Protein AF-A0A378ZXD6-F1 (afdb_monomer_lite)

Foldseek 3Di:
DDQFKEKEAEAEAQDDDPDQQQFKWKAKEFPDFAPWDQDDHQDTGTCVSRVNSMIITRWTHFIKIKIWGHDAHRVHDLLAQIFMAIKTWGDHHSPFFIKIFGACLFKAGFFKKKWWAFPQRHIFIWGWQAFLPPPLVCCCQPPWFDPVLNSQWHQHPSRDIMGGACLVPVVRGDWLVVVLVLQAVLQAKEWEWFDADVPGGIWIWIGTAHDADQPAGFRTWIATPVGKIKTDHNVCPTSNCLSNVADAWIQINNDTAGAQDDCVRCVPDDRRSSRRRNRRSLLVSLCAQQVQGDSHDNHHSLCSLQAHGCPVVSHNSQQVSDLVTILHGSGPSPCLHSLRMGRHDSNMYMYMYRHHSRDRDRDDPCRHNDWSADQDAQAKEKEAAQQCLLPWKGWRSTTWGWADCDDPGNIRMTMDHDGQFQFWTWTGRVSQDPQRTWTDHVLDTGFDVQKPFAWDADPSSRYTYHYHNIDGDPPDGYDDGDPD

pLDDT: mean 92.55, std 7.66, range [46.09, 98.69]

Secondary structure (DSSP, 8-state):
-PPPPEEEEEEE-S-S-SSTTS-EEEEEE-SEEES-BSS-TT-EEEGGGSGGGEEEESEEEEEEEEEEES---SSPPTTSS--EEEEEEEE-STTS-EEEEEB-SSEE-S-EEEEEEBTTS-EEEE-BSS-IIIIIHHHIIIIIS-SGGGGGEEE-TTS-EEEE-TTT-GGGS--SHHHHHHHHHHT-EEEEEPP--TTS---EEEEEE----TTT-EEEEEEETTS-EEEEEGGGS-HHHHHHT-SSEEEETTEEEESS--TTT-TTS-HHHHHHHHHHHHHHHHHHHTT---SS---BGGGGGGSPTTTTS-S-HHHHHHHHHBSSBSSTTGGGTS--EEEE-TTSPEEEEE--TT---B--SS--S-----SS-S-EEEE-TT-GGG-SEEETTEEEPPPPPBTTB----EEEEPP--SS-EEEEEGGG-TT-EEEEETTEEE-TTSBSS--EE-TTSSEEEE-TT--BPTTPPPPPPP--

InterPro domains:
  IPR032477 Glycoside hydrolase 64 [PF16483] (73-337)
  IPR032477 Glycoside hydrolase 64 [PS52006] (3-354)
  IPR037176 Osmotin/thaumatin-like superfamily [G3DSA:2.60.110.10] (2-192)

Structure (mmCIF, N/CA/C/O backbone):
data_AF-A0A378ZXD6-F1
#
_entry.id   AF-A0A378ZXD6-F1
#
loop_
_atom_site.group_PDB
_atom_site.id
_atom_site.type_symbol
_atom_site.label_atom_id
_atom_site.label_alt_id
_atom_site.label_comp_id
_atom_sit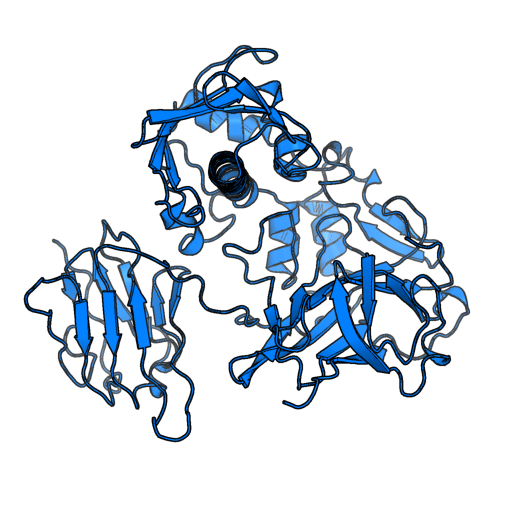e.label_asym_id
_atom_site.label_entity_id
_atom_site.label_seq_id
_atom_site.pdbx_PDB_ins_code
_atom_site.Cartn_x
_atom_site.Cartn_y
_atom_site.Cartn_z
_atom_site.occupancy
_atom_site.B_iso_or_equiv
_atom_site.auth_seq_id
_atom_site.auth_comp_id
_atom_site.auth_asym_id
_atom_site.auth_atom_id
_atom_site.pdbx_PDB_model_num
ATOM 1 N N . MET A 1 1 ? 11.506 -33.186 -3.394 1.00 46.09 1 MET A N 1
ATOM 2 C CA . MET A 1 1 ? 10.759 -31.942 -3.664 1.00 46.09 1 MET A CA 1
ATOM 3 C C . MET A 1 1 ? 11.565 -31.160 -4.685 1.00 46.09 1 MET A C 1
ATOM 5 O O . MET A 1 1 ? 12.763 -31.014 -4.476 1.00 46.09 1 MET A O 1
ATOM 9 N N . SER A 1 2 ? 10.974 -30.812 -5.830 1.00 48.19 2 SER A N 1
ATOM 10 C CA . SER A 1 2 ? 11.657 -30.023 -6.865 1.00 48.19 2 SER A CA 1
ATOM 11 C C . SER A 1 2 ? 11.854 -28.606 -6.328 1.00 48.19 2 SER A C 1
ATOM 13 O O . SER A 1 2 ? 10.941 -28.038 -5.744 1.00 48.19 2 SER A O 1
ATOM 15 N N . THR A 1 3 ? 13.065 -28.070 -6.456 1.00 57.38 3 THR A N 1
ATOM 16 C CA . THR A 1 3 ? 13.348 -26.661 -6.172 1.00 57.38 3 THR A CA 1
ATOM 17 C C . THR A 1 3 ? 12.676 -25.817 -7.249 1.00 57.38 3 THR A C 1
ATOM 19 O O . THR A 1 3 ? 13.029 -25.949 -8.424 1.00 57.38 3 THR A O 1
ATOM 22 N N . SER A 1 4 ? 11.712 -24.987 -6.864 1.00 73.19 4 SER A N 1
ATOM 23 C CA . SER A 1 4 ? 11.030 -24.048 -7.757 1.00 73.19 4 SER A CA 1
ATOM 24 C C . SER A 1 4 ? 12.020 -22.958 -8.179 1.00 73.19 4 SER A C 1
ATOM 26 O O . SER A 1 4 ? 12.639 -22.319 -7.329 1.00 73.19 4 SER A O 1
ATOM 28 N N . SER A 1 5 ? 12.217 -22.766 -9.482 1.00 89.81 5 SER A N 1
ATOM 29 C CA . SER A 1 5 ? 12.932 -21.605 -10.018 1.00 89.81 5 SER A CA 1
ATOM 30 C C . SER A 1 5 ? 11.890 -20.590 -10.456 1.00 89.81 5 SER A C 1
ATOM 32 O O . SER A 1 5 ? 11.105 -20.878 -11.354 1.00 89.81 5 SER A O 1
ATOM 34 N N . ILE A 1 6 ? 11.910 -19.412 -9.847 1.00 96.12 6 ILE A N 1
ATOM 35 C CA . ILE A 1 6 ? 11.043 -18.293 -10.204 1.00 96.12 6 ILE A CA 1
ATOM 36 C C . ILE A 1 6 ? 11.597 -17.654 -11.473 1.00 96.12 6 ILE A C 1
ATOM 38 O O . ILE A 1 6 ? 12.800 -17.401 -11.558 1.00 96.12 6 ILE A O 1
ATOM 42 N N . THR A 1 7 ? 10.727 -17.350 -12.435 1.00 97.50 7 THR A N 1
ATOM 43 C CA . THR A 1 7 ? 11.093 -16.664 -13.681 1.00 97.50 7 THR A CA 1
ATOM 44 C C . THR A 1 7 ? 10.312 -15.363 -13.833 1.00 97.50 7 THR A C 1
ATOM 46 O O . THR A 1 7 ? 9.087 -15.345 -13.740 1.00 97.50 7 THR A O 1
ATOM 49 N N . MET A 1 8 ? 11.031 -14.275 -14.110 1.00 98.19 8 MET A N 1
ATOM 50 C CA . MET A 1 8 ? 10.487 -12.973 -14.485 1.00 98.19 8 MET A CA 1
ATOM 51 C C . MET A 1 8 ? 10.772 -12.697 -15.959 1.00 98.19 8 MET A C 1
ATOM 53 O O . MET A 1 8 ? 11.928 -12.528 -16.349 1.00 98.19 8 MET A O 1
ATOM 57 N N . ASN A 1 9 ? 9.717 -12.621 -16.764 1.00 98.50 9 ASN A N 1
ATOM 58 C CA . ASN A 1 9 ? 9.782 -12.230 -18.168 1.00 98.50 9 ASN A CA 1
ATOM 59 C C . ASN A 1 9 ? 9.650 -10.712 -18.284 1.00 98.50 9 ASN A C 1
ATOM 61 O O . ASN A 1 9 ? 8.708 -10.129 -17.752 1.00 98.50 9 ASN A O 1
ATOM 65 N N . LEU A 1 10 ? 10.569 -10.077 -18.998 1.00 98.44 10 LEU A N 1
ATOM 66 C CA . LEU A 1 10 ? 10.613 -8.637 -19.214 1.00 98.44 10 LEU A CA 1
ATOM 67 C C . LEU A 1 10 ? 10.053 -8.317 -20.598 1.00 98.44 10 LEU A C 1
ATOM 69 O O . LEU A 1 10 ? 10.539 -8.818 -21.611 1.00 98.44 10 LEU A O 1
ATOM 73 N N . VAL A 1 11 ? 9.043 -7.455 -20.655 1.00 97.31 11 VAL A N 1
ATOM 74 C CA . VAL A 1 11 ? 8.380 -7.081 -21.908 1.00 97.31 11 VAL A CA 1
ATOM 75 C C . VAL A 1 11 ? 8.491 -5.579 -22.117 1.00 97.31 11 VAL A C 1
ATOM 77 O O . VAL A 1 11 ? 7.979 -4.791 -21.327 1.00 97.31 11 VAL A O 1
ATOM 80 N N . ASN A 1 12 ? 9.141 -5.164 -23.202 1.00 95.94 12 ASN A N 1
ATOM 81 C CA . ASN A 1 12 ? 9.163 -3.762 -23.603 1.00 95.94 12 ASN A CA 1
ATOM 82 C C . ASN A 1 12 ? 7.897 -3.424 -24.409 1.00 95.94 12 ASN A C 1
ATOM 84 O O . ASN A 1 12 ? 7.782 -3.809 -25.572 1.00 95.94 12 ASN A O 1
ATOM 88 N N . LEU A 1 13 ? 6.978 -2.666 -23.806 1.00 95.81 13 LEU A N 1
ATOM 89 C CA . LEU A 1 13 ? 5.781 -2.125 -24.460 1.00 95.81 13 LEU A CA 1
ATOM 90 C C . LEU A 1 13 ? 5.924 -0.637 -24.835 1.00 95.81 13 LEU A C 1
ATOM 92 O O . LEU A 1 13 ? 4.958 -0.025 -25.287 1.00 95.81 13 LEU A O 1
ATOM 96 N N . ARG A 1 14 ? 7.118 -0.044 -24.682 1.00 91.50 14 ARG A N 1
ATOM 97 C CA . ARG A 1 14 ? 7.425 1.331 -25.127 1.00 91.50 14 ARG A CA 1
ATOM 98 C C . ARG A 1 14 ? 7.696 1.437 -26.625 1.00 91.50 14 ARG A C 1
ATOM 100 O O . ARG A 1 14 ? 7.611 2.528 -27.178 1.00 91.50 14 ARG A O 1
ATOM 107 N N . GLY A 1 15 ? 8.004 0.315 -27.272 1.00 82.44 15 GLY A N 1
ATOM 108 C CA . GLY A 1 15 ? 8.502 0.276 -28.644 1.00 82.44 15 GLY A CA 1
ATOM 109 C C . GLY A 1 15 ? 10.030 0.282 -28.707 1.00 82.44 15 GLY A C 1
ATOM 110 O O . GLY A 1 15 ? 10.714 0.271 -27.681 1.00 82.44 15 GLY A O 1
ATOM 111 N N . ALA A 1 16 ? 10.569 0.228 -29.925 1.00 79.81 16 ALA A N 1
ATOM 112 C CA . ALA A 1 16 ? 12.012 0.253 -30.135 1.00 79.81 16 ALA A CA 1
ATOM 113 C C . ALA A 1 16 ? 12.570 1.655 -29.816 1.00 79.81 16 ALA A C 1
ATOM 115 O O . ALA A 1 16 ? 11.990 2.635 -30.289 1.00 79.81 16 ALA A O 1
ATOM 116 N N . PRO A 1 17 ? 13.670 1.759 -29.049 1.00 78.81 17 PRO A N 1
ATOM 117 C CA . PRO A 1 17 ? 14.313 3.040 -28.779 1.00 78.81 17 PRO A CA 1
ATOM 118 C C . PRO A 1 17 ? 14.820 3.664 -30.083 1.00 78.81 17 PRO A C 1
ATOM 120 O O . PRO A 1 17 ? 15.341 2.970 -30.960 1.00 78.81 17 PRO A O 1
ATOM 123 N N . THR A 1 18 ? 14.648 4.977 -30.219 1.00 78.06 18 THR A N 1
ATOM 124 C CA . THR A 1 18 ? 15.111 5.760 -31.375 1.00 78.06 18 THR A CA 1
ATOM 125 C C . THR A 1 18 ? 16.361 6.587 -31.067 1.00 78.06 18 THR A C 1
ATOM 127 O O . THR A 1 18 ? 17.030 7.048 -31.994 1.00 78.06 18 THR A O 1
ATOM 130 N N . ALA A 1 19 ? 16.723 6.708 -29.785 1.00 75.69 19 ALA A N 1
ATOM 131 C CA . ALA A 1 19 ? 17.947 7.328 -29.288 1.00 75.69 19 ALA A CA 1
ATOM 132 C C . ALA A 1 19 ? 18.512 6.576 -28.061 1.00 75.69 19 ALA A C 1
ATOM 134 O O . ALA A 1 19 ? 17.809 5.806 -27.410 1.00 75.69 19 ALA A O 1
ATOM 135 N N . ALA A 1 20 ? 19.797 6.781 -27.745 1.00 72.56 20 ALA A N 1
ATOM 136 C CA . ALA A 1 20 ? 20.498 6.043 -26.681 1.00 72.56 20 ALA A CA 1
ATOM 137 C C . ALA A 1 20 ? 19.980 6.354 -25.261 1.00 72.56 20 ALA A C 1
ATOM 139 O O . ALA A 1 20 ? 20.107 5.541 -24.349 1.00 72.56 20 ALA A O 1
ATOM 140 N N . ASP A 1 21 ? 19.395 7.531 -25.062 1.00 76.69 21 ASP A N 1
ATOM 141 C CA . ASP A 1 21 ? 18.705 7.941 -23.837 1.00 76.69 21 ASP A CA 1
ATOM 142 C C . ASP A 1 21 ? 17.279 7.370 -23.727 1.00 76.69 21 ASP A C 1
ATOM 144 O O . ASP A 1 21 ? 16.635 7.544 -22.696 1.00 76.69 21 ASP A O 1
ATOM 148 N N . GLU A 1 22 ? 16.810 6.636 -24.741 1.00 83.00 22 GLU A N 1
ATOM 149 C CA . GLU A 1 22 ? 15.558 5.868 -24.727 1.00 83.00 22 GLU A CA 1
ATOM 150 C C . GLU A 1 22 ? 15.787 4.360 -24.520 1.00 83.00 22 GLU A C 1
ATOM 152 O O . GLU A 1 22 ? 14.824 3.616 -24.307 1.00 83.00 22 GLU A O 1
ATOM 157 N N . ASP A 1 23 ? 17.042 3.893 -24.566 1.00 92.00 23 ASP A N 1
ATOM 158 C CA . ASP A 1 23 ? 17.389 2.496 -24.299 1.00 92.00 23 ASP A CA 1
ATOM 159 C C . ASP A 1 23 ? 16.972 2.103 -22.876 1.00 92.00 23 ASP A C 1
ATOM 161 O O . ASP A 1 23 ? 17.241 2.818 -21.909 1.00 92.00 23 ASP A O 1
ATOM 165 N N . ILE A 1 24 ? 16.345 0.934 -22.731 1.00 96.06 24 ILE A N 1
ATOM 166 C CA . ILE A 1 24 ? 15.911 0.432 -21.424 1.00 96.06 24 ILE A CA 1
ATOM 167 C C . ILE A 1 24 ? 17.068 -0.302 -20.753 1.00 96.06 24 ILE A C 1
ATOM 169 O O . ILE A 1 24 ? 17.579 -1.295 -21.278 1.00 96.06 24 ILE A O 1
ATOM 173 N N . TYR A 1 25 ? 17.420 0.142 -19.552 1.00 97.69 25 TYR A N 1
ATOM 174 C CA . TYR A 1 25 ? 18.365 -0.524 -18.666 1.00 97.69 25 TYR A CA 1
ATOM 175 C C . TYR A 1 25 ? 17.635 -1.137 -17.476 1.00 97.69 25 TYR A C 1
ATOM 177 O O . TYR A 1 25 ? 16.681 -0.567 -16.946 1.00 97.69 25 TYR A O 1
ATOM 185 N N . ILE A 1 26 ? 18.108 -2.304 -17.054 1.00 98.50 26 ILE A N 1
ATOM 186 C CA . ILE A 1 26 ? 17.548 -3.106 -15.973 1.00 98.50 26 ILE A CA 1
ATOM 187 C C . ILE A 1 26 ? 18.587 -3.240 -14.864 1.00 98.50 26 ILE A C 1
ATOM 189 O O . ILE A 1 26 ? 19.768 -3.458 -15.129 1.00 98.50 26 ILE A O 1
ATOM 193 N N . LEU A 1 27 ? 18.146 -3.136 -13.615 1.00 98.56 27 LEU A N 1
ATOM 194 C CA . LEU A 1 27 ? 18.970 -3.384 -12.436 1.00 98.56 27 LEU A CA 1
ATOM 195 C C . LEU A 1 27 ? 18.193 -4.267 -11.468 1.00 98.56 27 LEU A C 1
ATOM 197 O O . LEU A 1 27 ? 17.111 -3.894 -11.024 1.00 98.56 27 LEU A O 1
ATOM 201 N N . LEU A 1 28 ? 18.774 -5.405 -11.098 1.00 98.56 28 LEU A N 1
ATOM 202 C CA . LEU A 1 28 ? 18.286 -6.219 -9.990 1.00 98.56 28 LEU A CA 1
ATOM 203 C C . LEU A 1 28 ? 19.137 -5.947 -8.747 1.00 98.56 28 LEU A C 1
ATOM 205 O O . LEU A 1 28 ? 20.350 -6.159 -8.770 1.00 98.56 28 LEU A O 1
ATOM 209 N N . THR A 1 29 ? 18.509 -5.528 -7.652 1.00 98.31 29 THR A N 1
ATOM 210 C CA . THR A 1 29 ? 19.133 -5.464 -6.322 1.00 98.31 29 THR A CA 1
ATOM 211 C C . THR A 1 29 ? 18.457 -6.442 -5.373 1.00 98.31 29 THR A C 1
ATOM 213 O O . THR A 1 29 ? 17.285 -6.755 -5.548 1.00 98.31 29 THR A O 1
ATOM 216 N N . GLY A 1 30 ? 19.171 -6.881 -4.344 1.00 96.81 30 GLY A N 1
ATOM 217 C CA . GLY A 1 30 ? 18.658 -7.744 -3.284 1.00 96.81 30 GLY A CA 1
ATOM 218 C C . GLY A 1 30 ? 19.721 -7.919 -2.207 1.00 96.81 30 GLY A C 1
ATOM 219 O O . GLY A 1 30 ? 20.904 -7.706 -2.478 1.00 96.81 30 GLY A O 1
ATOM 220 N N . LYS A 1 31 ? 19.309 -8.275 -0.990 1.00 95.06 31 LYS A N 1
ATOM 221 C CA . LYS A 1 31 ? 20.241 -8.541 0.114 1.00 95.06 31 LYS A CA 1
ATOM 222 C C . LYS A 1 31 ? 20.985 -9.858 -0.103 1.00 95.06 31 LYS A C 1
ATOM 224 O O . LYS A 1 31 ? 22.205 -9.885 -0.025 1.00 95.06 31 LYS A O 1
ATOM 229 N N . ASP A 1 32 ? 20.233 -10.911 -0.418 1.00 93.00 32 ASP A N 1
ATOM 230 C CA . ASP A 1 32 ? 20.722 -12.267 -0.669 1.00 93.00 32 ASP A CA 1
ATOM 231 C C . ASP A 1 32 ? 19.925 -12.864 -1.839 1.00 93.00 32 ASP A C 1
ATOM 233 O O . ASP A 1 32 ? 18.711 -12.657 -1.914 1.00 93.00 32 ASP A O 1
ATOM 237 N N . VAL A 1 33 ? 20.584 -13.591 -2.748 1.00 96.81 33 VAL A N 1
ATOM 238 C CA . VAL A 1 33 ? 19.943 -14.252 -3.900 1.00 96.81 33 VAL A CA 1
ATOM 239 C C . VAL A 1 33 ? 20.590 -15.608 -4.176 1.00 96.81 33 VAL A C 1
ATOM 241 O O . VAL A 1 33 ? 21.810 -15.752 -4.087 1.00 96.81 33 VAL A O 1
ATOM 244 N N . THR A 1 34 ? 19.786 -16.605 -4.541 1.00 96.94 34 THR A N 1
ATOM 245 C CA . THR A 1 34 ? 20.271 -17.926 -4.973 1.00 96.94 34 THR A CA 1
ATOM 246 C C . THR A 1 34 ? 19.679 -18.310 -6.325 1.00 96.94 34 THR A C 1
ATOM 248 O O . THR A 1 34 ? 18.608 -17.837 -6.697 1.00 96.94 34 THR A O 1
ATOM 251 N N . GLY A 1 35 ? 20.387 -19.145 -7.092 1.00 96.06 35 GLY A N 1
ATOM 252 C CA . GLY A 1 35 ? 19.917 -19.614 -8.403 1.00 96.06 35 GLY A CA 1
ATOM 253 C C . GLY A 1 35 ? 19.778 -18.518 -9.468 1.00 96.06 35 GLY A C 1
ATOM 254 O O . GLY A 1 35 ? 19.081 -18.732 -10.455 1.00 96.06 35 GLY A O 1
ATOM 255 N N . LEU A 1 36 ? 20.399 -17.346 -9.266 1.00 97.62 36 LEU A N 1
ATOM 256 C CA . LEU A 1 36 ? 20.257 -16.206 -10.170 1.00 97.62 36 LEU A CA 1
ATOM 257 C C . LEU A 1 36 ? 20.817 -16.519 -11.566 1.00 97.62 36 LEU A C 1
ATOM 259 O O . LEU A 1 36 ? 21.948 -16.984 -11.707 1.00 97.62 36 LEU A O 1
ATOM 263 N N . SER A 1 37 ? 20.037 -16.202 -12.596 1.00 97.06 37 SER A N 1
ATOM 264 C CA . SER A 1 37 ? 20.412 -16.303 -14.004 1.00 97.06 37 SER A CA 1
ATOM 265 C C . SER A 1 37 ? 19.762 -15.186 -14.832 1.00 97.06 37 SER A C 1
ATOM 267 O O . SER A 1 37 ? 18.784 -14.568 -14.405 1.00 97.06 37 SER A O 1
ATOM 269 N N . GLY A 1 38 ? 20.329 -14.895 -16.008 1.00 95.94 38 GLY A N 1
ATOM 270 C CA . GLY A 1 38 ? 19.850 -13.855 -16.933 1.00 95.94 38 GLY A CA 1
ATOM 271 C C . GLY A 1 38 ? 20.381 -12.439 -16.665 1.00 95.94 38 GLY A C 1
ATOM 272 O O . GLY A 1 38 ? 20.505 -11.657 -17.602 1.00 95.94 38 GLY A O 1
ATOM 273 N N . ILE A 1 39 ? 20.767 -12.120 -15.424 1.00 97.38 39 ILE A N 1
ATOM 274 C CA . ILE A 1 39 ? 21.362 -10.828 -15.037 1.00 97.38 39 ILE A CA 1
ATOM 275 C C . ILE A 1 39 ? 22.374 -11.004 -13.893 1.00 97.38 39 ILE A C 1
ATOM 277 O O . ILE A 1 39 ? 22.294 -11.965 -13.127 1.00 97.38 39 ILE A O 1
ATOM 281 N N . THR A 1 40 ? 23.303 -10.058 -13.746 1.00 97.12 40 THR A N 1
ATOM 282 C CA . THR A 1 40 ? 24.210 -9.972 -12.589 1.00 97.12 40 THR A CA 1
ATOM 283 C C . THR A 1 40 ? 23.619 -9.052 -11.521 1.00 97.12 40 THR A C 1
ATOM 285 O O . THR A 1 40 ? 23.287 -7.900 -11.806 1.00 97.12 40 THR A O 1
ATOM 288 N N . LEU A 1 41 ? 23.523 -9.531 -10.276 1.00 97.25 41 LEU A N 1
ATOM 289 C CA . LEU A 1 41 ? 23.032 -8.730 -9.150 1.00 97.25 41 LEU A CA 1
ATOM 290 C C . LEU A 1 41 ? 23.847 -7.435 -8.993 1.00 97.25 41 LEU A C 1
ATOM 292 O O . LEU A 1 41 ? 25.076 -7.447 -9.052 1.00 97.25 41 LEU A O 1
ATOM 296 N N . GLY A 1 42 ? 23.164 -6.311 -8.785 1.00 97.56 42 GLY A N 1
ATOM 297 C CA . GLY A 1 42 ? 23.788 -5.008 -8.557 1.00 97.56 42 GLY A CA 1
ATOM 298 C C . GLY A 1 42 ? 24.452 -4.385 -9.790 1.00 97.56 42 GLY A C 1
ATOM 299 O O . GLY A 1 42 ? 25.139 -3.371 -9.662 1.00 97.56 42 GLY A O 1
ATOM 300 N N . THR A 1 43 ? 24.258 -4.963 -10.976 1.00 97.69 43 THR A N 1
ATOM 301 C CA . THR A 1 43 ? 24.773 -4.427 -12.239 1.00 97.69 43 THR A CA 1
ATOM 302 C C . THR A 1 43 ? 23.627 -3.878 -13.079 1.00 97.69 43 THR A C 1
ATOM 304 O O . THR A 1 43 ? 22.577 -4.504 -13.195 1.00 97.69 43 THR A O 1
ATOM 307 N N . VAL A 1 44 ? 23.836 -2.697 -13.659 1.00 98.00 44 VAL A N 1
ATOM 308 C CA . VAL A 1 44 ? 22.893 -2.060 -14.583 1.00 98.00 44 VAL A CA 1
ATOM 309 C C . VAL A 1 44 ? 23.173 -2.605 -15.983 1.00 98.00 44 VAL A C 1
ATOM 311 O O . VAL A 1 44 ? 24.260 -2.399 -16.522 1.00 98.00 44 VAL A O 1
ATOM 314 N N . THR A 1 45 ? 22.218 -3.334 -16.552 1.00 97.56 45 THR A N 1
ATOM 315 C CA . THR A 1 45 ? 22.374 -4.099 -17.797 1.00 97.56 45 THR A CA 1
ATOM 316 C C . THR A 1 45 ? 21.342 -3.637 -18.830 1.00 97.56 45 THR A C 1
ATOM 318 O O . THR A 1 45 ? 20.159 -3.569 -18.494 1.00 97.56 45 THR A O 1
ATOM 321 N N . PRO A 1 46 ? 21.732 -3.329 -20.081 1.00 96.31 46 PRO A N 1
ATOM 322 C CA . PRO A 1 46 ? 20.766 -3.053 -21.143 1.00 96.31 46 PRO A CA 1
ATOM 323 C C . PRO A 1 46 ? 19.802 -4.229 -21.324 1.00 96.31 46 PRO A C 1
ATOM 325 O O . PRO A 1 46 ? 20.240 -5.379 -21.382 1.00 96.31 46 PRO A O 1
ATOM 328 N N . LEU A 1 47 ? 18.503 -3.963 -21.486 1.00 96.56 47 LEU A N 1
ATOM 329 C CA . LEU A 1 47 ? 17.489 -5.005 -21.695 1.00 96.56 47 LEU A CA 1
ATOM 330 C C . LEU A 1 47 ? 17.824 -5.901 -22.900 1.00 96.56 47 LEU A C 1
ATOM 332 O O . LEU A 1 47 ? 17.604 -7.106 -22.854 1.00 96.56 47 LEU A O 1
ATOM 336 N N . SER A 1 48 ? 18.420 -5.329 -23.950 1.00 94.06 48 SER A N 1
ATOM 337 C CA . SER A 1 48 ? 18.867 -6.047 -25.152 1.00 94.06 48 SER A CA 1
ATOM 338 C C . SER A 1 48 ? 19.978 -7.074 -24.901 1.00 94.06 48 SER A C 1
ATOM 340 O O . SER A 1 48 ? 20.187 -7.953 -25.735 1.00 94.06 48 SER A O 1
ATOM 342 N N . GLN A 1 49 ? 20.687 -6.982 -23.772 1.00 95.75 49 GLN A N 1
ATOM 343 C CA . GLN A 1 49 ? 21.733 -7.927 -23.371 1.00 95.75 49 GLN A CA 1
ATOM 344 C C . GLN A 1 49 ? 21.221 -9.024 -22.426 1.00 95.75 49 GLN A C 1
ATOM 346 O O . GLN A 1 49 ? 21.962 -9.958 -22.124 1.00 95.75 49 GLN A O 1
ATOM 351 N N . ILE A 1 50 ? 19.969 -8.941 -21.968 1.00 96.62 50 ILE A N 1
ATOM 352 C CA . ILE A 1 50 ? 19.347 -9.977 -21.139 1.00 96.62 50 ILE A CA 1
ATOM 353 C C . ILE A 1 50 ? 18.790 -11.058 -22.064 1.00 96.62 50 ILE A C 1
ATOM 355 O O . ILE A 1 50 ? 17.821 -10.841 -22.795 1.00 96.62 50 ILE A O 1
ATOM 359 N N . THR A 1 51 ? 19.401 -12.242 -22.035 1.00 93.12 51 THR A N 1
ATOM 360 C CA . THR A 1 51 ? 19.001 -13.384 -22.867 1.00 93.12 51 THR A CA 1
ATOM 361 C C . THR A 1 51 ? 17.520 -13.713 -22.680 1.00 93.12 51 THR A C 1
ATOM 363 O O . THR A 1 51 ? 17.051 -13.878 -21.555 1.00 93.12 51 THR A O 1
ATOM 366 N N . ASN A 1 52 ? 16.785 -13.818 -23.792 1.00 93.56 52 ASN A N 1
ATOM 367 C CA . ASN A 1 52 ? 15.333 -14.051 -23.830 1.00 93.56 52 ASN A CA 1
ATOM 368 C C . ASN A 1 52 ? 14.498 -13.026 -23.041 1.00 93.56 52 ASN A C 1
ATOM 370 O O . ASN A 1 52 ? 13.330 -13.292 -22.770 1.00 93.56 52 ASN A O 1
ATOM 374 N N . ALA A 1 53 ? 15.089 -11.886 -22.660 1.00 96.50 53 ALA A N 1
ATOM 375 C CA . ALA A 1 53 ? 14.489 -10.917 -21.754 1.00 96.50 53 ALA A CA 1
ATOM 376 C C . ALA A 1 53 ? 13.935 -11.574 -20.471 1.00 96.50 53 ALA A C 1
ATOM 378 O O . ALA A 1 53 ? 12.880 -11.189 -19.983 1.00 96.50 53 ALA A O 1
ATOM 379 N N . ALA A 1 54 ? 14.626 -12.585 -19.932 1.00 97.88 54 ALA A N 1
ATOM 380 C CA . ALA A 1 54 ? 14.175 -13.336 -18.764 1.00 97.88 54 ALA A CA 1
ATOM 381 C C . ALA A 1 54 ? 15.231 -13.342 -17.652 1.00 97.88 54 ALA A C 1
ATOM 383 O O . ALA A 1 54 ? 16.418 -13.562 -17.895 1.00 97.88 54 ALA A O 1
ATOM 384 N N . ILE A 1 55 ? 14.777 -13.135 -16.417 1.00 98.12 55 ILE A N 1
ATOM 385 C CA . ILE A 1 55 ? 15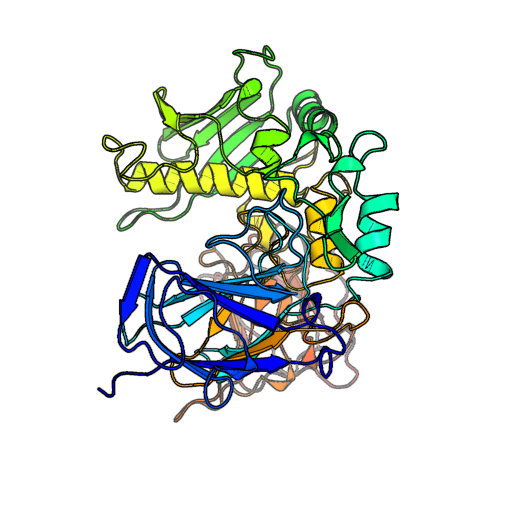.572 -13.265 -15.191 1.00 98.12 55 ILE A CA 1
ATOM 386 C C . ILE A 1 55 ? 15.006 -14.441 -14.402 1.00 98.12 55 ILE A C 1
ATOM 388 O O . ILE A 1 55 ? 13.791 -14.621 -14.354 1.00 98.12 55 ILE A O 1
ATOM 392 N N . SER A 1 56 ? 15.845 -15.270 -13.786 1.00 97.56 56 SER A N 1
ATOM 393 C CA . SER A 1 56 ? 15.357 -16.341 -12.906 1.00 97.56 56 SER A CA 1
ATOM 394 C C . SER A 1 56 ? 16.189 -16.475 -11.644 1.00 97.56 56 SER A C 1
ATOM 396 O O . SER A 1 56 ? 17.379 -16.182 -11.674 1.00 97.56 56 SER A O 1
ATOM 398 N N . PHE A 1 57 ? 15.566 -16.895 -10.545 1.00 97.44 57 PHE A N 1
ATOM 399 C CA . PHE A 1 57 ? 16.201 -17.114 -9.243 1.00 97.44 57 PHE A CA 1
ATOM 400 C C . PHE A 1 57 ? 15.412 -18.145 -8.422 1.00 97.44 57 PHE A C 1
ATOM 402 O O . PHE A 1 57 ? 14.233 -18.376 -8.667 1.00 97.44 57 PHE A O 1
ATOM 409 N N . THR A 1 58 ? 16.046 -18.764 -7.429 1.00 96.50 58 THR A N 1
ATOM 410 C CA . THR A 1 58 ? 15.381 -19.693 -6.497 1.00 96.50 58 THR A CA 1
ATOM 411 C C . THR A 1 58 ? 14.866 -18.965 -5.260 1.00 96.50 58 THR A C 1
ATOM 413 O O . THR A 1 58 ? 13.722 -19.150 -4.867 1.00 96.50 58 THR A O 1
ATOM 416 N N . THR A 1 59 ? 15.694 -18.112 -4.655 1.00 97.25 59 THR A N 1
ATOM 417 C CA . THR A 1 59 ? 15.306 -17.256 -3.525 1.00 97.25 59 THR A CA 1
ATOM 418 C C . THR A 1 59 ? 15.879 -15.863 -3.710 1.00 97.25 59 THR A C 1
ATOM 420 O O . THR A 1 59 ? 16.936 -15.696 -4.325 1.00 97.25 59 THR A O 1
ATOM 423 N N . ILE A 1 60 ? 15.192 -14.864 -3.163 1.00 97.69 60 ILE A N 1
ATOM 424 C CA . ILE A 1 60 ? 15.686 -13.494 -3.073 1.00 97.69 60 ILE A CA 1
ATOM 425 C C . ILE A 1 60 ? 15.094 -12.797 -1.850 1.00 97.69 60 ILE A C 1
ATOM 427 O O . ILE A 1 60 ? 13.885 -12.826 -1.620 1.00 97.69 60 ILE A O 1
ATOM 431 N N . ASN A 1 61 ? 15.949 -12.147 -1.069 1.00 96.94 61 ASN A N 1
ATOM 432 C CA . ASN A 1 61 ? 15.535 -11.324 0.059 1.00 96.94 61 ASN A CA 1
ATOM 433 C C . ASN A 1 61 ? 15.611 -9.841 -0.315 1.00 96.94 61 ASN A C 1
ATOM 435 O O . ASN A 1 61 ? 16.679 -9.361 -0.705 1.00 96.94 61 ASN A O 1
ATOM 439 N N . SER A 1 62 ? 14.504 -9.113 -0.137 1.00 95.50 62 SER A N 1
ATOM 440 C CA . SER A 1 62 ? 14.411 -7.667 -0.374 1.00 95.50 62 SER A CA 1
ATOM 441 C C . SER A 1 62 ? 14.808 -7.286 -1.808 1.00 95.50 62 SER A C 1
ATOM 443 O O . SER A 1 62 ? 15.622 -6.390 -2.035 1.00 95.50 62 SER A O 1
ATOM 445 N N . GLY A 1 63 ? 14.269 -8.029 -2.777 1.00 97.94 63 GLY A N 1
ATOM 446 C CA . GLY A 1 63 ? 14.493 -7.827 -4.199 1.00 97.94 63 GLY A CA 1
ATOM 447 C C . GLY A 1 63 ? 13.852 -6.537 -4.702 1.00 97.94 63 GLY A C 1
ATOM 448 O O . GLY A 1 63 ? 12.706 -6.235 -4.371 1.00 97.94 63 GLY A O 1
ATOM 449 N N . ARG A 1 64 ? 14.577 -5.797 -5.543 1.00 98.44 64 ARG A N 1
ATOM 450 C CA . ARG A 1 64 ? 14.017 -4.725 -6.373 1.00 98.44 64 ARG A CA 1
ATOM 451 C C . ARG A 1 64 ? 14.505 -4.874 -7.799 1.00 98.44 64 ARG A C 1
ATOM 453 O O . ARG A 1 64 ? 15.712 -4.977 -8.023 1.00 98.44 64 ARG A O 1
ATOM 460 N N . LEU A 1 65 ? 13.575 -4.858 -8.744 1.00 98.56 65 LEU A N 1
ATOM 461 C CA . LEU A 1 65 ? 13.882 -4.830 -10.169 1.00 98.56 65 LEU A CA 1
ATOM 462 C C . LEU A 1 65 ? 13.537 -3.446 -10.704 1.00 98.56 65 LEU A C 1
ATOM 464 O O . LEU A 1 65 ? 12.362 -3.101 -10.826 1.00 98.56 65 LEU A O 1
ATOM 468 N N . TYR A 1 66 ? 14.567 -2.665 -11.002 1.00 98.50 66 TYR A N 1
ATOM 469 C CA . TYR A 1 66 ? 14.441 -1.348 -11.606 1.00 98.50 66 TYR A CA 1
ATOM 470 C C . TYR A 1 66 ? 14.474 -1.467 -13.125 1.00 98.50 66 TYR A C 1
ATOM 472 O O . TYR A 1 66 ? 15.274 -2.229 -13.675 1.00 98.50 66 TYR A O 1
ATOM 480 N N . ALA A 1 67 ? 13.671 -0.643 -13.786 1.00 98.00 67 ALA A N 1
ATOM 481 C CA . ALA A 1 67 ? 13.827 -0.314 -15.193 1.00 98.00 67 ALA A CA 1
ATOM 482 C C . ALA A 1 67 ? 13.966 1.204 -15.329 1.00 98.00 67 ALA A C 1
ATOM 484 O O . ALA A 1 67 ? 13.267 1.955 -14.645 1.00 98.00 67 ALA A O 1
ATOM 485 N N . GLY A 1 68 ? 14.860 1.656 -16.203 1.00 96.69 68 GLY A N 1
ATOM 486 C CA . GLY A 1 68 ? 15.089 3.075 -16.462 1.00 96.69 68 GLY A CA 1
ATOM 487 C C . GLY A 1 68 ? 15.488 3.343 -17.906 1.00 96.69 68 GLY A C 1
ATOM 488 O O . GLY A 1 68 ? 15.944 2.433 -18.598 1.00 96.69 68 GLY A O 1
ATOM 489 N N . LEU A 1 69 ? 15.285 4.583 -18.350 1.00 94.75 69 LEU A N 1
ATOM 490 C CA . LEU A 1 69 ? 15.728 5.054 -19.661 1.00 94.75 69 LEU A CA 1
ATOM 491 C C . LEU A 1 69 ? 17.153 5.611 -19.563 1.00 94.75 69 LEU A C 1
ATOM 493 O O . LEU A 1 69 ? 17.435 6.470 -18.722 1.00 94.75 69 LEU A O 1
ATOM 497 N N . GLY A 1 70 ? 18.046 5.092 -20.403 1.00 91.88 70 GLY A N 1
ATOM 498 C CA . GLY A 1 70 ? 19.481 5.348 -20.335 1.00 91.88 70 GLY A CA 1
ATOM 499 C C . GLY A 1 70 ? 20.170 4.652 -19.153 1.00 91.88 70 GLY A C 1
ATOM 500 O O . GLY A 1 70 ? 19.542 4.055 -18.278 1.00 91.88 70 GLY A O 1
ATOM 501 N N . GLN A 1 71 ? 21.502 4.706 -19.126 1.00 92.00 71 GLN A N 1
ATOM 502 C CA . GLN A 1 71 ? 22.290 4.140 -18.031 1.00 92.00 71 GLN A CA 1
ATOM 503 C C . GLN A 1 71 ? 22.128 4.980 -16.749 1.00 92.00 71 GLN A C 1
ATOM 505 O O . GLN A 1 71 ? 22.137 6.210 -16.797 1.00 92.00 71 GLN A O 1
ATOM 510 N N . PHE A 1 72 ? 22.035 4.328 -15.586 1.00 94.75 72 PHE A N 1
ATOM 511 C CA . PHE A 1 72 ? 21.812 4.985 -14.291 1.00 94.75 72 PHE A CA 1
ATOM 512 C C . PHE A 1 72 ? 22.688 4.401 -13.166 1.00 94.75 72 PHE A C 1
ATOM 514 O O . PHE A 1 72 ? 23.247 3.318 -13.338 1.00 94.75 72 PHE A O 1
ATOM 521 N N . PRO A 1 73 ? 22.878 5.102 -12.027 1.00 94.56 73 PRO A N 1
ATOM 522 C CA . PRO A 1 73 ? 23.647 4.574 -10.895 1.00 94.56 73 PRO A CA 1
ATOM 523 C C . PRO A 1 73 ? 22.885 3.476 -10.134 1.00 94.56 73 PRO A C 1
ATOM 525 O O . PRO A 1 73 ? 21.660 3.441 -10.151 1.00 94.56 73 PRO A O 1
ATOM 528 N N . ASN A 1 74 ? 23.601 2.597 -9.424 1.00 94.81 74 ASN A N 1
ATOM 529 C CA . ASN A 1 74 ? 23.004 1.595 -8.535 1.00 94.81 74 ASN A CA 1
ATOM 530 C C . ASN A 1 74 ? 23.059 2.053 -7.056 1.00 94.81 74 ASN A C 1
ATOM 532 O O . ASN A 1 74 ? 24.165 2.120 -6.512 1.00 94.81 74 ASN A O 1
ATOM 536 N N . PRO A 1 75 ? 21.912 2.291 -6.384 1.00 92.75 75 PRO A N 1
ATOM 537 C CA . PRO A 1 75 ? 20.569 2.465 -6.951 1.00 92.75 75 PRO A CA 1
ATOM 538 C C . PRO A 1 75 ? 20.356 3.895 -7.499 1.00 92.75 75 PRO A C 1
ATOM 540 O O . PRO A 1 75 ? 21.076 4.819 -7.101 1.00 92.75 75 PRO A O 1
ATOM 543 N N . PRO A 1 76 ? 19.366 4.117 -8.387 1.00 92.88 76 PRO A N 1
ATOM 544 C CA . PRO A 1 76 ? 18.992 5.462 -8.813 1.00 92.88 76 PRO A CA 1
ATOM 545 C C . PRO A 1 76 ? 18.363 6.248 -7.651 1.00 92.88 76 PRO A C 1
ATOM 547 O O . PRO A 1 76 ? 17.714 5.673 -6.774 1.00 92.88 76 PRO A O 1
ATOM 550 N N . THR A 1 77 ? 18.555 7.571 -7.631 1.00 91.69 77 THR A N 1
ATOM 551 C CA . THR A 1 77 ? 18.010 8.444 -6.582 1.00 91.69 77 THR A CA 1
ATOM 552 C C . THR A 1 77 ? 16.697 9.101 -7.031 1.00 91.69 77 THR A C 1
ATOM 554 O O . THR A 1 77 ? 16.638 9.608 -8.153 1.00 91.69 77 THR A O 1
ATOM 557 N N . PRO A 1 78 ? 15.668 9.197 -6.162 1.00 88.06 78 PRO A N 1
ATOM 558 C CA . PRO A 1 78 ? 14.383 9.818 -6.522 1.00 88.06 78 PRO A CA 1
ATOM 559 C C . PRO A 1 78 ? 14.487 11.292 -6.935 1.00 88.06 78 PRO A C 1
ATOM 561 O O . PRO A 1 78 ? 13.657 11.791 -7.683 1.00 88.06 78 PRO A O 1
ATOM 564 N N . THR A 1 79 ? 15.512 11.996 -6.448 1.00 89.00 79 THR A N 1
ATOM 565 C CA . THR A 1 79 ? 15.802 13.402 -6.777 1.00 89.00 79 THR A CA 1
ATOM 566 C C . THR A 1 79 ? 16.756 13.566 -7.965 1.00 89.00 79 THR A C 1
ATOM 568 O O . THR A 1 79 ? 17.140 14.689 -8.293 1.00 89.00 79 THR A O 1
ATOM 571 N N . GLY A 1 80 ? 17.194 12.462 -8.577 1.00 88.31 80 GLY A N 1
ATOM 572 C CA . GLY A 1 80 ? 18.087 12.460 -9.731 1.00 88.31 80 GLY A CA 1
ATOM 573 C C . GLY A 1 80 ? 17.367 12.753 -11.051 1.00 88.31 80 GLY A C 1
ATOM 574 O O . GLY A 1 80 ? 16.144 12.800 -11.127 1.00 88.31 80 GLY A O 1
ATOM 575 N N . GLY A 1 81 ? 18.146 12.924 -12.122 1.00 90.88 81 GLY A N 1
ATOM 576 C CA . GLY A 1 81 ? 17.631 13.198 -13.470 1.00 90.88 81 GLY A CA 1
ATOM 577 C C . GLY A 1 81 ? 17.286 11.955 -14.298 1.00 90.88 81 GLY A C 1
ATOM 578 O O . GLY A 1 81 ? 17.159 12.074 -15.510 1.00 90.88 81 GLY A O 1
ATOM 579 N N . ILE A 1 82 ? 17.180 10.768 -13.698 1.00 94.19 82 ILE A N 1
ATOM 580 C CA . ILE A 1 82 ? 16.909 9.512 -14.417 1.00 94.19 82 ILE A CA 1
ATOM 581 C C . ILE A 1 82 ? 15.406 9.237 -14.426 1.00 94.19 82 ILE A C 1
ATOM 583 O O . ILE A 1 82 ? 14.761 9.349 -13.387 1.00 94.19 82 ILE A O 1
ATOM 587 N N . TYR A 1 83 ? 14.855 8.820 -15.568 1.00 96.25 83 TYR A N 1
ATOM 588 C CA . TYR A 1 83 ? 13.478 8.335 -15.643 1.00 96.25 83 TYR A CA 1
ATOM 589 C C . TYR A 1 83 ? 13.428 6.829 -15.385 1.00 96.25 83 TYR A C 1
ATOM 591 O O . TYR A 1 83 ? 13.875 6.041 -16.217 1.00 96.25 83 TYR A O 1
ATOM 599 N N . TYR A 1 84 ? 12.923 6.424 -14.219 1.00 97.44 84 TYR A N 1
ATOM 600 C CA . TYR A 1 84 ? 12.915 5.023 -13.792 1.00 97.44 84 TYR A CA 1
ATOM 601 C C . TYR A 1 84 ? 11.702 4.675 -12.925 1.00 97.44 84 TYR A C 1
ATOM 603 O O . TYR A 1 84 ? 10.975 5.551 -12.456 1.00 97.44 84 TYR A O 1
ATOM 611 N N . GLY A 1 85 ? 11.495 3.378 -12.727 1.00 97.56 85 GLY A N 1
ATOM 612 C CA . GLY A 1 85 ? 10.504 2.784 -11.834 1.00 97.56 85 GLY A CA 1
ATOM 613 C C . GLY A 1 85 ? 10.993 1.413 -11.372 1.00 97.56 85 GLY A C 1
ATOM 614 O O . GLY A 1 85 ? 11.974 0.892 -11.913 1.00 97.56 85 GLY A O 1
ATOM 615 N N . TRP A 1 86 ? 10.352 0.829 -10.362 1.00 98.12 86 TRP A N 1
ATOM 616 C CA . TRP A 1 86 ? 10.706 -0.511 -9.894 1.00 98.12 86 TRP A CA 1
ATOM 617 C C . TRP A 1 86 ? 9.507 -1.284 -9.359 1.00 98.12 86 TRP A C 1
ATOM 619 O O . TRP A 1 86 ? 8.461 -0.723 -9.033 1.00 98.12 86 TRP A O 1
ATOM 629 N N . ILE A 1 87 ? 9.704 -2.593 -9.262 1.00 98.25 87 ILE A N 1
ATOM 630 C CA . ILE A 1 87 ? 8.867 -3.506 -8.486 1.00 98.25 87 ILE A CA 1
ATOM 631 C C . ILE A 1 87 ? 9.677 -4.040 -7.307 1.00 98.25 87 ILE A C 1
ATOM 633 O O . ILE A 1 87 ? 10.909 -4.108 -7.379 1.00 98.25 87 ILE A O 1
ATOM 637 N N . GLU A 1 88 ? 8.995 -4.425 -6.237 1.00 98.25 88 GLU A N 1
ATOM 638 C CA . GLU A 1 88 ? 9.613 -5.018 -5.050 1.00 98.25 88 GLU A CA 1
ATOM 639 C C . GLU A 1 88 ? 9.107 -6.447 -4.880 1.00 98.25 88 GLU A C 1
ATOM 641 O O . GLU A 1 88 ? 7.971 -6.759 -5.240 1.00 98.25 88 GLU A O 1
ATOM 646 N N . PHE A 1 89 ? 9.977 -7.339 -4.409 1.00 97.88 89 PHE A N 1
ATOM 647 C CA . PHE A 1 89 ? 9.612 -8.736 -4.212 1.00 97.88 89 PHE A CA 1
ATOM 648 C C . PHE A 1 89 ? 10.529 -9.475 -3.246 1.00 97.88 89 PHE A C 1
ATOM 650 O O . PHE A 1 89 ? 11.670 -9.082 -2.999 1.00 97.88 89 PHE A O 1
ATOM 657 N N . SER A 1 90 ? 10.038 -10.575 -2.681 1.00 97.50 90 SER A N 1
ATOM 658 C CA . SER A 1 90 ? 10.824 -11.478 -1.840 1.00 97.50 90 SER A CA 1
ATOM 659 C C . SER A 1 90 ? 10.298 -12.910 -1.888 1.00 97.50 90 SER A C 1
ATOM 661 O O . SER A 1 90 ? 9.095 -13.149 -1.934 1.00 97.50 90 SER A O 1
ATOM 663 N N . CYS A 1 91 ? 11.227 -13.858 -1.836 1.00 96.00 91 CYS A N 1
ATOM 664 C CA . CYS A 1 91 ? 10.991 -15.285 -1.652 1.00 96.00 91 CYS A CA 1
ATOM 665 C C . CYS A 1 91 ? 12.147 -15.816 -0.793 1.00 96.00 91 CYS A C 1
ATOM 667 O O . CYS A 1 91 ? 13.292 -15.852 -1.254 1.00 96.00 91 CYS A O 1
ATOM 669 N N . LEU A 1 92 ? 11.882 -16.107 0.485 1.00 93.75 92 LEU A N 1
ATOM 670 C CA . LEU A 1 92 ? 12.935 -16.345 1.481 1.00 93.75 92 LEU A CA 1
ATOM 671 C C . LEU A 1 92 ? 13.419 -17.798 1.476 1.00 93.75 92 LEU A C 1
ATOM 673 O O . LEU A 1 92 ? 14.603 -18.051 1.710 1.00 93.75 92 LEU A O 1
ATOM 677 N N . THR A 1 93 ? 12.534 -18.742 1.162 1.00 91.31 93 THR A N 1
ATOM 678 C CA . THR A 1 93 ? 12.858 -20.159 0.986 1.00 91.31 93 THR A CA 1
ATOM 679 C C . THR A 1 93 ? 12.332 -20.688 -0.348 1.00 91.31 93 THR A C 1
ATOM 681 O O . THR A 1 93 ? 11.382 -20.156 -0.905 1.00 91.31 93 THR A O 1
ATOM 684 N N . ALA A 1 94 ? 12.918 -21.773 -0.866 1.00 87.06 94 ALA A N 1
ATOM 685 C CA . ALA A 1 94 ? 12.528 -22.353 -2.161 1.00 87.06 94 ALA A CA 1
ATOM 686 C C . ALA A 1 94 ? 11.097 -22.939 -2.200 1.00 87.06 94 ALA A C 1
ATOM 688 O O . ALA A 1 94 ? 10.642 -23.375 -3.258 1.00 87.06 94 ALA A O 1
ATOM 689 N N . VAL A 1 95 ? 10.427 -23.010 -1.046 1.00 83.62 95 VAL A N 1
ATOM 690 C CA . VAL A 1 95 ? 9.048 -23.493 -0.899 1.00 83.62 95 VAL A CA 1
ATOM 691 C C . VAL A 1 95 ? 8.067 -22.368 -0.555 1.00 83.62 95 VAL A C 1
ATOM 693 O O . VAL A 1 95 ? 6.876 -22.639 -0.433 1.00 83.62 95 VAL A O 1
ATOM 696 N N . ASP A 1 96 ? 8.546 -21.131 -0.394 1.00 88.69 96 ASP A N 1
ATOM 697 C CA . ASP A 1 96 ? 7.689 -19.980 -0.118 1.00 88.69 96 ASP A CA 1
ATOM 698 C C . ASP A 1 96 ? 7.051 -19.450 -1.407 1.00 88.69 96 ASP A C 1
ATOM 700 O O . ASP A 1 96 ? 7.614 -19.553 -2.500 1.00 88.69 96 ASP A O 1
ATOM 704 N N . ASN A 1 97 ? 5.903 -18.789 -1.256 1.00 91.81 97 ASN A N 1
ATOM 705 C CA . ASN A 1 97 ? 5.326 -17.972 -2.318 1.00 91.81 97 ASN A CA 1
ATOM 706 C C . ASN A 1 97 ? 6.209 -16.750 -2.605 1.00 91.81 97 ASN A C 1
ATOM 708 O O . ASN A 1 97 ? 6.868 -16.209 -1.710 1.00 91.81 97 ASN A O 1
ATOM 712 N N . LEU A 1 98 ? 6.167 -16.264 -3.847 1.00 94.88 98 LEU A N 1
ATOM 713 C CA . LEU A 1 98 ? 6.796 -14.998 -4.208 1.00 94.88 98 LEU A CA 1
ATOM 714 C C . LEU A 1 98 ? 5.882 -13.843 -3.791 1.00 94.88 98 LEU A C 1
ATOM 716 O O . LEU A 1 98 ? 4.839 -13.616 -4.401 1.00 94.88 98 LEU A O 1
ATOM 720 N N . TRP A 1 99 ? 6.298 -13.073 -2.794 1.00 95.50 99 TRP A N 1
ATOM 721 C CA . TRP A 1 99 ? 5.658 -11.800 -2.477 1.00 95.50 99 TRP A CA 1
ATOM 722 C C . TRP A 1 99 ? 6.118 -10.750 -3.477 1.00 95.50 99 TRP A C 1
ATOM 724 O O . TRP A 1 99 ? 7.324 -10.607 -3.669 1.00 95.50 99 TRP A O 1
ATOM 734 N N . ILE A 1 100 ? 5.194 -10.039 -4.121 1.00 96.62 100 ILE A N 1
ATOM 735 C CA . ILE A 1 100 ? 5.510 -9.060 -5.168 1.00 96.62 100 ILE A CA 1
ATOM 736 C C . ILE A 1 100 ? 4.514 -7.897 -5.187 1.00 96.62 100 ILE A C 1
ATOM 738 O O . ILE A 1 100 ? 3.309 -8.093 -5.018 1.00 96.62 100 ILE A O 1
ATOM 742 N N . ASN A 1 101 ? 5.012 -6.685 -5.423 1.00 96.25 101 ASN A N 1
ATOM 743 C CA . ASN A 1 101 ? 4.203 -5.474 -5.528 1.00 96.25 101 ASN A CA 1
ATOM 744 C C . ASN A 1 101 ? 4.776 -4.462 -6.528 1.00 96.25 101 ASN A C 1
ATOM 746 O O . ASN A 1 101 ? 5.970 -4.444 -6.844 1.00 96.25 101 ASN A O 1
ATOM 750 N N . MET A 1 102 ? 3.900 -3.563 -6.973 1.00 95.88 102 MET A N 1
ATOM 751 C CA . MET A 1 102 ? 4.293 -2.272 -7.532 1.00 95.88 102 MET A CA 1
ATOM 752 C C . MET A 1 102 ? 4.337 -1.226 -6.416 1.00 95.88 102 MET A C 1
ATOM 754 O O . MET A 1 102 ? 3.510 -1.251 -5.499 1.00 95.88 102 MET A O 1
ATOM 758 N N . SER A 1 103 ? 5.299 -0.306 -6.494 1.00 94.38 103 SER A N 1
ATOM 759 C CA . SER A 1 103 ? 5.452 0.753 -5.499 1.00 94.38 103 SER A CA 1
ATOM 760 C C . SER A 1 103 ? 5.649 2.114 -6.152 1.00 94.38 103 SER A C 1
ATOM 762 O O . SER A 1 103 ? 6.531 2.304 -6.986 1.00 94.38 103 SER A O 1
ATOM 764 N N . ASN A 1 104 ? 4.824 3.076 -5.745 1.00 96.81 104 ASN A N 1
ATOM 765 C CA . ASN A 1 104 ? 4.990 4.498 -6.024 1.00 96.81 104 ASN A CA 1
ATOM 766 C C . ASN A 1 104 ? 5.132 5.302 -4.727 1.00 96.81 104 ASN A C 1
ATOM 768 O O . ASN A 1 104 ? 4.874 6.501 -4.716 1.00 96.81 104 ASN A O 1
ATOM 772 N N . VAL A 1 105 ? 5.557 4.657 -3.638 1.00 97.00 105 VAL A N 1
ATOM 773 C CA . VAL A 1 105 ? 5.721 5.288 -2.323 1.00 97.00 105 VAL A CA 1
ATOM 774 C C . VAL A 1 105 ? 6.683 6.475 -2.394 1.00 97.00 105 VAL A C 1
ATOM 776 O O . VAL A 1 105 ? 6.334 7.579 -1.976 1.00 97.00 105 VAL A O 1
ATOM 779 N N . ASP A 1 106 ? 7.864 6.267 -2.985 1.00 97.25 106 ASP A N 1
ATOM 780 C CA . ASP A 1 106 ? 8.897 7.307 -3.073 1.00 97.25 106 ASP A CA 1
ATOM 781 C C . ASP A 1 106 ? 8.873 8.080 -4.395 1.00 97.25 106 ASP A C 1
ATOM 783 O O . ASP A 1 106 ? 9.391 9.197 -4.467 1.00 97.25 106 ASP A O 1
ATOM 787 N N . LEU A 1 107 ? 8.314 7.492 -5.457 1.00 96.62 107 LEU A N 1
ATOM 788 C CA . LEU A 1 107 ? 8.413 8.023 -6.814 1.00 96.62 107 LEU A CA 1
ATOM 789 C C . LEU A 1 107 ? 7.271 7.532 -7.712 1.00 96.62 107 LEU A C 1
ATOM 791 O O . LEU A 1 107 ? 7.049 6.330 -7.861 1.00 96.62 107 LEU A O 1
ATOM 795 N N . LEU A 1 108 ? 6.622 8.457 -8.413 1.00 97.56 108 LEU A N 1
ATOM 796 C CA . LEU A 1 108 ? 5.840 8.161 -9.610 1.00 97.56 108 LEU A CA 1
ATOM 797 C C . LEU A 1 108 ? 6.695 8.472 -10.847 1.00 97.56 108 LEU A C 1
ATOM 799 O O . LEU A 1 108 ? 6.857 9.632 -11.225 1.00 97.56 108 LEU A O 1
ATOM 803 N N . GLY A 1 109 ? 7.269 7.428 -11.444 1.00 95.94 109 GLY A N 1
ATOM 804 C CA . GLY A 1 109 ? 8.207 7.525 -12.565 1.00 95.94 109 GLY A CA 1
ATOM 805 C C . GLY A 1 109 ? 7.796 6.671 -13.763 1.00 95.94 109 GLY A C 1
ATOM 806 O O . GLY A 1 109 ? 6.641 6.715 -14.186 1.00 95.94 109 GLY A O 1
ATOM 807 N N . LEU A 1 110 ? 8.751 5.919 -14.315 1.00 97.19 110 LEU A N 1
ATOM 808 C CA . LEU A 1 110 ? 8.539 5.027 -15.459 1.00 97.19 110 LEU A CA 1
ATOM 809 C C . LEU A 1 110 ? 7.425 4.010 -15.136 1.00 97.19 110 LEU A C 1
ATOM 811 O O . LEU A 1 110 ? 7.580 3.247 -14.178 1.00 97.19 110 LEU A O 1
ATOM 815 N N . PRO A 1 111 ? 6.320 3.971 -15.904 1.00 97.62 111 PRO A N 1
ATOM 816 C CA . PRO A 1 111 ? 5.212 3.075 -15.609 1.00 97.62 111 PRO A CA 1
ATOM 817 C C . PRO A 1 111 ? 5.574 1.619 -15.916 1.00 97.62 111 PRO A C 1
ATOM 819 O O . PRO A 1 111 ? 6.028 1.284 -17.012 1.00 97.62 111 PRO A O 1
ATOM 822 N N . LEU A 1 112 ? 5.334 0.750 -14.936 1.00 98.19 112 LEU A N 1
ATOM 823 C CA . LEU A 1 112 ? 5.491 -0.701 -15.034 1.00 98.19 112 LEU A CA 1
ATOM 824 C C . LEU A 1 112 ? 4.137 -1.389 -14.827 1.00 98.19 112 LEU A C 1
ATOM 826 O O . LEU A 1 112 ? 3.237 -0.819 -14.218 1.00 98.19 112 LEU A O 1
ATOM 830 N N . SER A 1 113 ? 3.994 -2.626 -15.288 1.00 97.94 113 SER A N 1
ATOM 831 C CA . SER A 1 113 ? 2.916 -3.518 -14.845 1.00 97.94 113 SER A CA 1
ATOM 832 C C . SER A 1 113 ? 3.458 -4.907 -14.557 1.00 97.94 113 SER A C 1
ATOM 834 O O . SER A 1 113 ? 4.407 -5.344 -15.211 1.00 97.94 113 SER A O 1
ATOM 836 N N . ILE A 1 114 ? 2.822 -5.626 -13.637 1.00 97.88 114 ILE A N 1
ATOM 837 C CA . ILE A 1 114 ? 3.129 -7.029 -13.348 1.00 97.88 114 ILE A CA 1
ATOM 838 C C . ILE A 1 114 ? 1.891 -7.897 -13.515 1.00 97.88 114 ILE A C 1
ATOM 840 O O . ILE A 1 114 ? 0.789 -7.481 -13.182 1.00 97.88 114 ILE A O 1
ATOM 844 N N . SER A 1 115 ? 2.063 -9.110 -14.022 1.00 97.31 115 SER A N 1
ATOM 845 C CA . SER A 1 115 ? 0.983 -10.095 -14.128 1.00 97.31 115 SER A CA 1
ATOM 846 C C . SER A 1 115 ? 1.524 -11.510 -13.989 1.00 97.31 115 SER A C 1
ATOM 848 O O . SER A 1 115 ? 2.704 -11.757 -14.250 1.00 97.31 115 SER A O 1
ATOM 850 N N . GLY A 1 116 ? 0.671 -12.439 -13.574 1.00 95.62 116 GLY A N 1
ATOM 851 C CA . GLY A 1 116 ? 1.059 -13.829 -13.369 1.00 95.62 116 GLY A CA 1
ATOM 852 C C . GLY A 1 116 ? -0.058 -14.651 -12.742 1.00 95.62 116 GLY A C 1
ATOM 853 O O . GLY A 1 116 ? -1.238 -14.334 -12.894 1.00 95.62 116 GLY A O 1
ATOM 854 N N . THR A 1 117 ? 0.337 -15.704 -12.030 1.00 89.81 117 THR A N 1
ATOM 855 C CA . THR A 1 117 ? -0.572 -16.609 -11.315 1.00 89.81 117 THR A CA 1
ATOM 856 C C . THR A 1 117 ? -0.281 -16.541 -9.820 1.00 89.81 117 THR A C 1
ATOM 858 O O . THR A 1 117 ? 0.879 -16.536 -9.413 1.00 89.81 117 THR A O 1
ATOM 861 N N . GLU A 1 118 ? -1.318 -16.447 -8.999 1.00 88.25 118 GLU A N 1
ATOM 862 C CA . GLU A 1 118 ? -1.224 -16.522 -7.543 1.00 88.25 118 GLU A CA 1
ATOM 863 C C . GLU A 1 118 ? -0.978 -17.952 -7.078 1.00 88.25 118 GLU A C 1
ATOM 865 O O . GLU A 1 118 ? -1.340 -18.903 -7.765 1.00 88.25 118 GLU A O 1
ATOM 870 N N . ALA A 1 119 ? -0.477 -18.119 -5.855 1.00 79.38 119 ALA A N 1
ATOM 871 C CA . ALA A 1 119 ? -0.310 -19.439 -5.241 1.00 79.38 119 ALA A CA 1
ATOM 872 C C . ALA A 1 119 ? -1.618 -20.262 -5.156 1.00 79.38 119 ALA A C 1
ATOM 874 O O . ALA A 1 119 ? -1.578 -21.484 -5.051 1.00 79.38 119 ALA A O 1
ATOM 875 N N . GLY A 1 120 ? -2.784 -19.605 -5.223 1.00 72.12 120 GLY A N 1
ATOM 876 C CA . GLY A 1 120 ? -4.102 -20.248 -5.300 1.00 72.12 120 GLY A CA 1
ATOM 877 C C . GLY A 1 120 ? -4.553 -20.660 -6.711 1.00 72.12 120 GLY A C 1
ATOM 878 O O . GLY A 1 120 ? -5.660 -21.170 -6.858 1.00 72.12 120 GLY A O 1
ATOM 879 N N . GLY A 1 121 ? -3.739 -20.421 -7.745 1.00 75.38 121 GLY A N 1
ATOM 880 C CA . GLY A 1 121 ? -4.021 -20.760 -9.147 1.00 75.38 121 GLY A CA 1
ATOM 881 C C . GLY A 1 121 ? -4.789 -19.695 -9.942 1.00 75.38 121 GLY A C 1
ATOM 882 O O . GLY A 1 121 ? -4.930 -19.823 -11.158 1.00 75.38 121 GLY A O 1
ATOM 883 N N . SER A 1 122 ? -5.272 -18.634 -9.293 1.00 80.88 122 SER A N 1
ATOM 884 C CA . SER A 1 122 ? -5.937 -17.504 -9.956 1.00 80.88 122 SER A CA 1
ATOM 885 C C . SER A 1 122 ? -4.933 -16.598 -10.669 1.00 80.88 122 SER A C 1
ATOM 887 O O . SER A 1 122 ? -3.809 -16.425 -10.209 1.00 80.88 122 SER A O 1
ATOM 889 N N . SER A 1 123 ? -5.331 -15.962 -11.772 1.00 87.50 123 SER A N 1
ATOM 890 C CA . SER A 1 123 ? -4.509 -14.928 -12.412 1.00 87.50 123 SER A CA 1
ATOM 891 C C . SER A 1 123 ? -4.518 -13.627 -11.605 1.00 87.50 123 SER A C 1
ATOM 893 O O . SER A 1 123 ? -5.582 -13.217 -11.141 1.00 87.50 123 SER A O 1
ATOM 895 N N . PHE A 1 124 ? -3.386 -12.925 -11.550 1.00 92.06 124 PHE A N 1
ATOM 896 C CA . PHE A 1 124 ? -3.284 -11.570 -11.002 1.00 92.06 124 PHE A CA 1
ATOM 897 C C . PHE A 1 124 ? -2.724 -10.593 -12.040 1.00 92.06 124 PHE A C 1
ATOM 899 O O . PHE A 1 124 ? -1.993 -10.983 -12.958 1.00 92.06 124 PHE A O 1
ATOM 906 N N . SER A 1 125 ? -3.031 -9.307 -11.872 1.00 94.00 125 SER A N 1
ATOM 907 C CA . SER A 1 125 ? -2.417 -8.231 -12.651 1.00 94.00 125 SER A CA 1
ATOM 908 C C . SER A 1 125 ? -2.436 -6.922 -11.863 1.00 94.00 125 SER A C 1
ATOM 910 O O . SER A 1 125 ? -3.484 -6.514 -11.370 1.00 94.00 125 SER A O 1
ATOM 912 N N . LEU A 1 126 ? -1.284 -6.259 -11.758 1.00 95.81 126 LEU A N 1
ATOM 913 C CA . LEU A 1 126 ? -1.146 -4.902 -11.233 1.00 95.81 126 LEU A CA 1
ATOM 914 C C . LEU A 1 126 ? -0.645 -3.989 -12.351 1.00 95.81 126 LEU A C 1
ATOM 916 O O . LEU A 1 126 ? 0.313 -4.323 -13.053 1.00 95.81 126 LEU A O 1
ATOM 920 N N . GLY A 1 127 ? -1.248 -2.815 -12.500 1.00 95.75 127 GLY A N 1
ATOM 921 C CA . GLY A 1 127 ? -0.828 -1.868 -13.526 1.00 95.75 127 GLY A CA 1
ATOM 922 C C . GLY A 1 127 ? -1.522 -0.521 -13.423 1.00 95.75 127 GLY A C 1
ATOM 923 O O . GLY A 1 127 ? -1.901 -0.080 -12.338 1.00 95.75 127 GLY A O 1
ATOM 924 N N . TYR A 1 128 ? -1.678 0.135 -14.568 1.00 96.94 128 TYR A N 1
ATOM 925 C CA . TYR A 1 128 ? -2.164 1.504 -14.705 1.00 96.94 128 TYR A CA 1
ATOM 926 C C . TYR A 1 128 ? -3.554 1.528 -15.354 1.00 96.94 128 TYR A C 1
ATOM 928 O O . TYR A 1 128 ? -3.715 1.150 -16.513 1.00 96.94 128 TYR A O 1
ATOM 936 N N . LYS A 1 129 ? -4.562 2.004 -14.614 1.00 96.12 129 LYS A N 1
ATOM 937 C CA . LYS A 1 129 ? -5.910 2.327 -15.118 1.00 96.12 129 LYS A CA 1
ATOM 938 C C . LYS A 1 129 ? -5.886 3.576 -15.986 1.00 96.12 129 LYS A C 1
ATOM 940 O O . LYS A 1 129 ? -6.642 3.700 -16.943 1.00 96.12 129 LYS A O 1
ATOM 945 N N . SER A 1 130 ? -5.035 4.522 -15.600 1.00 95.25 130 SER A N 1
ATOM 946 C CA . SER A 1 130 ? -4.841 5.801 -16.271 1.00 95.25 130 SER A CA 1
ATOM 947 C C . SER A 1 130 ? -3.390 5.931 -16.715 1.00 95.25 130 SER A C 1
ATOM 949 O O . SER A 1 130 ? -2.502 5.536 -15.961 1.00 95.25 130 SER A O 1
ATOM 951 N N . PRO A 1 131 ? -3.121 6.507 -17.897 1.00 96.38 131 PRO A N 1
ATOM 952 C CA . PRO A 1 131 ? -1.755 6.674 -18.367 1.00 96.38 131 PRO A CA 1
ATOM 953 C C . PRO A 1 131 ? -0.971 7.636 -17.463 1.00 96.38 131 PRO A C 1
ATOM 955 O O . PRO A 1 131 ? -1.538 8.580 -16.896 1.00 96.38 131 PRO A O 1
ATOM 958 N N . MET A 1 132 ? 0.345 7.418 -17.365 1.00 96.06 132 MET A N 1
ATOM 959 C CA . MET A 1 132 ? 1.264 8.303 -16.640 1.00 96.06 132 MET A CA 1
ATOM 960 C C . MET A 1 132 ? 1.179 9.736 -17.188 1.00 96.06 132 MET A C 1
ATOM 962 O O . MET A 1 132 ? 0.952 10.689 -16.439 1.00 96.06 132 MET A O 1
ATOM 966 N N . THR A 1 133 ? 1.243 9.869 -18.515 1.00 94.44 133 THR A N 1
ATOM 967 C CA . THR A 1 133 ? 1.093 11.132 -19.241 1.00 94.44 133 THR A CA 1
ATOM 968 C C . THR A 1 133 ? -0.039 11.014 -20.267 1.00 94.44 133 THR A C 1
ATOM 970 O O . THR A 1 133 ? -0.088 10.044 -21.016 1.00 94.44 133 THR A O 1
ATOM 973 N N . PRO A 1 134 ? -0.941 12.004 -20.370 1.00 94.88 134 PRO A N 1
ATOM 974 C CA . PRO A 1 134 ? -0.971 13.243 -19.592 1.00 94.88 134 PRO A CA 1
ATOM 975 C C . PRO A 1 134 ? -1.689 13.111 -18.240 1.00 94.88 134 PRO A C 1
ATOM 977 O O . PRO A 1 134 ? -1.604 14.029 -17.431 1.00 94.88 134 PRO A O 1
ATOM 980 N N . THR A 1 135 ? -2.418 12.019 -17.994 1.00 97.44 135 THR A N 1
ATOM 981 C CA . THR A 1 135 ? -3.446 11.966 -16.945 1.00 97.44 135 THR A CA 1
ATOM 982 C C . THR A 1 135 ? -2.882 12.058 -15.531 1.00 97.44 135 THR A C 1
ATOM 984 O O . THR A 1 135 ? -3.151 13.045 -14.847 1.00 97.44 135 THR A O 1
ATOM 987 N N . LEU A 1 136 ? -2.100 11.071 -15.081 1.00 97.38 136 LEU A N 1
ATOM 988 C CA . LEU A 1 136 ? -1.605 11.055 -13.700 1.00 97.38 136 LEU A CA 1
ATOM 989 C C . LEU A 1 136 ? -0.699 12.251 -13.401 1.00 97.38 136 LEU A C 1
ATOM 991 O O . LEU A 1 136 ? -0.863 12.896 -12.368 1.00 97.38 136 LEU A O 1
ATOM 995 N N . LEU A 1 137 ? 0.193 12.606 -14.326 1.00 97.75 137 LEU A N 1
ATOM 996 C CA . LEU A 1 137 ? 1.070 13.765 -14.183 1.00 97.75 137 LEU A CA 1
ATOM 997 C C . LEU A 1 137 ? 0.286 15.081 -14.030 1.00 97.75 137 LEU A C 1
ATOM 999 O O . LEU A 1 137 ? 0.624 15.907 -13.180 1.00 97.75 137 LEU A O 1
ATOM 1003 N N . ASN A 1 138 ? -0.783 15.280 -14.808 1.00 97.94 138 ASN A N 1
ATOM 1004 C CA . ASN A 1 138 ? -1.634 16.463 -14.668 1.00 97.94 138 ASN A CA 1
ATOM 1005 C C . ASN A 1 138 ? -2.433 16.446 -13.363 1.00 97.94 138 ASN A C 1
ATOM 1007 O O . ASN A 1 138 ? -2.538 17.492 -12.724 1.00 97.94 138 ASN A O 1
ATOM 1011 N N . THR A 1 139 ? -2.953 15.290 -12.938 1.00 98.19 139 THR A N 1
ATOM 1012 C CA . THR A 1 139 ? -3.597 15.150 -11.622 1.00 98.19 139 THR A CA 1
ATOM 1013 C C . THR A 1 139 ? -2.626 15.540 -10.508 1.00 98.19 139 THR A C 1
ATOM 1015 O O . THR A 1 139 ? -2.979 16.344 -9.644 1.00 98.19 139 THR A O 1
ATOM 1018 N N . MET A 1 140 ? -1.376 15.067 -10.570 1.00 98.06 140 MET A N 1
ATOM 1019 C CA . MET A 1 140 ? -0.353 15.425 -9.587 1.00 98.06 140 MET A CA 1
ATOM 1020 C C . MET A 1 140 ? -0.101 16.935 -9.555 1.00 98.06 140 MET A C 1
ATOM 1022 O O . MET A 1 140 ? -0.195 17.556 -8.499 1.00 98.06 140 MET A O 1
ATOM 1026 N N . LYS A 1 141 ? 0.146 17.555 -10.713 1.00 97.94 141 LYS A N 1
ATOM 1027 C CA . LYS A 1 141 ? 0.460 18.991 -10.823 1.00 97.94 141 LYS A CA 1
ATOM 1028 C C . LYS A 1 141 ? -0.687 19.900 -10.394 1.00 97.94 141 LYS A C 1
ATOM 1030 O O . LYS A 1 141 ? -0.446 20.909 -9.733 1.00 97.94 141 LYS A O 1
ATOM 1035 N N . ASN A 1 142 ? -1.910 19.558 -10.791 1.00 96.75 142 ASN A N 1
ATOM 1036 C CA . ASN A 1 142 ? -3.055 20.461 -10.701 1.00 96.75 142 ASN A CA 1
ATOM 1037 C C . ASN A 1 142 ? -3.905 20.244 -9.445 1.00 96.75 142 ASN A C 1
ATOM 1039 O O . ASN A 1 142 ? -4.632 21.156 -9.054 1.00 96.75 142 ASN A O 1
ATOM 1043 N N . SER A 1 143 ? -3.861 19.050 -8.846 1.00 95.69 143 SER A N 1
ATOM 1044 C CA . SER A 1 143 ? -4.801 18.661 -7.786 1.00 95.69 143 SER A CA 1
ATOM 1045 C C . SER A 1 143 ? -4.145 18.061 -6.547 1.00 95.69 143 SER A C 1
ATOM 1047 O O . SER A 1 143 ? -4.753 18.114 -5.483 1.00 95.69 143 SER A O 1
ATOM 1049 N N . VAL A 1 144 ? -2.929 17.517 -6.652 1.00 97.69 144 VAL A N 1
ATOM 1050 C CA . VAL A 1 144 ? -2.238 16.908 -5.504 1.00 97.69 144 VAL A CA 1
ATOM 1051 C C . VAL A 1 144 ? -1.178 17.835 -4.922 1.00 97.69 144 VAL A C 1
ATOM 1053 O O . VAL A 1 144 ? -1.176 18.089 -3.721 1.00 97.69 144 VAL A O 1
ATOM 1056 N N . LEU A 1 145 ? -0.267 18.342 -5.752 1.00 98.38 145 LEU A N 1
ATOM 1057 C CA . LEU A 1 145 ? 0.840 19.174 -5.295 1.00 98.38 145 LEU A CA 1
ATOM 1058 C C . LEU A 1 145 ? 0.359 20.566 -4.886 1.00 98.38 145 LEU A C 1
ATOM 1060 O O . LEU A 1 145 ? -0.477 21.194 -5.539 1.00 98.38 145 LEU A O 1
ATOM 1064 N N . THR A 1 146 ? 0.962 21.101 -3.828 1.00 97.69 146 THR A N 1
ATOM 1065 C CA . THR A 1 146 ? 0.759 22.502 -3.454 1.00 97.69 146 THR A CA 1
ATOM 1066 C C . THR A 1 146 ? 1.396 23.433 -4.490 1.00 97.69 146 THR A C 1
ATOM 1068 O O . THR A 1 146 ? 2.271 23.043 -5.269 1.00 97.69 146 THR A O 1
ATOM 1071 N N . LYS A 1 147 ? 1.009 24.715 -4.484 1.00 95.12 147 LYS A N 1
ATOM 1072 C CA . LYS A 1 147 ? 1.613 25.720 -5.378 1.00 95.12 147 LYS A CA 1
ATOM 1073 C C . LYS A 1 147 ? 3.128 25.846 -5.178 1.00 95.12 147 LYS A C 1
ATOM 1075 O O . LYS A 1 147 ? 3.859 25.976 -6.151 1.00 95.12 147 LYS A O 1
ATOM 1080 N N . SER A 1 148 ? 3.598 25.789 -3.932 1.00 94.75 148 SER A N 1
ATOM 1081 C CA . SER A 1 148 ? 5.027 25.797 -3.588 1.00 94.75 148 SER A CA 1
ATOM 1082 C C . SER A 1 148 ? 5.710 24.442 -3.798 1.00 94.75 148 SER A C 1
ATOM 1084 O O . SER A 1 148 ? 6.932 24.385 -3.879 1.00 94.75 148 SER A O 1
ATOM 1086 N N . GLY A 1 149 ? 4.938 23.358 -3.896 1.00 96.06 149 GLY A N 1
ATOM 1087 C CA . GLY A 1 149 ? 5.417 21.983 -4.022 1.00 96.06 149 GLY A CA 1
ATOM 1088 C C . GLY A 1 149 ? 5.713 21.514 -5.443 1.00 96.06 149 GLY A C 1
ATOM 1089 O O . GLY A 1 149 ? 6.098 20.367 -5.634 1.00 96.06 149 GLY A O 1
ATOM 1090 N N . GLN A 1 150 ? 5.568 22.377 -6.451 1.00 96.75 150 GLN A N 1
ATOM 1091 C CA . GLN A 1 150 ? 5.760 21.996 -7.858 1.00 96.75 150 GLN A CA 1
ATOM 1092 C C . GLN A 1 150 ? 7.186 21.510 -8.174 1.00 96.75 150 GLN A C 1
ATOM 1094 O O . GLN A 1 150 ? 7.378 20.795 -9.152 1.00 96.75 150 GLN A O 1
ATOM 1099 N N . GLY A 1 151 ? 8.171 21.826 -7.323 1.00 95.00 151 GLY A N 1
ATOM 1100 C CA . GLY A 1 151 ? 9.532 21.287 -7.418 1.00 95.00 151 GLY A CA 1
ATOM 1101 C C . GLY A 1 151 ? 9.639 19.767 -7.219 1.00 95.00 151 GLY A C 1
ATOM 1102 O O . GLY A 1 151 ? 10.686 19.203 -7.513 1.00 95.00 151 GLY A O 1
ATOM 1103 N N . ALA A 1 152 ? 8.575 19.095 -6.763 1.00 97.50 152 ALA A N 1
ATOM 1104 C CA . ALA A 1 152 ? 8.505 17.635 -6.747 1.00 97.50 152 ALA A CA 1
ATOM 1105 C C . ALA A 1 152 ? 8.387 17.023 -8.155 1.00 97.50 152 ALA A C 1
ATOM 1107 O O . ALA A 1 152 ? 8.645 15.833 -8.315 1.00 97.50 152 ALA A O 1
ATOM 1108 N N . VAL A 1 153 ? 8.008 17.809 -9.172 1.00 97.69 153 VAL A N 1
ATOM 1109 C CA . VAL A 1 153 ? 8.001 17.368 -10.571 1.00 97.69 153 VAL A CA 1
ATOM 1110 C C . VAL A 1 153 ? 9.372 17.620 -11.183 1.00 97.69 153 VAL A C 1
ATOM 1112 O O . VAL A 1 153 ? 9.773 18.769 -11.371 1.00 97.69 153 VAL A O 1
ATOM 1115 N N . VAL A 1 154 ? 10.080 16.548 -11.528 1.00 96.25 154 VAL A N 1
ATOM 1116 C CA . VAL A 1 154 ? 11.428 16.624 -12.103 1.00 96.25 154 VAL A CA 1
ATOM 1117 C C . VAL A 1 154 ? 11.369 16.245 -13.573 1.00 96.25 154 VAL A C 1
ATOM 1119 O O . VAL A 1 154 ? 10.881 15.171 -13.923 1.00 96.25 154 VAL A O 1
ATOM 1122 N N . THR A 1 155 ? 11.885 17.118 -14.436 1.00 95.50 155 THR A N 1
ATOM 1123 C CA . THR A 1 155 ? 12.172 16.768 -15.831 1.00 95.50 155 THR A CA 1
ATOM 1124 C C . THR A 1 155 ? 13.520 16.057 -15.887 1.00 95.50 155 THR A C 1
ATOM 1126 O O . THR A 1 155 ? 14.535 16.591 -15.444 1.00 95.50 155 THR A O 1
ATOM 1129 N N . THR A 1 156 ? 13.506 14.840 -16.411 1.00 94.38 156 THR A N 1
ATOM 1130 C CA . THR A 1 156 ? 14.658 13.937 -16.504 1.00 94.38 156 THR A CA 1
ATOM 1131 C C . THR A 1 156 ? 15.540 14.264 -17.711 1.00 94.38 156 THR A C 1
ATOM 1133 O O . THR A 1 156 ? 15.153 15.047 -18.581 1.00 94.38 156 THR A O 1
ATOM 1136 N N . PHE A 1 157 ? 16.734 13.670 -17.783 1.00 90.94 157 PHE A N 1
ATOM 1137 C CA . PHE A 1 157 ? 17.671 13.870 -18.892 1.00 90.94 157 PHE A CA 1
ATOM 1138 C C . PHE A 1 157 ? 17.111 13.395 -20.238 1.00 90.94 157 PHE A C 1
ATOM 1140 O O . PHE A 1 157 ? 17.416 14.007 -21.254 1.00 90.94 157 PHE A O 1
ATOM 1147 N N . SER A 1 158 ? 16.248 12.377 -20.228 1.00 89.38 158 SER A N 1
ATOM 1148 C CA . SER A 1 158 ? 15.523 11.868 -21.400 1.00 89.38 158 SER A CA 1
ATOM 1149 C C . SER A 1 158 ? 14.257 12.686 -21.731 1.00 89.38 158 SER A C 1
ATOM 1151 O O . SER A 1 158 ? 13.499 12.354 -22.640 1.00 89.38 158 SER A O 1
ATOM 1153 N N . GLY A 1 159 ? 13.993 13.769 -20.988 1.00 91.38 159 GLY A N 1
ATOM 1154 C CA . GLY A 1 159 ? 12.900 14.715 -21.229 1.00 91.38 159 GLY A CA 1
ATOM 1155 C C . GLY A 1 159 ? 11.547 14.338 -20.614 1.00 91.38 159 GLY A C 1
ATOM 1156 O O . GLY A 1 159 ? 10.673 15.202 -20.515 1.00 91.38 159 GLY A O 1
ATOM 1157 N N . GLN A 1 160 ? 11.357 13.098 -20.147 1.00 94.44 160 GLN A N 1
ATOM 1158 C CA . GLN A 1 160 ? 10.141 12.701 -19.423 1.00 94.44 160 GLN A CA 1
ATOM 1159 C C . GLN A 1 160 ? 10.091 13.347 -18.034 1.00 94.44 160 GLN A C 1
ATOM 1161 O O . GLN A 1 160 ? 11.118 13.746 -17.477 1.00 94.44 160 GLN A O 1
ATOM 1166 N N . GLN A 1 161 ? 8.893 13.440 -17.456 1.00 96.06 161 GLN A N 1
ATOM 1167 C CA . GLN A 1 161 ? 8.703 13.957 -16.103 1.00 96.06 161 GLN A CA 1
ATOM 1168 C C . GLN A 1 161 ? 8.388 12.825 -15.123 1.00 96.06 161 GLN A C 1
ATOM 1170 O O . GLN A 1 161 ? 7.601 11.931 -15.429 1.00 96.06 161 GLN A O 1
ATOM 1175 N N . LEU A 1 162 ? 8.958 12.912 -13.925 1.00 96.50 162 LEU A N 1
ATOM 1176 C CA . LEU A 1 162 ? 8.604 12.088 -12.769 1.00 96.50 162 LEU A CA 1
ATOM 1177 C C . LEU A 1 162 ? 8.105 12.970 -11.620 1.00 96.50 162 LEU A C 1
ATOM 1179 O O . LEU A 1 162 ? 8.306 14.187 -11.635 1.00 96.50 162 LEU A O 1
ATOM 1183 N N . VAL A 1 163 ? 7.465 12.362 -10.623 1.00 98.19 163 VAL A N 1
ATOM 1184 C CA . VAL A 1 163 ? 6.983 13.047 -9.416 1.00 98.19 163 VAL A CA 1
ATOM 1185 C C . VAL A 1 163 ? 7.568 12.382 -8.174 1.00 98.19 163 VAL A C 1
ATOM 1187 O O . VAL A 1 163 ? 7.360 11.192 -7.946 1.00 98.19 163 VAL A O 1
ATOM 1190 N N . ILE A 1 164 ? 8.292 13.153 -7.364 1.00 98.25 164 ILE A N 1
ATOM 1191 C CA . ILE A 1 164 ? 8.863 12.713 -6.085 1.00 98.25 164 ILE A CA 1
ATOM 1192 C C . ILE A 1 164 ? 7.740 12.556 -5.058 1.00 98.25 164 ILE A C 1
ATOM 1194 O O . ILE A 1 164 ? 7.031 13.523 -4.781 1.00 98.25 164 ILE A O 1
ATOM 1198 N N . GLY A 1 165 ? 7.603 11.373 -4.463 1.00 97.88 165 GLY A N 1
ATOM 1199 C CA . GLY A 1 165 ? 6.567 11.046 -3.485 1.00 97.88 165 GLY A CA 1
ATOM 1200 C C . GLY A 1 165 ? 6.696 11.797 -2.147 1.00 97.88 165 GLY A C 1
ATOM 1201 O O . GLY A 1 165 ? 7.749 12.364 -1.818 1.00 97.88 165 GLY A O 1
ATOM 1202 N N . PRO A 1 166 ? 5.626 11.803 -1.333 1.00 97.94 166 PRO A N 1
ATOM 1203 C CA . PRO A 1 166 ? 5.570 12.542 -0.073 1.00 97.94 166 PRO A CA 1
ATOM 1204 C C . PRO A 1 166 ? 6.469 11.952 1.022 1.00 97.94 166 PRO A C 1
ATOM 1206 O O . PRO A 1 166 ? 6.797 12.649 1.981 1.00 97.94 166 PRO A O 1
ATOM 1209 N N . THR A 1 167 ? 6.928 10.705 0.886 1.00 97.12 167 THR A N 1
ATOM 1210 C CA . THR A 1 167 ? 7.930 10.125 1.794 1.00 97.12 167 THR A CA 1
ATOM 1211 C C . THR A 1 167 ? 9.263 10.872 1.703 1.00 97.12 167 THR A C 1
ATOM 1213 O O . THR A 1 167 ? 9.910 11.142 2.718 1.00 97.12 167 THR A O 1
ATOM 1216 N N . ILE A 1 168 ? 9.648 11.293 0.497 1.00 96.94 168 ILE A N 1
ATOM 1217 C CA . ILE A 1 168 ? 10.899 12.003 0.234 1.00 96.94 168 ILE A CA 1
ATOM 1218 C C . ILE A 1 168 ? 10.717 13.511 0.431 1.00 96.94 168 ILE A C 1
ATOM 1220 O O . ILE A 1 168 ? 11.501 14.134 1.152 1.00 96.94 168 ILE A O 1
ATOM 1224 N N . MET A 1 169 ? 9.665 14.094 -0.153 1.00 96.94 169 MET A N 1
ATOM 1225 C CA . MET A 1 169 ? 9.413 15.540 -0.134 1.00 96.94 169 MET A CA 1
ATOM 1226 C C . MET A 1 169 ? 8.023 15.877 0.440 1.00 96.94 169 MET A C 1
ATOM 1228 O O . MET A 1 169 ? 7.170 16.394 -0.280 1.00 96.94 169 MET A O 1
ATOM 1232 N N . PRO A 1 170 ? 7.770 15.640 1.742 1.00 96.81 170 PRO A N 1
ATOM 1233 C CA . PRO A 1 170 ? 6.442 15.828 2.339 1.00 96.81 170 PRO A CA 1
ATOM 1234 C C . PRO A 1 170 ? 5.923 17.268 2.222 1.00 96.81 170 PRO A C 1
ATOM 1236 O O . PRO A 1 170 ? 4.727 17.484 2.063 1.00 96.81 170 PRO A O 1
ATOM 1239 N N . SER A 1 171 ? 6.814 18.264 2.230 1.00 96.81 171 SER A N 1
ATOM 1240 C CA . SER A 1 171 ? 6.462 19.685 2.098 1.00 96.81 171 SER A CA 1
ATOM 1241 C C . SER A 1 171 ? 5.889 20.075 0.731 1.00 96.81 171 SER A C 1
ATOM 1243 O O . SER A 1 171 ? 5.362 21.179 0.589 1.00 96.81 171 SER A O 1
ATOM 1245 N N . ALA A 1 172 ? 5.993 19.209 -0.281 1.00 98.06 172 ALA A N 1
ATOM 1246 C CA . ALA A 1 172 ? 5.376 19.451 -1.580 1.00 98.06 172 ALA A CA 1
ATOM 1247 C C . ALA A 1 172 ? 3.856 19.199 -1.576 1.00 98.06 172 ALA A C 1
ATOM 1249 O O . ALA A 1 172 ? 3.139 19.711 -2.443 1.00 98.06 172 ALA A O 1
ATOM 1250 N N . TYR A 1 173 ? 3.364 18.465 -0.580 1.00 98.31 173 TYR A N 1
ATOM 1251 C CA . TYR A 1 173 ? 2.001 17.954 -0.484 1.00 98.31 173 TYR A CA 1
ATOM 1252 C C . TYR A 1 173 ? 1.178 18.724 0.560 1.00 98.31 173 TYR A C 1
ATOM 1254 O O . TYR A 1 173 ? 1.749 19.474 1.357 1.00 98.31 173 TYR A O 1
ATOM 1262 N N . PRO A 1 174 ? -0.164 18.599 0.551 1.00 97.19 174 PRO A N 1
ATOM 1263 C CA . PRO A 1 174 ? -1.019 19.281 1.512 1.00 97.19 174 PRO A CA 1
ATOM 1264 C C . PRO A 1 174 ? -0.636 18.954 2.954 1.00 97.19 174 PRO A C 1
ATOM 1266 O O . PRO A 1 174 ? -0.265 17.827 3.284 1.00 97.19 174 PRO A O 1
ATOM 1269 N N . ASP A 1 175 ? -0.736 19.953 3.822 1.00 96.25 175 ASP A N 1
ATOM 1270 C CA . ASP A 1 175 ? -0.482 19.773 5.243 1.00 96.25 175 ASP A CA 1
ATOM 1271 C C . ASP A 1 175 ? -1.610 18.944 5.882 1.00 96.25 175 ASP A C 1
ATOM 1273 O O . ASP A 1 175 ? -2.785 19.267 5.714 1.00 96.25 175 ASP A O 1
ATOM 1277 N N . MET A 1 176 ? -1.255 17.895 6.627 1.00 97.25 176 MET A N 1
ATOM 1278 C CA . MET A 1 176 ? -2.185 17.044 7.380 1.00 97.25 176 MET A CA 1
ATOM 1279 C C . MET A 1 176 ? -2.573 17.648 8.734 1.00 97.25 176 MET A C 1
ATOM 1281 O O . MET A 1 176 ? -3.506 17.171 9.381 1.00 97.25 176 MET A O 1
ATOM 1285 N N . THR A 1 177 ? -1.896 18.714 9.172 1.00 96.06 177 THR A N 1
ATOM 1286 C CA . THR A 1 177 ? -2.173 19.377 10.454 1.00 96.06 177 THR A CA 1
ATOM 1287 C C . THR A 1 177 ? -3.648 19.768 10.626 1.00 96.06 177 THR A C 1
ATOM 1289 O O . THR A 1 177 ? -4.195 19.478 11.690 1.00 96.06 177 THR A O 1
ATOM 1292 N N . PRO A 1 178 ? -4.354 20.357 9.636 1.00 96.62 178 PRO A N 1
ATOM 1293 C CA . PRO A 1 178 ? -5.778 20.671 9.780 1.00 96.62 178 PRO A CA 1
ATOM 1294 C C . PRO A 1 178 ? -6.643 19.441 10.078 1.00 96.62 178 PRO A C 1
ATOM 1296 O O . PRO A 1 178 ? -7.539 19.513 10.920 1.00 96.62 178 PRO A O 1
ATOM 1299 N N . TYR A 1 179 ? -6.345 18.304 9.444 1.00 97.44 179 TYR A N 1
ATOM 1300 C CA . TYR A 1 179 ? -7.056 17.053 9.685 1.00 97.44 179 TYR A CA 1
ATOM 1301 C C . TYR A 1 179 ? -6.803 16.541 11.107 1.00 97.44 179 TYR A C 1
ATOM 1303 O O . TYR A 1 179 ? -7.760 16.346 11.857 1.00 97.44 179 TYR A O 1
ATOM 1311 N N . VAL A 1 180 ? -5.539 16.442 11.534 1.00 97.50 180 VAL A N 1
ATOM 1312 C CA . VAL A 1 180 ? -5.175 16.053 12.911 1.00 97.50 180 VAL A CA 1
ATOM 1313 C C . VAL A 1 180 ? -5.842 16.974 13.939 1.00 97.50 180 VAL A C 1
ATOM 1315 O O . VAL A 1 180 ? -6.445 16.507 14.906 1.00 97.50 180 VAL A O 1
ATOM 1318 N N . MET A 1 181 ? -5.799 18.289 13.717 1.00 96.69 181 MET A N 1
ATOM 1319 C CA . MET A 1 181 ? -6.385 19.266 14.635 1.00 96.69 181 MET A CA 1
ATOM 1320 C C . MET A 1 181 ? -7.909 19.164 14.721 1.00 96.69 181 MET A C 1
ATOM 1322 O O . MET A 1 181 ? -8.458 19.397 15.797 1.00 96.69 181 MET A O 1
ATOM 1326 N N . SER A 1 182 ? -8.595 18.780 13.641 1.00 97.00 182 SER A N 1
ATOM 1327 C CA . SER A 1 182 ? -10.043 18.537 13.680 1.00 97.00 182 SER A CA 1
ATOM 1328 C C . SER A 1 182 ? -10.407 17.377 14.618 1.00 97.00 182 SER A C 1
ATOM 1330 O O . SER A 1 182 ? -11.355 17.483 15.397 1.00 97.00 182 SER A O 1
ATOM 1332 N N . LEU A 1 183 ? -9.600 16.310 14.625 1.00 97.94 183 LEU A N 1
ATOM 1333 C CA . LEU A 1 183 ? -9.778 15.159 15.515 1.00 97.94 183 LEU A CA 1
ATOM 1334 C C . LEU A 1 183 ? -9.499 15.540 16.973 1.00 97.94 183 LEU A C 1
ATOM 1336 O O . LEU A 1 183 ? -10.253 15.164 17.870 1.00 97.94 183 LEU A O 1
ATOM 1340 N N . VAL A 1 184 ? -8.456 16.343 17.208 1.00 97.62 184 VAL A N 1
ATOM 1341 C CA . VAL A 1 184 ? -8.108 16.877 18.535 1.00 97.62 184 VAL A CA 1
ATOM 1342 C C . VAL A 1 184 ? -9.214 17.762 19.101 1.00 97.62 184 VAL A C 1
ATOM 1344 O O . VAL A 1 184 ? -9.602 17.590 20.255 1.00 97.62 184 VAL A O 1
ATOM 1347 N N . GLN A 1 185 ? -9.748 18.690 18.303 1.00 96.88 185 GLN A N 1
ATOM 1348 C CA . GLN A 1 185 ? -10.830 19.585 18.728 1.00 96.88 185 GLN A CA 1
ATOM 1349 C C . GLN A 1 185 ? -12.093 18.810 19.112 1.00 96.88 185 GLN A C 1
ATOM 1351 O O . GLN A 1 185 ? -12.753 19.153 20.093 1.00 96.88 185 GLN A O 1
ATOM 1356 N N . ALA A 1 186 ? -12.396 17.745 18.370 1.00 97.06 186 ALA A N 1
ATOM 1357 C CA . ALA A 1 186 ? -13.522 16.864 18.646 1.00 97.06 186 ALA A CA 1
ATOM 1358 C C . ALA A 1 186 ? -13.275 15.887 19.806 1.00 97.06 186 ALA A C 1
ATOM 1360 O O . ALA A 1 186 ? -14.220 15.252 20.266 1.00 97.06 186 ALA A O 1
ATOM 1361 N N . LYS A 1 187 ? -12.027 15.760 20.281 1.00 97.25 187 LYS A N 1
ATOM 1362 C CA . LYS A 1 187 ? -11.586 14.677 21.174 1.00 97.25 187 LYS A CA 1
ATOM 1363 C C . LYS A 1 187 ? -11.986 13.306 20.629 1.00 97.25 187 LYS A C 1
ATOM 1365 O O . LYS A 1 187 ? -12.539 12.483 21.355 1.00 97.25 187 LYS A O 1
ATOM 1370 N N . ALA A 1 188 ? -11.765 13.105 19.332 1.00 97.88 188 ALA A N 1
ATOM 1371 C CA . ALA A 1 188 ? -12.287 11.950 18.621 1.00 97.88 188 ALA A CA 1
ATOM 1372 C C . ALA A 1 188 ? -11.828 10.636 19.290 1.00 97.88 188 ALA A C 1
ATOM 1374 O O . ALA A 1 188 ? -10.622 10.477 19.530 1.00 97.88 188 ALA A O 1
ATOM 1375 N N . PRO A 1 189 ? -12.754 9.703 19.586 1.00 97.69 189 PRO A N 1
ATOM 1376 C CA . PRO A 1 189 ? -12.402 8.410 20.154 1.00 97.69 189 PRO A CA 1
ATOM 1377 C C . PRO A 1 189 ? -11.704 7.528 19.122 1.00 97.69 189 PRO A C 1
ATOM 1379 O O . PRO A 1 189 ? -11.969 7.629 17.922 1.00 97.69 189 PRO A O 1
ATOM 1382 N N . VAL A 1 190 ? -10.796 6.679 19.600 1.00 98.00 190 VAL A N 1
ATOM 1383 C CA . VAL A 1 190 ? -9.955 5.793 18.792 1.00 98.00 190 VAL A CA 1
ATOM 1384 C C . VAL A 1 190 ? -9.933 4.399 19.407 1.00 98.00 190 VAL A C 1
ATOM 1386 O O . VAL A 1 190 ? -9.719 4.256 20.612 1.00 98.00 190 VAL A O 1
ATOM 1389 N N . THR A 1 191 ? -10.113 3.377 18.565 1.00 97.75 191 THR A N 1
ATOM 1390 C CA . THR A 1 191 ? -9.944 1.962 18.927 1.00 97.75 191 THR A CA 1
ATOM 1391 C C . THR A 1 191 ? -8.998 1.284 17.938 1.00 97.75 191 THR A C 1
ATOM 1393 O O . THR A 1 191 ? -9.322 1.148 16.759 1.00 97.75 191 THR A O 1
ATOM 1396 N N . ILE A 1 192 ? -7.823 0.853 18.394 1.00 97.50 192 ILE A N 1
ATOM 1397 C CA . ILE A 1 192 ? -6.829 0.169 17.560 1.00 97.50 192 ILE A CA 1
ATOM 1398 C C . ILE A 1 192 ? -6.623 -1.255 18.064 1.00 97.50 192 ILE A C 1
ATOM 1400 O O . ILE A 1 192 ? -6.321 -1.455 19.234 1.00 97.50 192 ILE A O 1
ATOM 1404 N N . VAL A 1 193 ? -6.755 -2.240 17.181 1.00 94.81 193 VAL A N 1
ATOM 1405 C CA . VAL A 1 193 ? -6.451 -3.643 17.479 1.00 94.81 193 VAL A CA 1
ATOM 1406 C C . VAL A 1 193 ? -5.047 -3.932 16.961 1.00 94.81 193 VAL A C 1
ATOM 1408 O O . VAL A 1 193 ? -4.736 -3.599 15.816 1.00 94.81 193 VAL A O 1
ATOM 1411 N N . SER A 1 194 ? -4.184 -4.487 17.807 1.00 95.44 194 SER A N 1
ATOM 1412 C CA . SER A 1 194 ? -2.826 -4.865 17.416 1.00 95.44 194 SER A CA 1
ATOM 1413 C C . SER A 1 194 ? -2.787 -6.196 16.659 1.00 95.44 194 SER A C 1
ATOM 1415 O O . SER A 1 194 ? -3.731 -6.989 16.684 1.00 95.44 194 SER A O 1
ATOM 1417 N N . ASP A 1 195 ? -1.667 -6.460 15.990 1.00 92.88 195 ASP A N 1
ATOM 1418 C CA . ASP A 1 195 ? -1.362 -7.791 15.468 1.00 92.88 195 ASP A CA 1
ATOM 1419 C C . ASP A 1 195 ? -1.154 -8.781 16.617 1.00 92.88 195 ASP A C 1
ATOM 1421 O O . ASP A 1 195 ? -0.716 -8.426 17.712 1.00 92.88 195 ASP A O 1
ATOM 1425 N N . THR A 1 196 ? -1.406 -10.059 16.341 1.00 91.38 196 THR A N 1
ATOM 1426 C CA . THR A 1 196 ? -1.177 -11.133 17.310 1.00 91.38 196 THR A CA 1
ATOM 1427 C C . THR A 1 196 ? 0.312 -11.494 17.364 1.00 91.38 196 THR A C 1
ATOM 1429 O O . THR A 1 196 ? 0.847 -11.993 16.369 1.00 91.38 196 THR A O 1
ATOM 1432 N N . PRO A 1 197 ? 1.012 -11.289 18.494 1.00 91.25 197 PRO A N 1
ATOM 1433 C CA . PRO A 1 197 ? 2.384 -11.759 18.631 1.00 91.25 197 PRO A CA 1
ATOM 1434 C C . PRO A 1 197 ? 2.431 -13.300 18.702 1.00 91.25 197 PRO A C 1
ATOM 1436 O O . PRO A 1 197 ? 1.480 -13.922 19.185 1.00 91.25 197 PRO A O 1
ATOM 1439 N N . PRO A 1 198 ? 3.536 -13.950 18.281 1.00 85.62 198 PRO A N 1
ATOM 1440 C CA . PRO A 1 198 ? 3.686 -15.400 18.386 1.00 85.62 198 PRO A CA 1
ATOM 1441 C C . PRO A 1 198 ? 3.433 -15.911 19.810 1.00 85.62 198 PRO A C 1
ATOM 1443 O O . PRO A 1 198 ? 4.092 -15.479 20.755 1.00 85.62 198 PRO A O 1
ATOM 1446 N N . GLY A 1 199 ? 2.484 -16.841 19.959 1.00 83.56 199 GLY A N 1
ATOM 1447 C CA . GLY A 1 199 ? 2.119 -17.431 21.252 1.00 83.56 199 GLY A CA 1
ATOM 1448 C C . GLY A 1 199 ? 1.326 -16.515 22.195 1.00 83.56 199 GLY A C 1
ATOM 1449 O O . GLY A 1 199 ? 1.142 -16.882 23.353 1.00 83.56 199 GLY A O 1
ATOM 1450 N N . GLY A 1 200 ? 0.872 -15.348 21.728 1.00 87.62 200 GLY A N 1
ATOM 1451 C CA . GLY A 1 200 ? 0.027 -14.425 22.487 1.00 87.62 200 GLY A CA 1
ATOM 1452 C C . GLY A 1 200 ? -1.322 -14.161 21.818 1.00 87.62 200 GLY A C 1
ATOM 1453 O O . GLY A 1 200 ? -1.736 -14.880 20.910 1.00 87.62 200 GLY A O 1
ATOM 1454 N N . SER A 1 201 ? -1.987 -13.103 22.278 1.00 87.69 201 SER A N 1
ATOM 1455 C CA . SER A 1 201 ? -3.265 -12.612 21.751 1.00 87.69 201 SER A CA 1
ATOM 1456 C C . SER A 1 201 ? -3.100 -11.174 21.258 1.00 87.69 201 SER A C 1
ATOM 1458 O O . SER A 1 201 ? -2.258 -10.455 21.804 1.00 87.69 201 SER A O 1
ATOM 1460 N N . PRO A 1 202 ? -3.889 -10.731 20.263 1.00 91.75 202 PRO A N 1
ATOM 1461 C CA . PRO A 1 202 ? -3.951 -9.314 19.931 1.00 91.75 202 PRO A CA 1
ATOM 1462 C C . PRO A 1 202 ? -4.500 -8.525 21.129 1.00 91.75 202 PRO A C 1
ATOM 1464 O O . PRO A 1 202 ? -5.205 -9.070 21.982 1.00 91.75 202 PRO A O 1
ATOM 1467 N N . GLU A 1 203 ? -4.174 -7.242 21.190 1.00 95.44 203 GLU A N 1
ATOM 1468 C CA . GLU A 1 203 ? -4.591 -6.328 22.252 1.00 95.44 203 GLU A CA 1
ATOM 1469 C C . GLU A 1 203 ? -5.428 -5.194 21.659 1.00 95.44 203 GLU A C 1
ATOM 1471 O O . GLU A 1 203 ? -5.112 -4.663 20.588 1.00 95.44 203 GLU A O 1
ATOM 1476 N N . THR A 1 204 ? -6.503 -4.822 22.355 1.00 96.75 204 THR A N 1
ATOM 1477 C CA . THR A 1 204 ? -7.384 -3.730 21.931 1.00 96.75 204 THR A CA 1
ATOM 1478 C C . THR A 1 204 ? -7.053 -2.464 22.703 1.00 96.75 204 THR A C 1
ATOM 1480 O O . THR A 1 204 ? -7.326 -2.351 23.896 1.00 96.75 204 THR A O 1
ATOM 1483 N N . PHE A 1 205 ? -6.505 -1.478 22.002 1.00 98.44 205 PHE A N 1
ATOM 1484 C CA . PHE A 1 205 ? -6.165 -0.162 22.525 1.00 98.44 205 PHE A CA 1
ATOM 1485 C C . PHE A 1 205 ? -7.322 0.812 22.336 1.00 98.44 205 PHE A C 1
ATOM 1487 O O . PHE A 1 205 ? -7.777 1.028 21.215 1.00 98.44 205 PHE A O 1
ATOM 1494 N N . THR A 1 206 ? -7.760 1.455 23.417 1.00 98.44 206 THR A N 1
ATOM 1495 C CA . THR A 1 206 ? -8.813 2.480 23.384 1.00 98.44 206 THR A CA 1
ATOM 1496 C C . THR A 1 206 ? -8.331 3.792 23.983 1.00 98.44 206 THR A C 1
ATOM 1498 O O . THR A 1 206 ? -7.546 3.817 24.932 1.00 98.44 206 THR A O 1
ATOM 1501 N N . GLY A 1 207 ? -8.792 4.904 23.422 1.00 98.00 207 GLY A N 1
ATOM 1502 C CA . GLY A 1 207 ? -8.438 6.234 23.896 1.00 98.00 207 GLY A CA 1
ATOM 1503 C C . GLY A 1 207 ? -9.016 7.323 23.009 1.00 98.00 207 GLY A C 1
ATOM 1504 O O . GLY A 1 207 ? -9.994 7.097 22.301 1.00 98.00 207 GLY A O 1
ATOM 1505 N N . ASN A 1 208 ? -8.443 8.523 23.074 1.00 97.88 208 ASN A N 1
ATOM 1506 C CA . ASN A 1 208 ? -8.950 9.680 22.337 1.00 97.88 208 ASN A CA 1
ATOM 1507 C C . ASN A 1 208 ? -7.804 10.603 21.920 1.00 97.88 208 ASN A C 1
ATOM 1509 O O . ASN A 1 208 ? -6.768 10.668 22.589 1.00 97.88 208 ASN A O 1
ATOM 1513 N N . PHE A 1 209 ? -8.030 11.377 20.861 1.00 97.94 209 PHE A N 1
ATOM 1514 C CA . PHE A 1 209 ? -7.220 12.565 20.603 1.00 97.94 209 PHE A CA 1
ATOM 1515 C C . PHE A 1 209 ? -7.461 13.627 21.683 1.00 97.94 209 PHE A C 1
ATOM 1517 O O . PHE A 1 209 ? -8.563 13.750 22.223 1.00 97.94 209 PHE A O 1
ATOM 1524 N N . GLN A 1 210 ? -6.438 14.419 21.992 1.00 97.50 210 GLN A N 1
ATOM 1525 C CA . GLN A 1 210 ? -6.518 15.449 23.023 1.00 97.50 210 GLN A CA 1
ATOM 1526 C C . GLN A 1 210 ? -5.633 16.656 22.712 1.00 97.50 210 GLN A C 1
ATOM 1528 O O . GLN A 1 210 ? -4.652 16.565 21.973 1.00 97.50 210 GLN A O 1
ATOM 1533 N N . THR A 1 211 ? -5.983 17.806 23.290 1.00 96.25 211 THR A N 1
ATOM 1534 C CA . THR A 1 211 ? -5.166 19.020 23.198 1.00 96.25 211 THR A CA 1
ATOM 1535 C C . THR A 1 211 ? -3.790 18.768 23.804 1.00 96.25 211 THR A C 1
ATOM 1537 O O . THR A 1 211 ? -3.684 18.265 24.921 1.00 96.25 211 THR A O 1
ATOM 1540 N N . ALA A 1 212 ? -2.744 19.175 23.092 1.00 95.69 212 ALA A N 1
ATOM 1541 C CA . ALA A 1 212 ? -1.361 18.950 23.478 1.00 95.69 212 ALA A CA 1
ATOM 1542 C C . ALA A 1 212 ? -0.506 20.193 23.220 1.00 95.69 212 ALA A C 1
ATOM 1544 O O . ALA A 1 212 ? -0.771 20.959 22.292 1.00 95.69 212 ALA A O 1
ATOM 1545 N N . ASP A 1 213 ? 0.553 20.365 24.016 1.00 94.12 213 ASP A N 1
ATOM 1546 C CA . ASP A 1 213 ? 1.654 21.243 23.625 1.00 94.12 213 ASP A CA 1
ATOM 1547 C C . ASP A 1 213 ? 2.268 20.733 22.301 1.00 94.12 213 ASP A C 1
ATOM 1549 O O . ASP A 1 213 ? 2.598 19.546 22.218 1.00 94.12 213 ASP A O 1
ATOM 1553 N N . PRO A 1 214 ? 2.460 21.588 21.277 1.00 89.62 214 PRO A N 1
ATOM 1554 C CA . PRO A 1 214 ? 2.932 21.152 19.961 1.00 89.62 214 PRO A CA 1
ATOM 1555 C C . PRO A 1 214 ? 4.319 20.494 19.941 1.00 89.62 214 PRO A C 1
ATOM 1557 O O . PRO A 1 214 ? 4.657 19.825 18.965 1.00 89.62 214 PRO A O 1
ATOM 1560 N N . LYS A 1 215 ? 5.150 20.699 20.971 1.00 86.56 215 LYS A N 1
ATOM 1561 C CA . LYS A 1 215 ? 6.526 20.188 21.021 1.00 86.56 215 LYS A CA 1
ATOM 1562 C C . LYS A 1 215 ? 6.657 18.957 21.905 1.00 86.56 215 LYS A C 1
ATOM 1564 O O . LYS A 1 215 ? 7.409 18.052 21.556 1.00 86.56 215 LYS A O 1
ATOM 1569 N N . THR A 1 216 ? 5.968 18.926 23.042 1.00 89.31 216 THR A N 1
ATOM 1570 C CA . THR A 1 216 ? 6.171 17.878 24.059 1.00 89.31 216 THR A CA 1
ATOM 1571 C C . THR A 1 216 ? 4.892 17.187 24.511 1.00 89.31 216 THR A C 1
ATOM 1573 O O . THR A 1 216 ? 4.970 16.128 25.129 1.00 89.31 216 THR A O 1
ATOM 1576 N N . GLY A 1 217 ? 3.720 17.747 24.214 1.00 96.06 217 GLY A N 1
ATOM 1577 C CA . GLY A 1 217 ? 2.453 17.231 24.716 1.00 96.06 217 GLY A CA 1
ATOM 1578 C C . GLY A 1 217 ? 2.017 15.947 24.017 1.00 96.06 217 GLY A C 1
ATOM 1579 O O . GLY A 1 217 ? 2.188 15.801 22.806 1.00 96.06 217 GLY A O 1
ATOM 1580 N N . VAL A 1 218 ? 1.407 15.039 24.782 1.00 98.19 218 VAL A N 1
ATOM 1581 C CA . VAL A 1 218 ? 0.763 13.818 24.276 1.00 98.19 218 VAL A CA 1
ATOM 1582 C C . VAL A 1 218 ? -0.544 14.191 23.577 1.00 98.19 218 VAL A C 1
ATOM 1584 O O . VAL A 1 218 ? -1.475 14.652 24.233 1.00 98.19 218 VAL A O 1
ATOM 1587 N N . ILE A 1 219 ? -0.607 14.000 22.259 1.00 98.44 219 ILE A N 1
ATOM 1588 C CA . ILE A 1 219 ? -1.768 14.323 21.410 1.00 98.44 219 ILE A CA 1
ATOM 1589 C C . ILE A 1 219 ? -2.745 13.147 21.280 1.00 98.44 219 ILE A C 1
ATOM 1591 O O . ILE A 1 219 ? -3.925 13.348 21.000 1.00 98.44 219 ILE A O 1
ATOM 1595 N N . LEU A 1 220 ? -2.259 11.927 21.514 1.00 98.38 220 LEU A N 1
ATOM 1596 C CA . LEU A 1 220 ? -3.036 10.693 21.527 1.00 98.38 220 LEU A CA 1
ATOM 1597 C C . LEU A 1 220 ? -2.512 9.804 22.654 1.00 98.38 220 LEU A C 1
ATOM 1599 O O . LEU A 1 220 ? -1.313 9.530 22.701 1.00 98.38 220 LEU A O 1
ATOM 1603 N N . SER A 1 221 ? -3.406 9.346 23.528 1.00 97.69 221 SER A N 1
ATOM 1604 C CA . SER A 1 221 ? -3.100 8.372 24.579 1.00 97.69 221 SER A CA 1
ATOM 1605 C C . SER A 1 221 ? -4.099 7.229 24.502 1.00 97.69 221 SER A C 1
ATOM 1607 O O . SER A 1 221 ? -5.311 7.460 24.493 1.00 97.69 221 SER A O 1
ATOM 1609 N N . LEU A 1 222 ? -3.581 6.009 24.389 1.00 98.62 222 LEU A N 1
ATOM 1610 C CA . LEU A 1 222 ? -4.344 4.778 24.274 1.00 98.62 222 LEU A CA 1
ATOM 1611 C C . LEU A 1 222 ? -3.955 3.811 25.393 1.00 98.62 222 LEU A C 1
ATOM 1613 O O . LEU A 1 222 ? -2.776 3.665 25.731 1.00 98.62 222 LEU A O 1
ATOM 1617 N N . LYS A 1 223 ? -4.951 3.100 25.915 1.00 98.50 223 LYS A N 1
ATOM 1618 C CA . LYS A 1 223 ? -4.785 2.031 26.894 1.00 98.50 223 LYS A CA 1
ATOM 1619 C C . LYS A 1 223 ? -5.299 0.718 26.318 1.00 98.50 223 LYS A C 1
ATOM 1621 O O . LYS A 1 223 ? -6.443 0.654 25.867 1.00 98.50 223 LYS A O 1
ATOM 1626 N N . GLY A 1 224 ? -4.447 -0.295 26.340 1.00 97.69 224 GLY A N 1
ATOM 1627 C CA . GLY A 1 224 ? -4.764 -1.655 25.948 1.00 97.69 224 GLY A CA 1
ATOM 1628 C C . GLY A 1 224 ? -5.561 -2.403 27.018 1.00 97.69 224 GLY A C 1
ATOM 1629 O O . GLY A 1 224 ? -5.482 -2.099 28.216 1.00 97.69 224 GLY A O 1
ATOM 1630 N N . ASP A 1 225 ? -6.360 -3.374 26.586 1.00 96.25 225 ASP A N 1
ATOM 1631 C CA . ASP A 1 225 ? -7.164 -4.237 27.457 1.00 96.25 225 ASP A CA 1
ATOM 1632 C C . ASP A 1 225 ? -6.324 -5.225 28.285 1.00 96.25 225 ASP A C 1
ATOM 1634 O O . ASP A 1 225 ? -6.809 -5.728 29.302 1.00 96.25 225 ASP A O 1
ATOM 1638 N N . GLN A 1 226 ? -5.049 -5.427 27.934 1.00 94.12 226 GLN A N 1
ATOM 1639 C CA . GLN A 1 226 ? -4.080 -6.211 28.710 1.00 94.12 226 GLN A CA 1
ATOM 1640 C C . GLN A 1 226 ? -3.176 -5.333 29.593 1.00 94.12 226 GLN A C 1
ATOM 1642 O O . GLN A 1 226 ? -2.373 -5.848 30.373 1.00 94.12 226 GLN A O 1
ATOM 1647 N N . GLY A 1 227 ? -3.369 -4.012 29.557 1.00 94.31 227 GLY A N 1
ATOM 1648 C CA . GLY A 1 227 ? -2.705 -3.047 30.429 1.00 94.31 227 GLY A CA 1
ATOM 1649 C C . GLY A 1 227 ? -1.545 -2.292 29.787 1.00 94.31 227 GLY A C 1
ATOM 1650 O O . GLY A 1 227 ? -1.028 -1.381 30.442 1.00 94.31 227 GLY A O 1
ATOM 1651 N N . ASP A 1 228 ? -1.174 -2.602 28.540 1.00 97.44 228 ASP A N 1
ATOM 1652 C CA . ASP A 1 228 ? -0.158 -1.831 27.830 1.00 97.44 228 ASP A CA 1
ATOM 1653 C C . ASP A 1 228 ? -0.670 -0.410 27.527 1.00 97.44 228 ASP A C 1
ATOM 1655 O O . ASP A 1 228 ? -1.870 -0.143 27.402 1.00 97.44 228 ASP A O 1
ATOM 1659 N N . THR A 1 229 ? 0.247 0.547 27.414 1.00 98.44 229 THR A N 1
ATOM 1660 C CA . THR A 1 229 ? -0.051 1.933 27.044 1.00 98.44 229 THR A CA 1
ATOM 1661 C C . THR A 1 229 ? 0.702 2.333 25.789 1.00 98.44 229 THR A C 1
ATOM 1663 O O . THR A 1 229 ? 1.872 1.992 25.604 1.00 98.44 229 THR A O 1
ATOM 1666 N N . PHE A 1 230 ? 0.028 3.093 24.931 1.00 98.69 230 PHE A N 1
ATOM 1667 C CA . PHE A 1 230 ? 0.594 3.641 23.706 1.00 98.69 230 PHE A CA 1
ATOM 1668 C C . PHE A 1 230 ? 0.253 5.124 23.607 1.00 98.69 230 PHE A C 1
ATOM 1670 O O . PHE A 1 230 ? -0.915 5.509 23.621 1.00 98.69 230 PHE A O 1
ATOM 1677 N N . GLU A 1 231 ? 1.270 5.964 23.464 1.00 98.62 231 GLU A N 1
ATOM 1678 C CA . GLU A 1 231 ? 1.107 7.410 23.375 1.00 98.62 231 GLU A CA 1
ATOM 1679 C C . GLU A 1 231 ? 1.939 8.002 22.233 1.00 98.62 231 GLU A C 1
ATOM 1681 O O . GLU A 1 231 ? 3.071 7.588 21.960 1.00 98.62 231 GLU A O 1
ATOM 1686 N N . LEU A 1 232 ? 1.377 9.026 21.591 1.00 98.12 232 LEU A N 1
ATOM 1687 C CA . LEU A 1 232 ? 2.057 9.867 20.609 1.00 98.12 232 LEU A CA 1
ATOM 1688 C C . LEU A 1 232 ? 2.078 11.308 21.099 1.00 98.12 232 LEU A C 1
ATOM 1690 O O . LEU A 1 232 ? 1.062 11.845 21.543 1.00 98.12 232 LEU A O 1
ATOM 1694 N N . THR A 1 233 ? 3.230 11.958 20.966 1.00 97.88 233 THR A N 1
ATOM 1695 C CA . THR A 1 233 ? 3.337 13.407 21.147 1.00 97.88 233 THR A CA 1
ATOM 1696 C C . THR A 1 233 ? 3.000 14.144 19.855 1.00 97.88 233 THR A C 1
ATOM 1698 O O . THR A 1 233 ? 3.114 13.581 18.767 1.00 97.88 233 THR A O 1
ATOM 1701 N N . ALA A 1 234 ? 2.614 15.418 19.955 1.00 96.62 234 ALA A N 1
ATOM 1702 C CA . ALA A 1 234 ? 2.245 16.232 18.795 1.00 96.62 234 ALA A CA 1
ATOM 1703 C C . ALA A 1 234 ? 3.352 16.287 17.721 1.00 96.62 234 ALA A C 1
ATOM 1705 O O . ALA A 1 234 ? 3.076 16.114 16.537 1.00 96.62 234 ALA A O 1
ATOM 1706 N N . ILE A 1 235 ? 4.621 16.432 18.124 1.00 96.00 235 ILE A N 1
ATOM 1707 C CA . ILE A 1 235 ? 5.759 16.440 17.188 1.00 96.00 235 ILE A CA 1
ATOM 1708 C C . ILE A 1 235 ? 5.966 15.088 16.480 1.00 96.00 235 ILE A C 1
ATOM 1710 O O . ILE A 1 235 ? 6.456 15.050 15.352 1.00 96.00 235 ILE A O 1
ATOM 1714 N N . ASN A 1 236 ? 5.547 13.989 17.118 1.00 97.19 236 ASN A N 1
ATOM 1715 C CA . ASN A 1 236 ? 5.627 12.629 16.588 1.00 97.19 236 ASN A CA 1
ATOM 1716 C C . ASN A 1 236 ? 4.397 12.220 15.756 1.00 97.19 236 ASN A C 1
ATOM 1718 O O . ASN A 1 236 ? 4.325 11.083 15.295 1.00 97.19 236 ASN A O 1
ATOM 1722 N N . LEU A 1 237 ? 3.461 13.147 15.525 1.00 96.94 237 LEU A N 1
ATOM 1723 C CA . LEU A 1 237 ? 2.323 13.001 14.617 1.00 96.94 237 LEU A CA 1
ATOM 1724 C C . LEU A 1 237 ? 2.254 14.199 13.653 1.00 96.94 237 LEU A C 1
ATOM 1726 O O . LEU A 1 237 ? 1.244 14.887 13.528 1.00 96.94 237 LEU A O 1
ATOM 1730 N N . SER A 1 238 ? 3.378 14.485 12.996 1.00 96.50 238 SER A N 1
ATOM 1731 C CA . SER A 1 238 ? 3.473 15.536 11.978 1.00 96.50 238 SER A CA 1
ATOM 1732 C C . SER A 1 238 ? 3.106 15.017 10.586 1.00 96.50 238 SER A C 1
ATOM 1734 O O . SER A 1 238 ? 3.174 13.816 10.326 1.00 96.50 238 SER A O 1
ATOM 1736 N N . SER A 1 239 ? 2.813 15.924 9.650 1.00 97.06 239 SER A N 1
ATOM 1737 C CA . SER A 1 239 ? 2.555 15.591 8.240 1.00 97.06 239 SER A CA 1
ATOM 1738 C C . SER A 1 239 ? 3.669 14.741 7.622 1.00 97.06 239 SER A C 1
ATOM 1740 O O . SER A 1 239 ? 3.387 13.761 6.941 1.00 97.06 239 SER A O 1
ATOM 1742 N N . SER A 1 240 ? 4.937 15.043 7.919 1.00 97.44 240 SER A N 1
ATOM 1743 C CA . SER A 1 240 ? 6.074 14.244 7.446 1.00 97.44 240 SER A CA 1
ATOM 1744 C C . SER A 1 240 ? 6.058 12.814 7.984 1.00 97.44 240 SER A C 1
ATOM 1746 O O . SER A 1 240 ? 6.358 11.896 7.228 1.00 97.44 240 SER A O 1
ATOM 1748 N N . ILE A 1 241 ? 5.709 12.620 9.260 1.00 98.06 241 ILE A N 1
ATOM 1749 C CA . ILE A 1 241 ? 5.616 11.284 9.866 1.00 98.06 241 ILE A CA 1
ATOM 1750 C C . ILE A 1 241 ? 4.427 10.523 9.290 1.00 98.06 241 ILE A C 1
ATOM 1752 O O . ILE A 1 241 ? 4.577 9.356 8.961 1.00 98.06 241 ILE A O 1
ATOM 1756 N N . ILE A 1 242 ? 3.280 11.181 9.099 1.00 98.50 242 ILE A N 1
ATOM 1757 C CA . ILE A 1 242 ? 2.102 10.564 8.476 1.00 98.50 242 ILE A CA 1
ATOM 1758 C C . ILE A 1 242 ? 2.437 10.091 7.058 1.00 98.50 242 ILE A C 1
ATOM 1760 O O . ILE A 1 242 ? 2.183 8.938 6.724 1.00 98.50 242 ILE A O 1
ATOM 1764 N N . TYR A 1 243 ? 3.062 10.939 6.238 1.00 98.25 243 TYR A N 1
ATOM 1765 C CA . TYR A 1 243 ? 3.432 10.573 4.872 1.00 98.25 243 TYR A CA 1
ATOM 1766 C C . TYR A 1 243 ? 4.490 9.468 4.810 1.00 98.25 243 TYR A C 1
ATOM 1768 O O . TYR A 1 243 ? 4.367 8.547 4.007 1.00 98.25 243 TYR A O 1
ATOM 1776 N N . ARG A 1 244 ? 5.527 9.542 5.653 1.00 97.31 244 ARG A N 1
ATOM 1777 C CA . ARG A 1 244 ? 6.604 8.537 5.712 1.00 97.31 244 ARG A CA 1
ATOM 1778 C C . ARG A 1 244 ? 6.204 7.258 6.428 1.00 97.31 244 ARG A C 1
ATOM 1780 O O . ARG A 1 244 ? 6.896 6.260 6.278 1.00 97.31 244 ARG A O 1
ATOM 1787 N N . CYS A 1 245 ? 5.145 7.314 7.228 1.00 97.69 245 CYS A N 1
ATOM 1788 C CA . CYS A 1 245 ? 4.795 6.298 8.212 1.00 97.69 245 CYS A CA 1
ATOM 1789 C C . CYS A 1 245 ? 5.987 5.907 9.107 1.00 97.69 245 CYS A C 1
ATOM 1791 O O . CYS A 1 245 ? 6.122 4.740 9.472 1.00 97.69 245 CYS A O 1
ATOM 1793 N N . ASP A 1 246 ? 6.883 6.857 9.402 1.00 96.19 246 ASP A N 1
ATOM 1794 C CA . ASP A 1 246 ? 8.136 6.638 10.134 1.00 96.19 246 ASP A CA 1
ATOM 1795 C C . ASP A 1 246 ? 8.820 7.969 10.521 1.00 96.19 246 ASP A C 1
ATOM 1797 O O . ASP A 1 246 ? 8.400 9.055 10.110 1.00 96.19 246 ASP A O 1
ATOM 1801 N N . GLY A 1 247 ? 9.941 7.878 11.243 1.00 93.50 247 GLY A N 1
ATOM 1802 C CA . GLY A 1 247 ? 10.887 8.974 11.467 1.00 93.50 247 GLY A CA 1
ATOM 1803 C C . GLY A 1 247 ? 10.746 9.676 12.816 1.00 93.50 247 GLY A C 1
ATOM 1804 O O . GLY A 1 247 ? 11.458 10.649 13.068 1.00 93.50 247 GLY A O 1
ATOM 1805 N N . GLY A 1 248 ? 9.851 9.192 13.678 1.00 95.81 248 GLY A N 1
ATOM 1806 C CA . GLY A 1 248 ? 9.659 9.674 15.042 1.00 95.81 248 GLY A CA 1
ATOM 1807 C C . GLY A 1 248 ? 9.782 8.579 16.100 1.00 95.81 248 GLY A C 1
ATOM 1808 O O . GLY A 1 248 ? 10.361 7.509 15.895 1.00 95.81 248 GLY A O 1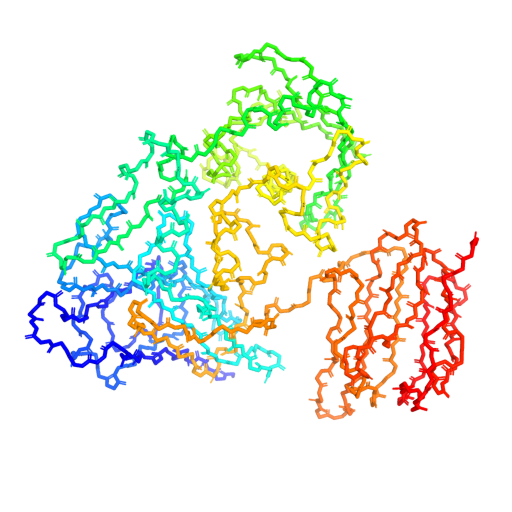
ATOM 1809 N N . THR A 1 249 ? 9.212 8.859 17.266 1.00 97.88 249 THR A N 1
ATOM 1810 C CA . THR A 1 249 ? 9.125 7.933 18.398 1.00 97.88 249 THR A CA 1
ATOM 1811 C C . THR A 1 249 ? 7.685 7.767 18.874 1.00 97.88 249 THR A C 1
ATOM 1813 O O . THR A 1 249 ? 6.809 8.582 18.580 1.00 97.88 249 THR A O 1
ATOM 1816 N N . VAL A 1 250 ? 7.438 6.696 19.621 1.00 98.06 250 VAL A N 1
ATOM 1817 C CA . VAL A 1 250 ? 6.217 6.482 20.408 1.00 98.06 250 VAL A CA 1
ATOM 1818 C C . VAL A 1 250 ? 6.609 6.330 21.874 1.00 98.06 250 VAL A C 1
ATOM 1820 O O . VAL A 1 250 ? 7.743 5.954 22.182 1.00 98.06 250 VAL A O 1
ATOM 1823 N N . ILE A 1 251 ? 5.688 6.608 22.790 1.00 98.25 251 ILE A N 1
ATOM 1824 C CA . ILE A 1 251 ? 5.843 6.235 24.196 1.00 98.25 251 ILE A CA 1
ATOM 1825 C C . ILE A 1 251 ? 5.025 4.959 24.399 1.00 98.25 251 ILE A C 1
ATOM 1827 O O . ILE A 1 251 ? 3.800 4.989 24.345 1.00 98.25 251 ILE A O 1
ATOM 1831 N N . PHE A 1 252 ? 5.705 3.831 24.597 1.00 98.06 252 PHE A N 1
ATOM 1832 C CA . PHE A 1 252 ? 5.078 2.532 24.828 1.00 98.06 252 PHE A CA 1
ATOM 1833 C C . PHE A 1 252 ? 5.421 2.039 26.233 1.00 98.06 252 PHE A C 1
ATOM 1835 O O . PHE A 1 252 ? 6.603 1.924 26.571 1.00 98.06 252 PHE A O 1
ATOM 1842 N N . ASN A 1 253 ? 4.413 1.793 27.073 1.00 97.19 253 ASN A N 1
ATOM 1843 C CA . ASN A 1 253 ? 4.585 1.443 28.491 1.00 97.19 253 ASN A CA 1
ATOM 1844 C C . ASN A 1 253 ? 5.509 2.419 29.244 1.00 97.19 253 ASN A C 1
ATOM 1846 O O . ASN A 1 253 ? 6.403 2.020 29.993 1.00 97.19 253 ASN A O 1
ATOM 1850 N N . GLY A 1 254 ? 5.338 3.720 28.985 1.00 96.25 254 GLY A N 1
ATOM 1851 C CA . GLY A 1 254 ? 6.139 4.794 29.583 1.00 96.25 254 GLY A CA 1
ATOM 1852 C C . GLY A 1 254 ? 7.574 4.918 29.050 1.00 96.25 254 GLY A C 1
ATOM 1853 O O . GLY A 1 254 ? 8.325 5.771 29.522 1.00 96.25 254 GLY A O 1
ATOM 1854 N N . ARG A 1 255 ? 7.979 4.104 28.065 1.00 96.44 255 ARG A N 1
ATOM 1855 C CA . ARG A 1 255 ? 9.303 4.175 27.428 1.00 96.44 255 ARG A CA 1
ATOM 1856 C C . ARG A 1 255 ? 9.211 4.827 26.057 1.00 96.44 255 ARG A C 1
ATOM 1858 O O . ARG A 1 255 ? 8.434 4.390 25.217 1.00 96.44 255 ARG A O 1
ATOM 1865 N N . VAL A 1 256 ? 10.071 5.811 25.802 1.00 97.19 256 VAL A N 1
ATOM 1866 C CA . VAL A 1 256 ? 10.263 6.359 24.453 1.00 97.19 256 VAL A CA 1
ATOM 1867 C C . VAL A 1 256 ? 11.010 5.326 23.611 1.00 97.19 256 VAL A C 1
ATOM 1869 O O . VAL A 1 256 ? 12.136 4.954 23.944 1.00 97.19 256 VAL A O 1
ATOM 1872 N N . VAL A 1 257 ? 10.389 4.865 22.531 1.00 97.50 257 VAL A N 1
ATOM 1873 C CA . VAL A 1 257 ? 10.953 3.889 21.590 1.00 97.50 257 VAL A CA 1
ATOM 1874 C C . VAL A 1 257 ? 10.782 4.386 20.151 1.00 97.50 257 VAL A C 1
ATOM 1876 O O . VAL A 1 257 ? 9.875 5.184 19.893 1.00 97.50 257 VAL A O 1
ATOM 1879 N N . PRO A 1 258 ? 11.639 3.966 19.204 1.00 97.44 258 PRO A N 1
ATOM 1880 C CA . PRO A 1 258 ? 11.468 4.318 17.798 1.00 97.44 258 PRO A CA 1
ATOM 1881 C C . PRO A 1 258 ? 10.100 3.883 17.268 1.00 97.44 258 PRO A C 1
ATOM 1883 O O . PRO A 1 258 ? 9.557 2.869 17.706 1.00 97.44 258 PRO A O 1
ATOM 1886 N N . GLN A 1 259 ? 9.561 4.621 16.303 1.00 96.38 259 GLN A N 1
ATOM 1887 C CA . GLN A 1 259 ? 8.550 4.069 15.402 1.00 96.38 259 GLN A CA 1
ATOM 1888 C C . GLN A 1 259 ? 9.175 2.913 14.598 1.00 96.38 259 GLN A C 1
ATOM 1890 O O . GLN A 1 259 ? 10.391 2.884 14.400 1.00 96.38 259 GLN A O 1
ATOM 1895 N N . ASN A 1 260 ? 8.364 1.934 14.183 1.00 95.31 260 ASN A N 1
ATOM 1896 C CA . ASN A 1 260 ? 8.809 0.779 13.386 1.00 95.31 260 ASN A CA 1
ATOM 1897 C C . ASN A 1 260 ? 10.009 0.043 14.011 1.00 95.31 260 ASN A C 1
ATOM 1899 O O . ASN A 1 260 ? 11.104 -0.070 13.452 1.00 95.31 260 ASN A O 1
ATOM 1903 N N . ARG A 1 261 ? 9.801 -0.436 15.236 1.00 95.19 261 ARG A N 1
ATOM 1904 C CA . ARG A 1 261 ? 10.801 -1.124 16.051 1.00 95.19 261 ARG A CA 1
ATOM 1905 C C . ARG A 1 261 ? 11.243 -2.416 15.380 1.00 95.19 261 ARG A C 1
ATOM 1907 O O . ARG A 1 261 ? 10.432 -3.225 14.942 1.00 95.19 261 ARG A O 1
ATOM 1914 N N . THR A 1 262 ? 12.541 -2.638 15.371 1.00 93.12 262 THR A N 1
ATOM 1915 C CA . THR A 1 262 ? 13.213 -3.845 14.907 1.00 93.12 262 THR A CA 1
ATOM 1916 C C . THR A 1 262 ? 14.240 -4.252 15.953 1.00 93.12 262 THR A C 1
ATOM 1918 O O . THR A 1 262 ? 14.642 -3.449 16.798 1.00 93.12 262 THR A O 1
ATOM 1921 N N . SER A 1 263 ? 14.760 -5.472 15.853 1.00 91.00 263 SER A N 1
ATOM 1922 C CA . SER A 1 263 ? 15.900 -5.899 16.670 1.00 91.00 263 SER A CA 1
ATOM 1923 C C . SER A 1 263 ? 17.149 -5.026 16.479 1.00 91.00 263 SER A C 1
ATOM 1925 O O . SER A 1 263 ? 18.047 -5.062 17.313 1.00 91.00 263 SER A O 1
ATOM 1927 N N . THR A 1 264 ? 17.233 -4.254 15.390 1.00 92.00 264 THR A N 1
ATOM 1928 C CA . THR A 1 264 ? 18.372 -3.374 15.103 1.00 92.00 264 THR A CA 1
ATOM 1929 C C . THR A 1 264 ? 18.235 -2.003 15.765 1.00 92.00 264 THR A C 1
ATOM 1931 O O . THR A 1 264 ? 19.214 -1.512 16.318 1.00 92.00 264 THR A O 1
ATOM 1934 N N . ASN A 1 265 ? 17.051 -1.379 15.728 1.00 93.50 265 ASN A N 1
ATOM 1935 C CA . ASN A 1 265 ? 16.840 -0.035 16.291 1.00 93.50 265 ASN A CA 1
ATOM 1936 C C . ASN A 1 265 ? 16.297 -0.044 17.737 1.00 93.50 265 ASN A C 1
ATOM 1938 O O . ASN A 1 265 ? 16.403 0.963 18.431 1.00 93.50 265 ASN A O 1
ATOM 1942 N N . ASP A 1 266 ? 15.778 -1.178 18.214 1.00 94.81 266 ASP A N 1
ATOM 1943 C CA . ASP A 1 266 ? 15.415 -1.421 19.609 1.00 94.81 266 ASP A CA 1
ATOM 1944 C C . ASP A 1 266 ? 15.849 -2.837 20.038 1.00 94.81 266 ASP A C 1
ATOM 1946 O O . ASP A 1 266 ? 15.018 -3.724 20.252 1.00 94.81 266 ASP A O 1
ATOM 1950 N N . PRO A 1 267 ? 17.164 -3.073 20.192 1.00 92.50 267 PRO A N 1
ATOM 1951 C CA . PRO A 1 267 ? 17.702 -4.390 20.546 1.00 92.50 267 PRO A CA 1
ATOM 1952 C C . PRO A 1 267 ? 17.283 -4.866 21.946 1.00 92.50 267 PRO A C 1
ATOM 1954 O O . PRO A 1 267 ? 17.423 -6.042 22.266 1.00 92.50 267 PRO A O 1
ATOM 1957 N N . SER A 1 268 ? 16.785 -3.957 22.792 1.00 90.81 268 SER A N 1
ATOM 1958 C CA . SER A 1 268 ? 16.299 -4.259 24.144 1.00 90.81 268 SER A CA 1
ATOM 1959 C C . SER A 1 268 ? 14.810 -4.617 24.198 1.00 90.81 268 SER A C 1
ATOM 1961 O O . SER A 1 268 ? 14.302 -4.995 25.258 1.00 90.81 268 SER A O 1
ATOM 1963 N N . GLY A 1 269 ? 14.091 -4.419 23.091 1.00 89.38 269 GLY A N 1
ATOM 1964 C CA . GLY A 1 269 ? 12.656 -4.627 23.003 1.00 89.38 269 GLY A CA 1
ATOM 1965 C C . GLY A 1 269 ? 12.298 -6.106 22.989 1.00 89.38 269 GLY A C 1
ATOM 1966 O O . GLY A 1 269 ? 12.921 -6.905 22.296 1.00 89.38 269 GLY A O 1
ATOM 1967 N N . GLN A 1 270 ? 11.253 -6.471 23.731 1.00 91.44 270 GLN A N 1
ATOM 1968 C CA . GLN A 1 270 ? 10.673 -7.805 23.614 1.00 91.44 270 GLN A CA 1
ATOM 1969 C C . GLN A 1 270 ? 9.962 -7.931 22.256 1.00 91.44 270 GLN A C 1
ATOM 1971 O O . GLN A 1 270 ? 9.200 -7.021 21.911 1.00 91.44 270 GLN A O 1
ATOM 1976 N N . PRO A 1 271 ? 10.143 -9.035 21.503 1.00 91.75 271 PRO A N 1
ATOM 1977 C CA . PRO A 1 271 ? 9.532 -9.204 20.182 1.00 91.75 271 PRO A CA 1
ATOM 1978 C C . PRO A 1 271 ? 8.012 -9.003 20.174 1.00 91.75 271 PRO A C 1
ATOM 1980 O O . PRO A 1 271 ? 7.483 -8.335 19.291 1.00 91.75 271 PRO A O 1
ATOM 1983 N N . ALA A 1 272 ? 7.309 -9.502 21.198 1.00 92.38 272 ALA A N 1
ATOM 1984 C CA . ALA A 1 272 ? 5.865 -9.313 21.328 1.00 92.38 272 ALA A CA 1
ATOM 1985 C C . ALA A 1 272 ? 5.483 -7.826 21.434 1.00 92.38 272 ALA A C 1
ATOM 1987 O O . ALA A 1 272 ? 4.627 -7.350 20.694 1.00 92.38 272 ALA A O 1
ATOM 1988 N N . SER A 1 273 ? 6.181 -7.060 22.279 1.00 93.56 273 SER A N 1
ATOM 1989 C CA . SER A 1 273 ? 5.955 -5.617 22.414 1.00 93.56 273 SER A CA 1
ATOM 1990 C C . SER A 1 273 ? 6.293 -4.844 21.137 1.00 93.56 273 SER A C 1
ATOM 1992 O O . SER A 1 273 ? 5.649 -3.838 20.845 1.00 93.56 273 SER A O 1
ATOM 1994 N N . GLN A 1 274 ? 7.299 -5.278 20.370 1.00 95.06 274 GLN A N 1
ATOM 1995 C CA . GLN A 1 274 ? 7.618 -4.682 19.068 1.00 95.06 274 GLN A CA 1
ATOM 1996 C C . GLN A 1 274 ? 6.469 -4.900 18.077 1.00 95.06 274 GLN A C 1
ATOM 1998 O O . GLN A 1 274 ? 6.026 -3.935 17.466 1.00 95.06 274 GLN A O 1
ATOM 2003 N N . ILE A 1 275 ? 5.929 -6.120 17.981 1.00 95.06 275 ILE A N 1
ATOM 2004 C CA . ILE A 1 275 ? 4.777 -6.439 17.119 1.00 95.06 275 ILE A CA 1
ATOM 2005 C C . ILE A 1 275 ? 3.552 -5.605 17.507 1.00 95.06 275 ILE A C 1
ATOM 2007 O O . ILE A 1 275 ? 2.950 -4.960 16.646 1.00 95.06 275 ILE A O 1
ATOM 2011 N N . ILE A 1 276 ? 3.218 -5.558 18.800 1.00 96.25 276 ILE A N 1
ATOM 2012 C CA . ILE A 1 276 ? 2.062 -4.804 19.297 1.00 96.25 276 ILE A CA 1
ATOM 2013 C C . ILE A 1 276 ? 2.217 -3.312 18.981 1.00 96.25 276 ILE A C 1
ATOM 2015 O O . ILE A 1 276 ? 1.387 -2.732 18.289 1.00 96.25 276 ILE A O 1
ATOM 2019 N N . SER A 1 277 ? 3.310 -2.683 19.418 1.00 97.19 277 SER A N 1
ATOM 2020 C CA . SER A 1 277 ? 3.499 -1.240 19.208 1.00 97.19 277 SER A CA 1
ATOM 2021 C C . SER A 1 277 ? 3.637 -0.851 17.729 1.00 97.19 277 SER A C 1
ATOM 2023 O O . SER A 1 277 ? 3.091 0.176 17.323 1.00 97.19 277 SER A O 1
ATOM 2025 N N . ASN A 1 278 ? 4.296 -1.673 16.903 1.00 97.38 278 ASN A N 1
ATOM 2026 C CA . ASN A 1 278 ? 4.399 -1.425 15.463 1.00 97.38 278 ASN A CA 1
ATOM 2027 C C . ASN A 1 278 ? 3.047 -1.529 14.765 1.00 97.38 278 ASN A C 1
ATOM 2029 O O . ASN A 1 278 ? 2.737 -0.679 13.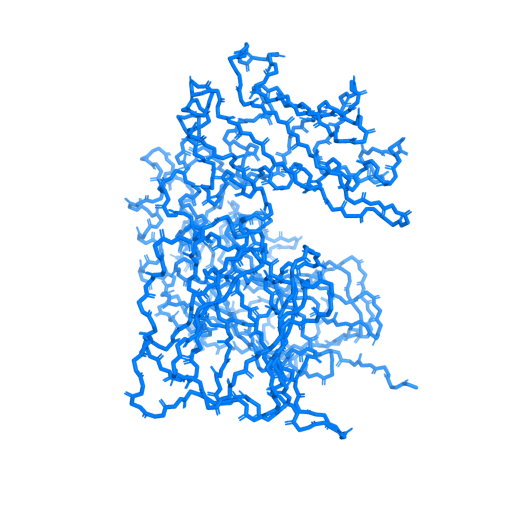940 1.00 97.38 278 ASN A O 1
ATOM 2033 N N . SER A 1 279 ? 2.242 -2.544 15.084 1.00 96.81 279 SER A N 1
ATOM 2034 C CA . SER A 1 279 ? 0.922 -2.718 14.467 1.00 96.81 279 SER A CA 1
ATOM 2035 C C . SER A 1 279 ? -0.062 -1.629 14.896 1.00 96.81 279 SER A C 1
ATOM 2037 O O . SER A 1 279 ? -0.798 -1.119 14.053 1.00 96.81 279 SER A O 1
ATOM 2039 N N . VAL A 1 280 ? -0.010 -1.178 16.157 1.00 98.00 280 VAL A N 1
ATOM 2040 C CA . VAL A 1 280 ? -0.785 -0.010 16.609 1.00 98.00 280 VAL A CA 1
ATOM 2041 C C . VAL A 1 280 ? -0.388 1.237 15.820 1.00 98.00 280 VAL A C 1
ATOM 2043 O O . VAL A 1 280 ? -1.252 1.920 15.269 1.00 98.00 280 VAL A O 1
ATOM 2046 N N . PHE A 1 281 ? 0.913 1.517 15.702 1.00 98.38 281 PHE A N 1
ATOM 2047 C CA . PHE A 1 281 ? 1.396 2.656 14.923 1.00 98.38 281 PHE A CA 1
ATOM 2048 C C . PHE A 1 281 ? 1.024 2.546 13.436 1.00 98.38 281 PHE A C 1
ATOM 2050 O O . PHE A 1 281 ? 0.513 3.505 12.862 1.00 98.38 281 PHE A O 1
ATOM 2057 N N . ARG A 1 282 ? 1.195 1.367 12.830 1.00 97.69 282 ARG A N 1
ATOM 2058 C CA . ARG A 1 282 ? 0.800 1.070 11.448 1.00 97.69 282 ARG A CA 1
ATOM 2059 C C . ARG A 1 282 ? -0.677 1.377 11.211 1.00 97.69 282 ARG A C 1
ATOM 2061 O O . ARG A 1 282 ? -1.002 2.106 10.279 1.00 97.69 282 ARG A O 1
ATOM 2068 N N . ASN A 1 283 ? -1.561 0.883 12.075 1.00 97.38 283 ASN A N 1
ATOM 2069 C CA . ASN A 1 283 ? -3.003 1.097 11.950 1.00 97.38 283 ASN A CA 1
ATOM 2070 C C . ASN A 1 283 ? -3.385 2.576 12.118 1.00 97.38 283 ASN A C 1
ATOM 2072 O O . ASN A 1 283 ? -4.269 3.060 11.413 1.00 97.38 283 ASN A O 1
ATOM 2076 N N . LEU A 1 284 ? -2.682 3.331 12.971 1.00 98.12 284 LEU A N 1
ATOM 2077 C CA . LEU A 1 284 ? -2.832 4.789 13.022 1.00 98.12 284 LEU A CA 1
ATOM 2078 C C . LEU A 1 284 ? -2.416 5.438 11.694 1.00 98.12 284 LEU A C 1
ATOM 2080 O O . LEU A 1 284 ? -3.152 6.263 11.160 1.00 98.12 284 LEU A O 1
ATOM 2084 N N . MET A 1 285 ? -1.267 5.061 11.128 1.00 98.25 285 MET A N 1
ATOM 2085 C CA . MET A 1 285 ? -0.797 5.630 9.859 1.00 98.25 285 MET A CA 1
ATOM 2086 C C . MET A 1 285 ? -1.725 5.298 8.684 1.00 98.25 285 MET A C 1
ATOM 2088 O O . MET A 1 285 ? -1.976 6.179 7.861 1.00 98.25 285 MET A O 1
ATOM 2092 N N . ILE A 1 286 ? -2.294 4.089 8.643 1.00 97.00 286 ILE A N 1
ATOM 2093 C CA . ILE A 1 286 ? -3.346 3.704 7.688 1.00 97.00 286 ILE A CA 1
ATOM 2094 C C . ILE A 1 286 ? -4.564 4.616 7.856 1.00 97.00 286 ILE A C 1
ATOM 2096 O O . ILE A 1 286 ? -5.002 5.236 6.892 1.00 97.00 286 ILE A O 1
ATOM 2100 N N . GLY A 1 287 ? -5.075 4.778 9.081 1.00 97.19 287 GLY A N 1
ATOM 2101 C CA . GLY A 1 287 ? -6.252 5.615 9.331 1.00 97.19 287 GLY A CA 1
ATOM 2102 C C . GLY A 1 287 ? -6.060 7.089 8.948 1.00 97.19 287 GLY A C 1
ATOM 2103 O O . GLY A 1 287 ? -7.007 7.738 8.498 1.00 97.19 287 GLY A O 1
ATOM 2104 N N . PHE A 1 288 ? -4.840 7.622 9.065 1.00 98.00 288 PHE A N 1
ATOM 2105 C CA . PHE A 1 288 ? -4.522 8.968 8.585 1.00 98.00 288 PHE A CA 1
ATOM 2106 C C . PHE A 1 288 ? -4.394 9.036 7.065 1.00 98.00 288 PHE A C 1
ATOM 2108 O O . PHE A 1 288 ? -5.041 9.878 6.444 1.00 98.00 288 PHE A O 1
ATOM 2115 N N . ASN A 1 289 ? -3.589 8.162 6.457 1.00 98.06 289 ASN A N 1
ATOM 2116 C CA . ASN A 1 289 ? -3.350 8.204 5.016 1.00 98.06 289 ASN A CA 1
ATOM 2117 C C . ASN A 1 289 ? -4.615 7.877 4.218 1.00 98.06 289 ASN A C 1
ATOM 2119 O O . ASN A 1 289 ? -4.895 8.557 3.238 1.00 98.06 289 ASN A O 1
ATOM 2123 N N . GLU A 1 290 ? -5.422 6.914 4.652 1.00 96.81 290 GLU A N 1
ATOM 2124 C CA . GLU A 1 290 ? -6.674 6.545 3.982 1.00 96.81 290 GLU A CA 1
ATOM 2125 C C . GLU A 1 290 ? -7.871 7.386 4.457 1.00 96.81 290 GLU A C 1
ATOM 2127 O O . GLU A 1 290 ? -8.946 7.320 3.867 1.00 96.81 290 GLU A O 1
ATOM 2132 N N . GLY A 1 291 ? -7.695 8.246 5.466 1.00 96.12 291 GLY A N 1
ATOM 2133 C CA . GLY A 1 291 ? -8.723 9.198 5.893 1.00 96.12 291 GLY A CA 1
ATOM 2134 C C . GLY A 1 291 ? -9.898 8.573 6.655 1.00 96.12 291 GLY A C 1
ATOM 2135 O O . GLY A 1 291 ? -11.018 9.065 6.537 1.00 96.12 291 GLY A O 1
ATOM 2136 N N . TYR A 1 292 ? -9.662 7.498 7.414 1.00 95.44 292 TYR A N 1
ATOM 2137 C CA . TYR A 1 292 ? -10.696 6.785 8.180 1.00 95.44 292 TYR A CA 1
ATOM 2138 C C . TYR A 1 292 ? -11.077 7.445 9.503 1.00 95.44 292 TYR A C 1
ATOM 2140 O O . TYR A 1 292 ? -12.154 7.176 10.036 1.00 95.44 292 TYR A O 1
ATOM 2148 N N . PHE A 1 293 ? -10.212 8.292 10.061 1.00 96.94 293 PHE A N 1
ATOM 2149 C CA . PHE A 1 293 ? -10.539 8.997 11.293 1.00 96.94 293 PHE A CA 1
ATOM 2150 C C . PHE A 1 293 ? -11.594 10.079 11.045 1.00 96.94 293 PHE A C 1
ATOM 2152 O O . PHE A 1 293 ? -11.471 10.947 10.184 1.00 96.94 293 PHE A O 1
ATOM 2159 N N . THR A 1 294 ? -12.636 10.070 11.864 1.00 95.75 294 THR A N 1
ATOM 2160 C CA . THR A 1 294 ? -13.675 11.095 11.886 1.00 95.75 294 THR A CA 1
ATOM 2161 C C . THR A 1 294 ? -13.765 11.715 13.273 1.00 95.75 294 THR A C 1
ATOM 2163 O O . THR A 1 294 ? -13.398 11.097 14.276 1.00 95.75 294 THR A O 1
ATOM 2166 N N . ALA A 1 295 ? -14.297 12.936 13.340 1.00 95.25 295 ALA A N 1
ATOM 2167 C CA . ALA A 1 295 ? -14.532 13.643 14.597 1.00 95.25 295 ALA A CA 1
ATOM 2168 C C . ALA A 1 295 ? -15.462 12.874 15.559 1.00 95.25 295 ALA A C 1
ATOM 2170 O O . ALA A 1 295 ? -15.308 12.981 16.772 1.00 95.25 295 ALA A O 1
ATOM 2171 N N . ALA A 1 296 ? -16.417 12.104 15.025 1.00 92.00 296 ALA A N 1
ATOM 2172 C CA . ALA A 1 296 ? -17.409 11.378 15.818 1.00 92.00 296 ALA A CA 1
ATOM 2173 C C . ALA A 1 296 ? -16.894 10.033 16.368 1.00 92.00 296 ALA A C 1
ATOM 2175 O O . ALA A 1 296 ? -17.346 9.592 17.423 1.00 92.00 296 ALA A O 1
ATOM 2176 N N . GLY A 1 297 ? -15.942 9.390 15.682 1.00 87.94 297 GLY A N 1
ATOM 2177 C CA . GLY A 1 297 ? -15.455 8.055 16.033 1.00 87.94 297 GLY A CA 1
ATOM 2178 C C . GLY A 1 297 ? -16.508 6.942 15.870 1.00 87.94 297 GLY A C 1
ATOM 2179 O O . GLY A 1 297 ? -17.500 7.149 15.172 1.00 87.94 297 GLY A O 1
ATOM 2180 N N . PRO A 1 298 ? -16.287 5.734 16.434 1.00 80.69 298 PRO A N 1
ATOM 2181 C CA . PRO A 1 298 ? -15.209 5.334 17.355 1.00 80.69 298 PRO A CA 1
ATOM 2182 C C . PRO A 1 298 ? -13.845 5.070 16.695 1.00 80.69 298 PRO A C 1
ATOM 2184 O O . PRO A 1 298 ? -12.910 4.668 17.384 1.00 80.69 298 PRO A O 1
ATOM 2187 N N . ASN A 1 299 ? -13.727 5.279 15.378 1.00 94.38 299 ASN A N 1
ATOM 2188 C CA . ASN A 1 299 ? -12.490 5.107 14.612 1.00 94.38 299 ASN A CA 1
ATOM 2189 C C . ASN A 1 299 ? -11.789 3.771 14.905 1.00 94.38 299 ASN A C 1
ATOM 2191 O O . ASN A 1 299 ? -10.660 3.728 15.402 1.00 94.38 299 ASN A O 1
ATOM 2195 N N . ASN A 1 300 ? -12.510 2.681 14.643 1.00 94.06 300 ASN A N 1
ATOM 2196 C CA . ASN A 1 300 ? -12.059 1.332 14.943 1.00 94.06 300 ASN A CA 1
ATOM 2197 C C . ASN A 1 300 ? -11.248 0.740 13.782 1.00 94.06 300 ASN A C 1
ATOM 2199 O O . ASN A 1 300 ? -11.792 0.516 12.701 1.00 94.06 300 ASN A O 1
ATOM 2203 N N . SER A 1 301 ? -9.971 0.436 14.021 1.00 93.31 301 SER A N 1
ATOM 2204 C CA . SER A 1 301 ? -9.083 -0.139 13.000 1.00 93.31 301 SER A CA 1
ATOM 2205 C C . SER A 1 301 ? -9.541 -1.491 12.445 1.00 93.31 301 SER A C 1
ATOM 2207 O O . SER A 1 301 ? -9.254 -1.784 11.288 1.00 93.31 301 SER A O 1
ATOM 2209 N N . SER A 1 302 ? -10.306 -2.292 13.202 1.00 88.06 302 SER A N 1
ATOM 2210 C CA . SER A 1 302 ? -10.834 -3.566 12.687 1.00 88.06 302 SER A CA 1
ATOM 2211 C C . SER A 1 302 ? -11.855 -3.372 11.561 1.00 88.06 302 SER A C 1
ATOM 2213 O O . SER A 1 302 ? -12.121 -4.295 10.795 1.00 88.06 302 SER A O 1
ATOM 2215 N N . GLN A 1 303 ? -12.401 -2.158 11.436 1.00 87.06 303 GLN A N 1
ATOM 2216 C CA . GLN A 1 303 ? -13.370 -1.784 10.413 1.00 87.06 303 GLN A CA 1
ATOM 2217 C C . GLN A 1 303 ? -12.710 -1.215 9.151 1.00 87.06 303 GLN A C 1
ATOM 2219 O O . GLN A 1 303 ? -13.364 -1.125 8.115 1.00 87.06 303 GLN A O 1
ATOM 2224 N N . PHE A 1 304 ? -11.433 -0.818 9.210 1.00 89.81 304 PHE A N 1
ATOM 2225 C CA . PHE A 1 304 ? -10.747 -0.160 8.091 1.00 89.81 304 PHE A CA 1
ATOM 2226 C C . PHE A 1 304 ? -10.758 -0.985 6.796 1.00 89.81 304 PHE A C 1
ATOM 2228 O O . PHE A 1 304 ? -11.094 -0.404 5.765 1.00 89.81 304 PHE A O 1
ATOM 2235 N N . PRO A 1 305 ? -10.520 -2.316 6.808 1.00 85.50 305 PRO A N 1
ATOM 2236 C CA . PRO A 1 305 ? -10.541 -3.107 5.575 1.00 85.50 305 PRO A CA 1
ATOM 2237 C C . PRO A 1 305 ? -11.896 -3.122 4.850 1.00 85.50 305 PRO A C 1
ATOM 2239 O O . PRO A 1 305 ? -11.959 -3.460 3.674 1.00 85.50 305 PRO A O 1
ATOM 2242 N N . GLY A 1 306 ? -12.994 -2.759 5.517 1.00 80.12 306 GLY A N 1
ATOM 2243 C CA . GLY A 1 306 ? -14.309 -2.662 4.884 1.00 80.12 306 GLY A CA 1
ATOM 2244 C C . GLY A 1 306 ? -14.761 -1.256 4.537 1.00 80.12 306 GLY A C 1
ATOM 2245 O O . GLY A 1 306 ? -15.766 -1.099 3.840 1.00 80.12 306 GLY A O 1
ATOM 2246 N N . GLN A 1 307 ? -14.037 -0.239 4.997 1.00 86.12 307 GLN A N 1
ATOM 2247 C CA . GLN A 1 307 ? -14.314 1.148 4.653 1.00 86.12 307 GLN A CA 1
ATOM 2248 C C . GLN A 1 307 ? -13.789 1.468 3.255 1.00 86.12 307 GLN A C 1
ATOM 2250 O O . GLN A 1 307 ? -12.899 0.801 2.735 1.00 86.12 307 GLN A O 1
ATOM 2255 N N . THR A 1 308 ? -14.359 2.496 2.626 1.00 87.69 308 THR A N 1
ATOM 2256 C CA . THR A 1 308 ? -13.849 3.025 1.357 1.00 87.69 308 THR A CA 1
ATOM 2257 C C . THR A 1 308 ? -12.706 4.004 1.634 1.00 87.69 308 THR A C 1
ATOM 2259 O O . THR A 1 308 ? -12.962 5.044 2.250 1.00 87.69 308 THR A O 1
ATOM 2262 N N . PRO A 1 309 ? -11.470 3.717 1.182 1.00 90.69 309 PRO A N 1
ATOM 2263 C CA . PRO A 1 309 ? -10.344 4.629 1.342 1.00 90.69 309 PRO A CA 1
ATOM 2264 C C . PRO A 1 309 ? -10.656 6.008 0.749 1.00 90.69 309 PRO A C 1
ATOM 2266 O O . PRO A 1 309 ? -11.282 6.126 -0.305 1.00 90.69 309 PRO A O 1
ATOM 2269 N N . PHE A 1 310 ? -10.194 7.062 1.417 1.00 93.12 310 PHE A N 1
ATOM 2270 C CA . PHE A 1 310 ? -10.273 8.467 0.998 1.00 93.12 310 PHE A CA 1
ATOM 2271 C C . PHE A 1 310 ? -11.690 9.060 0.887 1.00 93.12 310 PHE A C 1
ATOM 2273 O O . PHE A 1 310 ? -11.832 10.207 0.457 1.00 93.12 310 PHE A O 1
ATOM 2280 N N . ALA A 1 311 ? -12.738 8.338 1.301 1.00 90.06 311 ALA A N 1
ATOM 2281 C CA . ALA A 1 311 ? -14.131 8.767 1.135 1.00 90.06 311 ALA A CA 1
ATOM 2282 C C . ALA A 1 311 ? -14.454 10.109 1.822 1.00 90.06 311 ALA A C 1
ATOM 2284 O O . ALA A 1 311 ? -15.272 10.879 1.322 1.00 90.06 311 ALA A O 1
ATOM 2285 N N . GLY A 1 312 ? -13.795 10.411 2.946 1.00 82.69 312 GLY A N 1
ATOM 2286 C CA . GLY A 1 312 ? -13.993 11.652 3.702 1.00 82.69 312 GLY A CA 1
ATOM 2287 C C . GLY A 1 312 ? -13.209 12.867 3.189 1.00 82.69 312 GLY A C 1
ATOM 2288 O O . GLY A 1 312 ? -13.362 13.948 3.747 1.00 82.69 312 GLY A O 1
ATOM 2289 N N . GLY A 1 313 ? -12.343 12.709 2.179 1.00 86.75 313 GLY A N 1
ATOM 2290 C CA . GLY A 1 313 ? -11.538 13.801 1.608 1.00 86.75 313 GLY A CA 1
ATOM 2291 C C . GLY A 1 313 ? -10.390 14.329 2.484 1.00 86.75 313 GLY A C 1
ATOM 2292 O O . GLY A 1 313 ? -9.691 15.245 2.066 1.00 86.75 313 GLY A O 1
ATOM 2293 N N . ASN A 1 314 ? -10.168 13.754 3.672 1.00 82.81 314 ASN A N 1
ATOM 2294 C CA . ASN A 1 314 ? -9.159 14.209 4.642 1.00 82.81 314 ASN A CA 1
ATOM 2295 C C . ASN A 1 314 ? -7.825 13.430 4.588 1.00 82.81 314 ASN A C 1
ATOM 2297 O O . ASN A 1 314 ? -6.926 13.703 5.377 1.00 82.81 314 ASN A O 1
ATOM 2301 N N . GLY A 1 315 ? -7.707 12.438 3.699 1.00 93.69 315 GLY A N 1
ATOM 2302 C CA . GLY A 1 315 ? -6.544 11.552 3.598 1.00 93.69 315 GLY A CA 1
ATOM 2303 C C . GLY A 1 315 ? -5.420 12.064 2.691 1.00 93.69 315 GLY A C 1
ATOM 2304 O O . GLY A 1 315 ? -5.386 13.209 2.241 1.00 93.69 315 GLY A O 1
ATOM 2305 N N . ASN A 1 316 ? -4.478 11.174 2.397 1.00 97.56 316 ASN A N 1
ATOM 2306 C CA . ASN A 1 316 ? -3.312 11.431 1.566 1.00 97.56 316 ASN A CA 1
ATOM 2307 C C . ASN A 1 316 ? -3.719 11.532 0.090 1.00 97.56 316 ASN A C 1
ATOM 2309 O O . ASN A 1 316 ? -3.934 10.521 -0.578 1.00 97.56 316 ASN A O 1
ATOM 2313 N N . LEU A 1 317 ? -3.786 12.763 -0.429 1.00 97.19 317 LEU A N 1
ATOM 2314 C CA . LEU A 1 317 ? -4.174 13.023 -1.821 1.00 97.19 317 LEU A CA 1
ATOM 2315 C C . LEU A 1 317 ? -3.219 12.393 -2.844 1.00 97.19 317 LEU A C 1
ATOM 2317 O O . LEU A 1 317 ? -3.653 12.041 -3.940 1.00 97.19 317 LEU A O 1
ATOM 2321 N N . TYR A 1 318 ? -1.935 12.234 -2.505 1.00 98.19 318 TYR A N 1
ATOM 2322 C CA . TYR A 1 318 ? -0.989 11.538 -3.376 1.00 98.19 318 TYR A CA 1
ATOM 2323 C C . TYR A 1 318 ? -1.352 10.063 -3.482 1.00 98.19 318 TYR A C 1
ATOM 2325 O O . TYR A 1 318 ? -1.548 9.565 -4.588 1.00 98.19 318 TYR A O 1
ATOM 2333 N N . ALA A 1 319 ? -1.533 9.391 -2.342 1.00 97.31 319 ALA A N 1
ATOM 2334 C CA . ALA A 1 319 ? -1.968 8.003 -2.326 1.00 97.31 319 ALA A CA 1
ATOM 2335 C C . ALA A 1 319 ? -3.309 7.835 -3.052 1.00 97.31 319 ALA A C 1
ATOM 2337 O O . ALA A 1 319 ? -3.429 6.964 -3.908 1.00 97.31 319 ALA A O 1
ATOM 2338 N N . GLN A 1 320 ? -4.282 8.716 -2.804 1.00 96.44 320 GLN A N 1
ATOM 2339 C CA . GLN A 1 320 ? -5.566 8.701 -3.504 1.00 96.44 320 GLN A CA 1
ATOM 2340 C C . GLN A 1 320 ? -5.398 8.772 -5.030 1.00 96.44 320 GLN A C 1
ATOM 2342 O O . GLN A 1 320 ? -6.022 8.000 -5.757 1.00 96.44 320 GLN A O 1
ATOM 2347 N N . ALA A 1 321 ? -4.550 9.674 -5.533 1.00 97.00 321 ALA A N 1
ATOM 2348 C CA . ALA A 1 321 ? -4.291 9.795 -6.965 1.00 97.00 321 ALA A CA 1
ATOM 2349 C C . ALA A 1 321 ? -3.601 8.550 -7.544 1.00 97.00 321 ALA A C 1
ATOM 2351 O O . ALA A 1 321 ? -3.974 8.113 -8.635 1.00 97.00 321 ALA A O 1
ATOM 2352 N N . ILE A 1 322 ? -2.646 7.961 -6.813 1.00 96.88 322 ILE A N 1
ATOM 2353 C CA . ILE A 1 322 ? -2.011 6.692 -7.191 1.00 96.88 322 ILE A CA 1
ATOM 2354 C C . ILE A 1 322 ? -3.065 5.584 -7.270 1.00 96.88 322 ILE A C 1
ATOM 2356 O O . ILE A 1 322 ? -3.236 5.009 -8.336 1.00 96.88 322 ILE A O 1
ATOM 2360 N N . HIS A 1 323 ? -3.845 5.347 -6.215 1.00 92.94 323 HIS A N 1
ATOM 2361 C CA . HIS A 1 323 ? -4.820 4.250 -6.169 1.00 92.94 323 HIS A CA 1
ATOM 2362 C C . HIS A 1 323 ? -5.983 4.402 -7.157 1.00 92.94 323 HIS A C 1
ATOM 2364 O O . HIS A 1 323 ? -6.478 3.413 -7.694 1.00 92.94 323 HIS A O 1
ATOM 2370 N N . ASN A 1 324 ? -6.404 5.631 -7.459 1.00 92.69 324 ASN A N 1
ATOM 2371 C CA . ASN A 1 324 ? -7.413 5.865 -8.493 1.00 92.69 324 ASN A CA 1
ATOM 2372 C C . ASN A 1 324 ? -6.890 5.559 -9.905 1.00 92.69 324 ASN A C 1
ATOM 2374 O O . ASN A 1 324 ? -7.677 5.258 -10.807 1.00 92.69 324 ASN A O 1
ATOM 2378 N N . GLY A 1 325 ? -5.576 5.669 -10.120 1.00 94.25 325 GLY A N 1
ATOM 2379 C CA . GLY A 1 325 ? -4.952 5.470 -11.422 1.00 94.25 325 GLY A CA 1
ATOM 2380 C C . GLY A 1 325 ? -4.172 4.171 -11.583 1.00 94.25 325 GLY A C 1
ATOM 2381 O O . GLY A 1 325 ? -3.857 3.839 -12.725 1.00 94.25 325 GLY A O 1
ATOM 2382 N N . THR A 1 326 ? -3.851 3.446 -10.509 1.00 95.38 326 THR A N 1
ATOM 2383 C CA . THR A 1 326 ? -2.970 2.266 -10.521 1.00 95.38 326 THR A CA 1
ATOM 2384 C C . THR A 1 326 ? -3.316 1.253 -9.417 1.00 95.38 326 THR A C 1
ATOM 2386 O O . THR A 1 326 ? -4.010 1.574 -8.454 1.00 95.38 326 THR A O 1
ATOM 2389 N N . ASN A 1 327 ? -2.794 0.026 -9.529 1.00 93.31 327 ASN A N 1
ATOM 2390 C CA . ASN A 1 327 ? -2.744 -0.949 -8.428 1.00 93.31 327 ASN A CA 1
ATOM 2391 C C . ASN A 1 327 ? -1.347 -0.957 -7.768 1.00 93.31 327 ASN A C 1
ATOM 2393 O O . ASN A 1 327 ? -0.655 -1.972 -7.766 1.00 93.31 327 ASN A O 1
ATOM 2397 N N . SER A 1 328 ? -0.892 0.190 -7.263 1.00 94.50 328 SER A N 1
ATOM 2398 C CA . SER A 1 328 ? 0.450 0.359 -6.684 1.00 94.50 328 SER A CA 1
ATOM 2399 C C . SER A 1 328 ? 0.382 0.973 -5.291 1.00 94.50 328 SER A C 1
ATOM 2401 O O . SER A 1 328 ? -0.558 1.706 -4.985 1.00 94.50 328 SER A O 1
ATOM 2403 N N . TYR A 1 329 ? 1.382 0.712 -4.448 1.00 96.25 329 TYR A N 1
ATOM 2404 C CA . TYR A 1 329 ? 1.497 1.394 -3.159 1.00 96.25 329 TYR A CA 1
ATOM 2405 C C . TYR A 1 329 ? 1.677 2.908 -3.353 1.00 96.25 329 TYR A C 1
ATOM 2407 O O . TYR A 1 329 ? 2.681 3.346 -3.916 1.00 96.25 329 TYR A O 1
ATOM 2415 N N . GLY A 1 330 ? 0.739 3.712 -2.844 1.00 96.06 330 GLY A N 1
ATOM 2416 C CA . GLY A 1 330 ? 0.850 5.176 -2.811 1.00 96.06 330 GLY A CA 1
ATOM 2417 C C . GLY A 1 330 ? 1.478 5.743 -1.529 1.00 96.06 330 GLY A C 1
ATOM 2418 O O . GLY A 1 330 ? 1.847 6.912 -1.485 1.00 96.06 330 GLY A O 1
ATOM 2419 N N . PHE A 1 331 ? 1.591 4.933 -0.479 1.00 97.00 331 PHE A N 1
ATOM 2420 C CA . PHE A 1 331 ? 2.214 5.261 0.806 1.00 97.00 331 PHE A CA 1
ATOM 2421 C C . PHE A 1 331 ? 2.603 3.950 1.512 1.00 97.00 331 PHE A C 1
ATOM 2423 O O . PHE A 1 331 ? 2.065 2.906 1.139 1.00 97.00 331 PHE A O 1
ATOM 2430 N N . PRO A 1 332 ? 3.516 3.940 2.497 1.00 95.81 332 PRO A N 1
ATOM 2431 C CA . PRO A 1 332 ? 3.818 2.718 3.247 1.00 95.81 332 PRO A CA 1
ATOM 2432 C C . PRO A 1 332 ? 2.567 2.186 3.960 1.00 95.81 332 PRO A C 1
ATOM 2434 O O . PRO A 1 332 ? 1.786 2.978 4.462 1.00 95.81 332 PRO A O 1
ATOM 2437 N N . TYR A 1 333 ? 2.391 0.866 4.058 1.00 94.06 333 TYR A N 1
ATOM 2438 C CA . TYR A 1 333 ? 1.227 0.220 4.706 1.00 94.06 333 TYR A CA 1
ATOM 2439 C C . TYR A 1 333 ? -0.099 0.224 3.926 1.00 94.06 333 TYR A C 1
ATOM 2441 O O . TYR A 1 333 ? -1.131 -0.157 4.477 1.00 94.06 333 TYR A O 1
ATOM 2449 N N . ALA A 1 334 ? -0.086 0.583 2.639 1.00 91.19 334 ALA A N 1
ATOM 2450 C CA . ALA A 1 334 ? -1.275 0.539 1.779 1.00 91.19 334 ALA A CA 1
ATOM 2451 C C . ALA A 1 334 ? -1.827 -0.884 1.502 1.00 91.19 334 ALA A C 1
ATOM 2453 O O . ALA A 1 334 ? -2.881 -1.025 0.883 1.00 91.19 334 ALA A O 1
ATOM 2454 N N . ASP A 1 335 ? -1.157 -1.957 1.934 1.00 82.38 335 ASP A N 1
ATOM 2455 C CA . ASP A 1 335 ? -1.584 -3.349 1.720 1.00 82.38 335 ASP A CA 1
ATOM 2456 C C . ASP A 1 335 ? -2.893 -3.721 2.405 1.00 82.38 335 ASP A C 1
ATOM 2458 O O . ASP A 1 335 ? -3.550 -4.656 1.952 1.00 82.38 335 ASP A O 1
ATOM 2462 N N . SER A 1 336 ? -3.292 -3.014 3.465 1.00 73.06 336 SER A N 1
ATOM 2463 C CA . SER A 1 336 ? -4.429 -3.454 4.277 1.00 73.06 336 SER A CA 1
ATOM 2464 C C . SER A 1 336 ? -5.752 -3.465 3.504 1.00 73.06 336 SER A C 1
ATOM 2466 O O . SER A 1 336 ? -6.523 -4.412 3.655 1.00 73.06 336 SER A O 1
ATOM 2468 N N . ASN A 1 337 ? -6.019 -2.448 2.676 1.00 76.44 337 ASN A N 1
ATOM 2469 C CA . ASN A 1 337 ? -7.289 -2.333 1.949 1.00 76.44 337 ASN A CA 1
ATOM 2470 C C . ASN A 1 337 ? -7.132 -2.154 0.430 1.00 76.44 337 ASN A C 1
ATOM 2472 O O . ASN A 1 337 ? -8.052 -2.434 -0.335 1.00 76.44 337 ASN A O 1
ATOM 2476 N N . LEU A 1 338 ? -5.967 -1.709 -0.046 1.00 76.94 338 LEU A N 1
ATOM 2477 C CA . LEU A 1 338 ? -5.826 -1.247 -1.432 1.00 76.94 338 LEU A CA 1
ATOM 2478 C C . LEU A 1 338 ? -5.334 -2.341 -2.395 1.00 76.94 338 LEU A C 1
ATOM 2480 O O . LEU A 1 338 ? -5.170 -2.071 -3.584 1.00 76.94 338 LEU A O 1
ATOM 2484 N N . LYS A 1 339 ? -5.155 -3.574 -1.891 1.00 74.00 339 LYS A N 1
ATOM 2485 C CA . LYS A 1 339 ? -4.795 -4.789 -2.650 1.00 74.00 339 LYS A CA 1
ATOM 2486 C C . LYS A 1 339 ? -3.611 -4.580 -3.600 1.00 74.00 339 LYS A C 1
ATOM 2488 O O . LYS A 1 339 ? -3.702 -4.758 -4.812 1.00 74.00 339 LYS A O 1
ATOM 2493 N N . VAL A 1 340 ? -2.490 -4.167 -3.022 1.00 84.31 340 VAL A N 1
ATOM 2494 C CA . VAL A 1 340 ? -1.268 -3.773 -3.743 1.00 84.31 340 VAL A CA 1
ATOM 2495 C C . VAL A 1 340 ? -0.123 -4.784 -3.624 1.00 84.31 340 VAL A C 1
ATOM 2497 O O . VAL A 1 340 ? 0.917 -4.599 -4.250 1.00 84.31 340 VAL A O 1
ATOM 2500 N N . LEU A 1 341 ? -0.312 -5.849 -2.840 1.00 90.62 341 LEU A N 1
ATOM 2501 C CA . LEU A 1 341 ? 0.672 -6.895 -2.571 1.00 90.62 341 LEU A CA 1
ATOM 2502 C C . LEU A 1 341 ? 0.104 -8.263 -2.962 1.00 90.62 341 LEU A C 1
ATOM 2504 O O . LEU A 1 341 ? -0.999 -8.618 -2.553 1.00 90.62 341 LEU A O 1
ATOM 2508 N N . ILE A 1 342 ? 0.869 -9.028 -3.740 1.00 92.00 342 ILE A N 1
ATOM 2509 C CA . ILE A 1 342 ? 0.460 -10.321 -4.297 1.00 92.00 342 ILE A CA 1
ATOM 2510 C C . ILE A 1 342 ? 1.361 -11.438 -3.771 1.00 92.00 342 ILE A C 1
ATOM 2512 O O . ILE A 1 342 ? 2.572 -11.255 -3.645 1.00 92.00 342 ILE A O 1
ATOM 2516 N N . GLN A 1 343 ? 0.774 -12.612 -3.524 1.00 91.94 343 GLN A N 1
ATOM 2517 C CA . GLN A 1 343 ? 1.498 -13.873 -3.349 1.00 91.94 343 GLN A CA 1
ATOM 2518 C C . GLN A 1 343 ? 1.436 -14.692 -4.645 1.00 91.94 343 GLN A C 1
ATOM 2520 O O . GLN A 1 343 ? 0.482 -15.436 -4.884 1.00 91.94 343 GLN A O 1
ATOM 2525 N N . ALA A 1 344 ? 2.446 -14.543 -5.495 1.00 92.44 344 ALA A N 1
ATOM 2526 C CA . ALA A 1 344 ? 2.561 -15.266 -6.754 1.00 92.44 344 ALA A CA 1
ATOM 2527 C C . ALA A 1 344 ? 3.045 -16.712 -6.540 1.00 92.44 344 ALA A C 1
ATOM 2529 O O . ALA A 1 344 ? 3.861 -16.982 -5.652 1.00 92.44 344 ALA A O 1
ATOM 2530 N N . ASP A 1 345 ? 2.556 -17.630 -7.377 1.00 91.25 345 ASP A N 1
ATOM 2531 C CA . ASP A 1 345 ? 3.028 -19.014 -7.439 1.00 91.25 345 ASP A CA 1
ATOM 2532 C C . ASP A 1 345 ? 4.482 -19.030 -7.949 1.00 91.25 345 ASP A C 1
ATOM 2534 O O . ASP A 1 345 ? 4.732 -18.608 -9.084 1.00 91.25 345 ASP A O 1
ATOM 2538 N N . PRO A 1 346 ? 5.453 -19.520 -7.156 1.00 91.75 346 PRO A N 1
ATOM 2539 C CA . PRO A 1 346 ? 6.859 -19.525 -7.545 1.00 91.75 346 PRO A CA 1
ATOM 2540 C C . PRO A 1 346 ? 7.174 -20.485 -8.705 1.00 91.75 346 PRO A C 1
ATOM 2542 O O . PRO A 1 346 ? 8.268 -20.410 -9.264 1.00 91.75 346 PRO A O 1
ATOM 2545 N N . ALA A 1 347 ? 6.259 -21.393 -9.064 1.00 90.56 347 ALA A N 1
ATOM 2546 C CA . ALA A 1 347 ? 6.398 -22.300 -10.202 1.00 90.56 347 ALA A CA 1
ATOM 2547 C C . ALA A 1 347 ? 5.875 -21.710 -11.524 1.00 90.56 347 ALA A C 1
ATOM 2549 O O . ALA A 1 347 ? 6.142 -22.276 -12.587 1.00 90.56 347 ALA A O 1
ATOM 2550 N N . GLN A 1 348 ? 5.140 -20.594 -11.478 1.00 94.25 348 GLN A N 1
ATOM 2551 C CA . GLN A 1 348 ? 4.609 -19.921 -12.662 1.00 94.25 348 GLN A CA 1
ATOM 2552 C C . GLN A 1 348 ? 5.428 -18.665 -12.991 1.00 94.25 348 GLN A C 1
ATOM 2554 O O . GLN A 1 348 ? 5.894 -17.966 -12.089 1.00 94.25 348 GLN A O 1
ATOM 2559 N N . PRO A 1 349 ? 5.615 -18.337 -14.281 1.00 96.06 349 PRO A N 1
ATOM 2560 C CA . PRO A 1 349 ? 6.326 -17.127 -14.659 1.00 96.06 349 PRO A CA 1
ATOM 2561 C C . PRO A 1 349 ? 5.521 -15.871 -14.304 1.00 96.06 349 PRO A C 1
ATOM 2563 O O . PRO A 1 349 ? 4.306 -15.806 -14.503 1.00 96.06 349 PRO A O 1
ATOM 2566 N N . VAL A 1 350 ? 6.228 -14.831 -13.866 1.00 98.06 350 VAL A N 1
ATOM 2567 C CA . VAL A 1 350 ? 5.698 -13.470 -13.727 1.00 98.06 350 VAL A CA 1
ATOM 2568 C C . VAL A 1 350 ? 6.135 -12.650 -14.935 1.00 98.06 350 VAL A C 1
ATOM 2570 O O . VAL A 1 350 ? 7.293 -12.694 -15.341 1.00 98.06 350 VAL A O 1
ATOM 2573 N N . THR A 1 351 ? 5.226 -11.870 -15.510 1.00 98.62 351 THR A N 1
ATOM 2574 C CA . THR A 1 351 ? 5.538 -10.937 -16.597 1.00 98.62 351 THR A CA 1
ATOM 2575 C C . THR A 1 351 ? 5.614 -9.519 -16.053 1.00 98.62 351 THR A C 1
ATOM 2577 O O . THR A 1 351 ? 4.629 -9.016 -15.518 1.00 98.62 351 THR A O 1
ATOM 2580 N N . VAL A 1 352 ? 6.760 -8.864 -16.232 1.00 98.62 352 VAL A N 1
ATOM 2581 C CA . VAL A 1 352 ? 7.008 -7.453 -15.919 1.00 98.62 352 VAL A CA 1
ATOM 2582 C C . VAL A 1 352 ? 7.051 -6.676 -17.231 1.00 98.62 352 VAL A C 1
ATOM 2584 O O . VAL A 1 352 ? 7.936 -6.883 -18.059 1.00 98.62 352 VAL A O 1
ATOM 2587 N N . SER A 1 353 ? 6.090 -5.784 -17.444 1.00 98.50 353 SER A N 1
ATOM 2588 C CA . SER A 1 353 ? 6.027 -4.963 -18.657 1.00 98.50 353 SER A CA 1
ATOM 2589 C C . SER A 1 353 ? 6.497 -3.540 -18.374 1.00 98.50 353 SER A C 1
ATOM 2591 O O . SER A 1 353 ? 6.026 -2.913 -17.427 1.00 98.50 353 SER A O 1
ATOM 2593 N N . ILE A 1 354 ? 7.399 -3.023 -19.209 1.00 98.12 354 ILE A N 1
ATOM 2594 C CA . ILE A 1 354 ? 7.798 -1.615 -19.224 1.00 98.12 354 ILE A CA 1
ATOM 2595 C C . ILE A 1 354 ? 6.867 -0.871 -20.182 1.00 98.12 354 ILE A C 1
ATOM 2597 O O . ILE A 1 354 ? 6.891 -1.121 -21.388 1.00 98.12 354 ILE A O 1
ATOM 2601 N N . LEU A 1 355 ? 6.029 0.018 -19.650 1.00 97.44 355 LEU A N 1
ATOM 2602 C CA . LEU A 1 355 ? 4.939 0.654 -20.391 1.00 97.44 355 LEU A CA 1
ATOM 2603 C C . LEU A 1 355 ? 5.379 1.981 -21.008 1.00 97.44 355 LEU A C 1
ATOM 2605 O O . LEU A 1 355 ? 6.259 2.655 -20.472 1.00 97.44 355 LEU A O 1
ATOM 2609 N N . ALA A 1 356 ? 4.749 2.384 -22.115 1.00 95.25 356 ALA A N 1
ATOM 2610 C CA . ALA A 1 356 ? 4.824 3.762 -22.608 1.00 95.25 356 ALA A CA 1
ATOM 2611 C C . ALA A 1 356 ? 4.055 4.712 -21.674 1.00 95.25 356 ALA A C 1
ATOM 2613 O O . ALA A 1 356 ? 3.041 4.322 -21.100 1.00 95.25 356 ALA A O 1
ATOM 2614 N N . ASP A 1 357 ? 4.473 5.977 -21.567 1.00 95.62 357 ASP A N 1
ATOM 2615 C CA . ASP A 1 357 ? 3.840 6.945 -20.652 1.00 95.62 357 ASP A CA 1
ATOM 2616 C C . ASP A 1 357 ? 2.357 7.183 -20.975 1.00 95.62 357 ASP A C 1
ATOM 2618 O O . ASP A 1 357 ? 1.563 7.477 -20.084 1.00 95.62 357 ASP A O 1
ATOM 2622 N N . SER A 1 358 ? 1.985 7.048 -22.249 1.00 96.00 358 SER A N 1
ATOM 2623 C CA . SER A 1 358 ? 0.622 7.209 -22.761 1.00 96.00 358 SER A CA 1
ATOM 2624 C C . SER A 1 358 ? -0.262 5.974 -22.591 1.00 96.00 358 SER A C 1
ATOM 2626 O O . SER A 1 358 ? -1.434 6.006 -22.971 1.00 96.00 358 SER A O 1
ATOM 2628 N N . MET A 1 359 ? 0.270 4.881 -22.043 1.00 96.25 359 MET A N 1
ATOM 2629 C CA . MET A 1 359 ? -0.416 3.598 -21.984 1.00 96.25 359 MET A CA 1
ATOM 2630 C C . MET A 1 359 ? -1.105 3.390 -20.630 1.00 96.25 359 MET A C 1
ATOM 2632 O O . MET A 1 359 ? -0.476 3.470 -19.578 1.00 96.25 359 MET A O 1
ATOM 2636 N N . ALA A 1 360 ? -2.400 3.075 -20.668 1.00 95.75 360 ALA A N 1
ATOM 2637 C CA . ALA A 1 360 ? -3.116 2.452 -19.558 1.00 95.75 360 ALA A CA 1
ATOM 2638 C C . ALA A 1 360 ? -3.153 0.939 -19.810 1.00 95.75 360 ALA A C 1
ATOM 2640 O O . ALA A 1 360 ? -3.724 0.495 -20.807 1.00 95.75 360 ALA A O 1
ATOM 2641 N N . TYR A 1 361 ? -2.488 0.159 -18.961 1.00 96.06 361 TYR A N 1
ATOM 2642 C CA . TYR A 1 361 ? -2.307 -1.276 -19.162 1.00 96.06 361 TYR A CA 1
ATOM 2643 C C . TYR A 1 361 ? -2.095 -2.022 -17.843 1.00 96.06 361 TYR A C 1
ATOM 2645 O O . TYR A 1 361 ? -1.528 -1.481 -16.894 1.00 96.06 361 TYR A O 1
ATOM 2653 N N . GLY A 1 362 ? -2.532 -3.284 -17.798 1.00 91.94 362 GLY A N 1
ATOM 2654 C CA . GLY A 1 362 ? -2.291 -4.205 -16.682 1.00 91.94 362 GLY A CA 1
ATOM 2655 C C . GLY A 1 362 ? -3.137 -3.956 -15.429 1.00 91.94 362 GLY A C 1
ATOM 2656 O O . GLY A 1 362 ? -2.981 -4.678 -14.450 1.00 91.94 362 GLY A O 1
ATOM 2657 N N . TYR A 1 363 ? -4.025 -2.962 -15.430 1.00 92.69 363 TYR A N 1
ATOM 2658 C CA . TYR A 1 363 ? -4.926 -2.701 -14.308 1.00 92.69 363 TYR A CA 1
ATOM 2659 C C . TYR A 1 363 ? -6.148 -3.620 -14.317 1.00 92.69 363 TYR A C 1
ATOM 2661 O O . TYR A 1 363 ? -6.735 -3.885 -15.366 1.00 92.69 363 TYR A O 1
ATOM 2669 N N . THR A 1 364 ? -6.582 -4.019 -13.126 1.00 84.75 364 THR A N 1
ATOM 2670 C CA . THR A 1 364 ? -7.855 -4.710 -12.888 1.00 84.75 364 THR A CA 1
ATOM 2671 C C . THR A 1 364 ? -8.468 -4.207 -11.580 1.00 84.75 364 THR A C 1
ATOM 2673 O O . THR A 1 364 ? -7.763 -3.912 -10.613 1.00 84.75 364 THR A O 1
ATOM 2676 N N . ASP A 1 365 ? -9.800 -4.111 -11.542 1.00 76.50 365 ASP A N 1
ATOM 2677 C CA . ASP A 1 365 ? -10.541 -3.764 -10.321 1.00 76.50 365 ASP A CA 1
ATOM 2678 C C . ASP A 1 365 ? -10.527 -4.921 -9.289 1.00 76.50 365 ASP A C 1
ATOM 2680 O O . ASP A 1 365 ? -10.888 -4.726 -8.127 1.00 76.50 365 ASP A O 1
ATOM 2684 N N . ASN A 1 366 ? -10.091 -6.126 -9.690 1.00 73.94 366 ASN A N 1
ATOM 2685 C CA . ASN A 1 366 ? -9.738 -7.224 -8.786 1.00 73.94 366 ASN A CA 1
ATOM 2686 C C . ASN A 1 366 ? -8.300 -7.694 -9.081 1.00 73.94 366 ASN A C 1
ATOM 2688 O O . ASN A 1 366 ? -8.116 -8.637 -9.854 1.00 73.94 366 ASN A O 1
ATOM 2692 N N . PRO A 1 367 ? -7.281 -7.016 -8.526 1.00 68.75 367 PRO A N 1
ATOM 2693 C CA . PRO A 1 367 ? -5.871 -7.288 -8.816 1.00 68.75 367 PRO A CA 1
ATOM 2694 C C . PRO A 1 367 ? -5.348 -8.632 -8.332 1.00 68.75 367 PRO A C 1
ATOM 2696 O O . PRO A 1 367 ? -4.258 -9.010 -8.750 1.00 68.75 367 PRO A O 1
ATOM 2699 N N . GLY A 1 368 ? -6.107 -9.343 -7.497 1.00 67.38 368 GLY A N 1
ATOM 2700 C CA . GLY A 1 368 ? -5.585 -10.430 -6.681 1.00 67.38 368 GLY A CA 1
ATOM 2701 C C . GLY A 1 368 ? -5.211 -9.940 -5.276 1.00 67.38 368 GLY A C 1
ATOM 2702 O O . GLY A 1 368 ? -5.730 -8.920 -4.819 1.00 67.38 368 GLY A O 1
ATOM 2703 N N . GLY A 1 369 ? -4.323 -10.655 -4.587 1.00 61.72 369 GLY A N 1
ATOM 2704 C CA . GLY A 1 369 ? -3.767 -10.299 -3.276 1.00 61.72 369 GLY A CA 1
ATOM 2705 C C . GLY A 1 369 ? -4.504 -10.921 -2.096 1.00 61.72 369 GLY A C 1
ATOM 2706 O O . GLY A 1 369 ? -4.344 -10.485 -0.959 1.00 61.72 369 GLY A O 1
ATOM 2707 N N . GLY A 1 370 ? -5.317 -11.944 -2.362 1.00 62.47 370 GLY A N 1
ATOM 2708 C CA . GLY A 1 370 ? -6.167 -12.561 -1.360 1.00 62.47 370 GLY A CA 1
ATOM 2709 C C . GLY A 1 370 ? -7.340 -11.678 -0.929 1.00 62.47 370 GLY A C 1
ATOM 2710 O O . GLY A 1 370 ? -7.619 -10.589 -1.441 1.00 62.47 370 GLY A O 1
ATOM 2711 N N . SER A 1 371 ? -8.091 -12.215 0.016 1.00 60.91 371 SER A N 1
ATOM 2712 C CA . SER A 1 371 ? -9.253 -11.573 0.595 1.00 60.91 371 SER A CA 1
ATOM 2713 C C . SER A 1 371 ? -8.852 -10.662 1.754 1.00 60.91 371 SER A C 1
ATOM 2715 O O . SER A 1 371 ? -8.162 -11.115 2.664 1.00 60.91 371 SER A O 1
ATOM 2717 N N . ASN A 1 372 ? -9.351 -9.428 1.807 1.00 75.00 372 ASN A N 1
ATOM 2718 C CA . ASN A 1 372 ? -9.200 -8.526 2.960 1.00 75.00 372 ASN A CA 1
ATOM 2719 C C . ASN A 1 372 ? -10.132 -8.911 4.129 1.00 75.00 372 ASN A C 1
ATOM 2721 O O . ASN A 1 372 ? -10.682 -8.049 4.805 1.00 75.00 372 ASN A O 1
ATOM 2725 N N . GLN A 1 373 ? -10.348 -10.211 4.337 1.00 78.31 373 GLN A N 1
ATOM 2726 C CA . GLN A 1 373 ? -11.256 -10.757 5.341 1.00 78.31 373 GLN A CA 1
ATOM 2727 C C . GLN A 1 373 ? -10.732 -10.551 6.764 1.00 78.31 373 GLN A C 1
ATOM 2729 O O . GLN A 1 373 ? -9.521 -10.602 6.991 1.00 78.31 373 GLN A O 1
ATOM 2734 N N . PRO A 1 374 ? -11.633 -10.426 7.750 1.00 78.50 374 PRO A N 1
ATOM 2735 C CA . PRO A 1 374 ? -11.263 -10.583 9.147 1.00 78.50 374 PRO A CA 1
ATOM 2736 C C . PRO A 1 374 ? -10.664 -11.975 9.393 1.00 78.50 374 PRO A C 1
ATOM 2738 O O . PRO A 1 374 ? -11.225 -12.992 8.983 1.00 78.50 374 PRO A O 1
ATOM 2741 N N . SER A 1 375 ? -9.536 -12.028 10.099 1.00 72.69 375 SER A N 1
ATOM 2742 C CA . SER A 1 375 ? -8.910 -13.286 10.526 1.00 72.69 375 SER A CA 1
ATOM 2743 C C . SER A 1 375 ? -9.542 -13.867 11.795 1.00 72.69 375 SER A C 1
ATOM 2745 O O . SER A 1 375 ? -9.340 -15.040 12.103 1.00 72.69 375 SER A O 1
ATOM 2747 N N . THR A 1 376 ? -10.304 -13.055 12.531 1.00 76.75 376 THR A N 1
ATOM 2748 C CA . THR A 1 376 ? -11.033 -13.428 13.748 1.00 76.75 376 THR A CA 1
ATOM 2749 C C . THR A 1 376 ? -12.351 -12.653 13.832 1.00 76.75 376 THR A C 1
ATOM 2751 O O . THR A 1 376 ? -12.543 -11.656 13.135 1.00 76.75 376 THR A O 1
ATOM 2754 N N . GLY A 1 377 ? -13.270 -13.113 14.682 1.00 81.19 377 GLY A N 1
ATOM 2755 C CA . GLY A 1 377 ? -14.566 -12.476 14.906 1.00 81.19 377 GLY A CA 1
ATOM 2756 C C . GLY A 1 377 ? -15.521 -13.370 15.698 1.00 81.19 377 GLY A C 1
ATOM 2757 O O . GLY A 1 377 ? -15.295 -14.571 15.844 1.00 81.19 377 GLY A O 1
ATOM 2758 N N . THR A 1 378 ? -16.601 -12.785 16.212 1.00 89.75 378 THR A N 1
ATOM 2759 C CA . THR A 1 378 ? -17.648 -13.531 16.935 1.00 89.75 378 THR A CA 1
ATOM 2760 C C . THR A 1 378 ? -18.514 -14.353 15.986 1.00 89.75 378 THR A C 1
ATOM 2762 O O . THR A 1 378 ? -18.895 -15.477 16.310 1.00 89.75 378 THR A O 1
ATOM 2765 N N . TYR A 1 379 ? -18.818 -13.792 14.812 1.00 92.62 379 TYR A N 1
ATOM 2766 C CA . TYR A 1 379 ? -19.713 -14.393 13.831 1.00 92.62 379 TYR A CA 1
ATOM 2767 C C . TYR A 1 379 ? -18.951 -14.848 12.590 1.00 92.62 379 TYR A C 1
ATOM 2769 O O . TYR A 1 379 ? -17.969 -14.232 12.180 1.00 92.62 379 TYR A O 1
ATOM 2777 N N 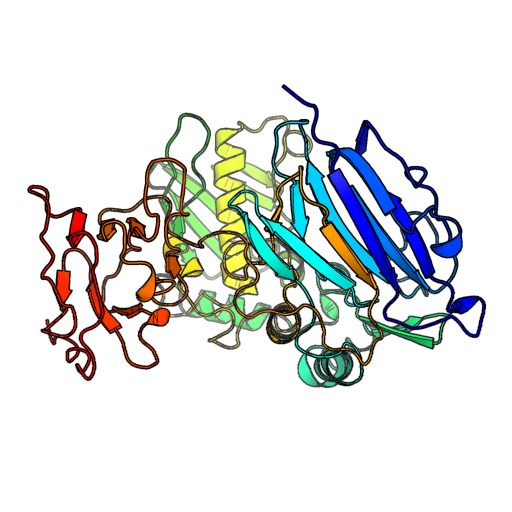. GLN A 1 380 ? -19.430 -15.919 11.972 1.00 94.25 380 GLN A N 1
ATOM 2778 C CA . GLN A 1 380 ? -18.941 -16.453 10.708 1.00 94.25 380 GLN A CA 1
ATOM 2779 C C . GLN A 1 380 ? -20.118 -16.773 9.793 1.00 94.25 380 GLN A C 1
ATOM 2781 O O . GLN A 1 380 ? -21.247 -16.984 10.251 1.00 94.25 380 GLN A O 1
ATOM 2786 N N . PHE A 1 381 ? -19.831 -16.887 8.502 1.00 95.38 381 PHE A N 1
ATOM 2787 C CA . PHE A 1 381 ? -20.756 -17.502 7.563 1.00 95.38 381 PHE A CA 1
ATOM 2788 C C . PHE A 1 381 ? -20.085 -18.606 6.751 1.00 95.38 381 PHE A C 1
ATOM 2790 O O . PHE A 1 381 ? -18.860 -18.649 6.631 1.00 95.38 381 PHE A O 1
ATOM 2797 N N . GLY A 1 382 ? -20.907 -19.488 6.188 1.00 95.88 382 GLY A N 1
ATOM 2798 C CA . GLY A 1 382 ? -20.474 -20.535 5.272 1.00 95.88 382 GLY A CA 1
ATOM 2799 C C . GLY A 1 382 ? -21.487 -20.762 4.157 1.00 95.88 382 GLY A C 1
ATOM 2800 O O . GLY A 1 382 ? -22.692 -20.733 4.386 1.00 95.88 382 GLY A O 1
ATOM 2801 N N . ILE A 1 383 ? -21.011 -21.006 2.945 1.00 96.50 383 ILE A N 1
ATOM 2802 C CA . ILE A 1 383 ? -21.816 -21.426 1.797 1.00 96.50 383 ILE A CA 1
ATOM 2803 C C . ILE A 1 383 ? -21.151 -22.667 1.221 1.00 96.50 383 ILE A C 1
ATOM 2805 O O . ILE A 1 383 ? -19.955 -22.652 0.927 1.00 96.50 383 ILE A O 1
ATOM 2809 N N . GLY A 1 384 ? -21.917 -23.748 1.078 1.00 94.38 384 GLY A N 1
ATOM 2810 C CA . GLY A 1 384 ? -21.386 -25.019 0.600 1.00 94.38 384 GLY A CA 1
ATOM 2811 C C . GLY A 1 384 ? -20.850 -24.960 -0.835 1.00 94.38 384 GLY A C 1
ATOM 2812 O O . GLY A 1 384 ? -21.156 -24.049 -1.606 1.00 94.38 384 GLY A O 1
ATOM 2813 N N . ALA A 1 385 ? -20.064 -25.973 -1.199 1.00 93.44 385 ALA A N 1
ATOM 2814 C CA . ALA A 1 385 ? -19.446 -26.103 -2.518 1.00 93.44 385 ALA A CA 1
ATOM 2815 C C . ALA A 1 385 ? -20.466 -26.099 -3.676 1.00 93.44 385 ALA A C 1
ATOM 2817 O O . ALA A 1 385 ? -21.662 -26.314 -3.475 1.00 93.44 385 ALA A O 1
ATOM 2818 N N . GLY A 1 386 ? -19.995 -25.846 -4.898 1.00 91.69 386 GLY A N 1
ATOM 2819 C CA . GLY A 1 386 ? -20.853 -25.726 -6.084 1.00 91.69 386 GLY A CA 1
ATOM 2820 C C . GLY A 1 386 ? -21.629 -24.404 -6.178 1.00 91.69 386 GLY A C 1
ATOM 2821 O O . GLY A 1 386 ? -22.469 -24.247 -7.060 1.00 91.69 386 GLY A O 1
ATOM 2822 N N . SER A 1 387 ? -21.336 -23.431 -5.310 1.00 94.94 387 SER A N 1
ATOM 2823 C CA . SER A 1 387 ? -22.015 -22.125 -5.266 1.00 94.94 387 SER A CA 1
ATOM 2824 C C . SER A 1 387 ? -21.245 -21.017 -5.999 1.00 94.94 387 SER A C 1
ATOM 2826 O O . SER A 1 387 ? -21.596 -19.844 -5.907 1.00 94.94 387 SER A O 1
ATOM 2828 N N . GLY A 1 388 ? -20.201 -21.364 -6.764 1.00 88.56 388 GLY A N 1
ATOM 2829 C CA . GLY A 1 388 ? -19.295 -20.401 -7.411 1.00 88.56 388 GLY A CA 1
ATOM 2830 C C . GLY A 1 388 ? -19.968 -19.426 -8.387 1.00 88.56 388 GLY A C 1
ATOM 2831 O O . GLY A 1 388 ? -19.432 -18.352 -8.641 1.00 88.56 388 GLY A O 1
ATOM 2832 N N . ALA A 1 389 ? -21.171 -19.744 -8.879 1.00 90.19 389 ALA A N 1
ATOM 2833 C CA . ALA A 1 389 ? -21.976 -18.841 -9.708 1.00 90.19 389 ALA A CA 1
ATOM 2834 C C . ALA A 1 389 ? -22.400 -17.551 -8.978 1.00 90.19 389 ALA A C 1
ATOM 2836 O O . ALA A 1 389 ? -22.721 -16.559 -9.625 1.00 90.19 389 ALA A O 1
ATOM 2837 N N . LEU A 1 390 ? -22.373 -17.537 -7.640 1.00 91.62 390 LEU A N 1
ATOM 2838 C CA . LEU A 1 390 ? -22.599 -16.330 -6.842 1.00 91.62 390 LEU A CA 1
ATOM 2839 C C . LEU A 1 390 ? -21.483 -15.287 -7.007 1.00 91.62 390 LEU A C 1
ATOM 2841 O O . LEU A 1 390 ? -21.690 -14.123 -6.663 1.00 91.62 390 LEU A O 1
ATOM 2845 N N . GLY A 1 391 ? -20.329 -15.687 -7.553 1.00 87.75 391 GLY A N 1
ATOM 2846 C CA . GLY A 1 391 ? -19.128 -14.862 -7.636 1.00 87.75 391 GLY A CA 1
ATOM 2847 C C . GLY A 1 391 ? -18.583 -14.472 -6.256 1.00 87.75 391 GLY A C 1
ATOM 2848 O O . GLY A 1 391 ? -19.116 -14.907 -5.234 1.00 87.75 391 GLY A O 1
ATOM 2849 N N . PRO A 1 392 ? -17.524 -13.647 -6.205 1.00 88.44 392 PRO A N 1
ATOM 2850 C CA . PRO A 1 392 ? -17.005 -13.115 -4.950 1.00 88.44 392 PRO A CA 1
ATOM 2851 C C . PRO A 1 392 ? -18.106 -12.422 -4.141 1.00 88.44 392 PRO A C 1
ATOM 2853 O O . PRO A 1 392 ? -18.883 -11.622 -4.681 1.00 88.44 392 PRO A O 1
ATOM 2856 N N . ILE A 1 393 ? -18.165 -12.705 -2.844 1.00 91.19 393 ILE A N 1
ATOM 2857 C CA . ILE A 1 393 ? -19.138 -12.093 -1.937 1.00 91.19 393 ILE A CA 1
ATOM 2858 C C . ILE A 1 393 ? -18.525 -10.836 -1.345 1.00 91.19 393 ILE A C 1
ATOM 2860 O O . ILE A 1 393 ? -17.387 -10.861 -0.884 1.00 91.19 393 ILE A O 1
ATOM 2864 N N . ARG A 1 394 ? -19.268 -9.729 -1.348 1.00 89.75 394 ARG A N 1
ATOM 2865 C CA . ARG A 1 394 ? -18.788 -8.450 -0.816 1.00 89.75 394 ARG A CA 1
ATOM 2866 C C . ARG A 1 394 ? -19.647 -7.958 0.331 1.00 89.75 394 ARG A C 1
ATOM 2868 O O . ARG A 1 394 ? -20.866 -7.926 0.214 1.00 89.75 394 ARG A O 1
ATOM 2875 N N . ILE A 1 395 ? -19.013 -7.529 1.412 1.00 89.50 395 ILE A N 1
ATOM 2876 C CA . ILE A 1 395 ? -19.653 -6.785 2.500 1.00 89.50 395 ILE A CA 1
ATOM 2877 C C . ILE A 1 395 ? -18.848 -5.499 2.617 1.00 89.50 395 ILE A C 1
ATOM 2879 O O . ILE A 1 395 ? -17.672 -5.567 2.943 1.00 89.50 395 ILE A O 1
ATOM 2883 N N . GLY A 1 396 ? -19.408 -4.339 2.266 1.00 85.06 396 GLY A N 1
ATOM 2884 C CA . GLY A 1 396 ? -18.582 -3.134 2.086 1.00 85.06 396 GLY A CA 1
ATOM 2885 C C . GLY A 1 396 ? -17.391 -3.409 1.151 1.00 85.06 396 GLY A C 1
ATOM 2886 O O . GLY A 1 396 ? -17.582 -3.933 0.051 1.00 85.06 396 GLY A O 1
ATOM 2887 N N . ASN A 1 397 ? -16.170 -3.115 1.610 1.00 81.38 397 ASN A N 1
ATOM 2888 C CA . ASN A 1 397 ? -14.944 -3.492 0.899 1.00 81.38 397 ASN A CA 1
ATOM 2889 C C . ASN A 1 397 ? -14.390 -4.881 1.242 1.00 81.38 397 ASN A C 1
ATOM 2891 O O . ASN A 1 397 ? -13.507 -5.337 0.519 1.00 81.38 397 ASN A O 1
ATOM 2895 N N . TRP A 1 398 ? -14.910 -5.587 2.251 1.00 86.12 398 TRP A N 1
ATOM 2896 C CA . TRP A 1 398 ? -14.518 -6.972 2.538 1.00 86.12 398 TRP A CA 1
ATOM 2897 C C . TRP A 1 398 ? -14.923 -7.898 1.389 1.00 86.12 398 TRP A C 1
ATOM 2899 O O . TRP A 1 398 ? -16.081 -7.897 0.969 1.00 86.12 398 TRP A O 1
ATOM 2909 N N . VAL A 1 399 ? -13.986 -8.714 0.901 1.00 85.94 399 VAL A N 1
ATOM 2910 C CA . VAL A 1 399 ? -14.201 -9.652 -0.210 1.00 85.94 399 VAL A CA 1
ATOM 2911 C C . VAL A 1 399 ? -14.017 -11.091 0.254 1.00 85.94 399 VAL A C 1
ATOM 2913 O O . VAL A 1 399 ? -12.966 -11.446 0.774 1.00 85.94 399 VAL A O 1
ATOM 2916 N N . TYR A 1 400 ? -15.005 -11.944 -0.002 1.00 87.56 400 TYR A N 1
ATOM 2917 C CA . TYR A 1 400 ? -14.940 -13.380 0.229 1.00 87.56 400 TYR A CA 1
ATOM 2918 C C . TYR A 1 400 ? -14.900 -14.121 -1.097 1.00 87.56 400 TYR A C 1
ATOM 2920 O O . TYR A 1 400 ? -15.887 -14.174 -1.831 1.00 87.56 400 TYR A O 1
ATOM 2928 N N . GLU A 1 401 ? -13.725 -14.661 -1.399 1.00 85.81 401 GLU A N 1
ATOM 2929 C CA . GLU A 1 401 ? -13.475 -15.413 -2.620 1.00 85.81 401 GLU A CA 1
ATOM 2930 C C . GLU A 1 401 ? -13.950 -16.857 -2.465 1.00 85.81 401 GLU A C 1
ATOM 2932 O O . GLU A 1 401 ? -13.951 -17.425 -1.368 1.00 85.81 401 GLU A O 1
ATOM 2937 N N . ALA A 1 402 ? -14.368 -17.450 -3.578 1.00 86.38 402 ALA A N 1
ATOM 2938 C CA . ALA A 1 402 ? -14.789 -18.838 -3.592 1.00 86.38 402 ALA A CA 1
ATOM 2939 C C . ALA A 1 402 ? -13.575 -19.763 -3.421 1.00 86.38 402 ALA A C 1
ATOM 2941 O O . ALA A 1 402 ? -12.512 -19.519 -3.992 1.00 86.38 402 ALA A O 1
ATOM 2942 N N . SER A 1 403 ? -13.741 -20.868 -2.696 1.00 83.94 403 SER A N 1
ATOM 2943 C CA . SER A 1 403 ? -12.716 -21.902 -2.591 1.00 83.94 403 SER A CA 1
ATOM 2944 C C . SER A 1 403 ? -12.364 -22.431 -3.988 1.00 83.94 403 SER A C 1
ATOM 2946 O O . SER A 1 403 ? -13.290 -22.725 -4.763 1.00 83.94 403 SER A O 1
ATOM 2948 N N . PRO A 1 404 ? -11.075 -22.629 -4.308 1.00 77.19 404 PRO A N 1
ATOM 2949 C CA . PRO A 1 404 ? -10.675 -23.175 -5.596 1.00 77.19 404 PRO A CA 1
ATOM 2950 C C . PRO A 1 404 ? -11.223 -24.593 -5.784 1.00 77.19 404 PRO A C 1
ATOM 2952 O O . PRO A 1 404 ? -11.520 -25.306 -4.822 1.00 77.19 404 PRO A O 1
ATOM 2955 N N . ASN A 1 405 ? -11.360 -24.998 -7.043 1.00 77.75 405 ASN A N 1
ATOM 2956 C CA . ASN A 1 405 ? -11.619 -26.389 -7.389 1.00 77.75 405 ASN A CA 1
ATOM 2957 C C . ASN A 1 405 ? -10.329 -27.190 -7.162 1.00 77.75 405 ASN A C 1
ATOM 2959 O O . ASN A 1 405 ? -9.271 -26.786 -7.644 1.00 77.75 405 ASN A O 1
ATOM 2963 N N . THR A 1 406 ? -10.402 -28.290 -6.417 1.00 71.75 406 THR A N 1
ATOM 2964 C CA . THR A 1 406 ? -9.247 -29.149 -6.124 1.00 71.75 406 THR A CA 1
ATOM 2965 C C . THR A 1 406 ? -9.595 -30.610 -6.371 1.00 71.75 406 THR A C 1
ATOM 2967 O O . THR A 1 406 ? -10.769 -30.982 -6.420 1.00 71.75 406 THR A O 1
ATOM 2970 N N . ASP A 1 407 ? -8.578 -31.461 -6.513 1.00 57.06 407 ASP A N 1
ATOM 2971 C CA . ASP A 1 407 ? -8.771 -32.906 -6.640 1.00 57.06 407 ASP A CA 1
ATOM 2972 C C . ASP A 1 407 ? -9.512 -33.447 -5.400 1.00 57.06 407 ASP A C 1
ATOM 2974 O O . ASP A 1 407 ? -8.932 -33.632 -4.331 1.00 57.06 407 ASP A O 1
ATOM 2978 N N . GLY A 1 408 ? -10.825 -33.666 -5.539 1.00 64.94 408 GLY A N 1
ATOM 2979 C CA . GLY A 1 408 ? -11.709 -34.154 -4.474 1.00 64.94 408 GLY A CA 1
ATOM 2980 C C . GLY A 1 408 ? -12.720 -33.144 -3.911 1.00 64.94 408 GLY A C 1
ATOM 2981 O O . GLY A 1 408 ? -13.531 -33.538 -3.075 1.00 64.94 408 GLY A O 1
ATOM 2982 N N . SER A 1 409 ? -12.739 -31.884 -4.364 1.00 68.50 409 SER A N 1
ATOM 2983 C CA . SER A 1 409 ? -13.747 -30.890 -3.960 1.00 68.50 409 SER A CA 1
ATOM 2984 C C . SER A 1 409 ? -14.156 -30.014 -5.147 1.00 68.50 409 SER A C 1
ATOM 2986 O O . SER A 1 409 ? -13.280 -29.375 -5.722 1.00 68.50 409 SER A O 1
ATOM 2988 N N . PRO A 1 410 ? -15.459 -29.898 -5.491 1.00 72.75 410 PRO A N 1
ATOM 2989 C CA . PRO A 1 410 ? -15.920 -29.177 -6.685 1.00 72.75 410 PRO A CA 1
ATOM 2990 C C . PRO A 1 410 ? -15.692 -27.649 -6.651 1.00 72.75 410 PRO A C 1
ATOM 2992 O O . PRO A 1 410 ? -16.161 -26.940 -7.541 1.00 72.75 410 PRO A O 1
ATOM 2995 N N . GLY A 1 411 ? -14.990 -27.127 -5.638 1.00 83.94 411 GLY A N 1
ATOM 2996 C CA . GLY A 1 411 ? -14.765 -25.701 -5.425 1.00 83.94 411 GLY A CA 1
ATOM 2997 C C . GLY A 1 411 ? -16.063 -24.926 -5.191 1.00 83.94 411 GLY A C 1
ATOM 2998 O O . GLY A 1 411 ? -17.140 -25.495 -4.991 1.00 83.94 411 GLY A O 1
ATOM 2999 N N . GLY A 1 412 ? -15.983 -23.598 -5.203 1.00 87.19 412 GLY A N 1
ATOM 3000 C CA . GLY A 1 412 ? -17.175 -22.751 -5.153 1.00 87.19 412 GLY A CA 1
ATOM 3001 C C . GLY A 1 412 ? -17.851 -22.646 -3.781 1.00 87.19 412 GLY A C 1
ATOM 3002 O O . GLY A 1 412 ? -19.006 -22.230 -3.733 1.00 87.19 412 GLY A O 1
ATOM 3003 N N . ALA A 1 413 ? -17.192 -23.062 -2.695 1.00 91.44 413 ALA A N 1
ATOM 3004 C CA . ALA A 1 413 ? -17.646 -22.797 -1.332 1.00 91.44 413 ALA A CA 1
ATOM 3005 C C . ALA A 1 413 ? -17.168 -21.412 -0.879 1.00 91.44 413 ALA A C 1
ATOM 3007 O O . ALA A 1 413 ? -16.147 -20.928 -1.356 1.00 91.44 413 ALA A O 1
ATOM 3008 N N . PHE A 1 414 ? -17.862 -20.792 0.068 1.00 92.94 414 PHE A N 1
ATOM 3009 C CA . PHE A 1 414 ? -17.446 -19.525 0.675 1.00 92.94 414 PHE A CA 1
ATOM 3010 C C . PHE A 1 414 ? -17.492 -19.654 2.188 1.00 92.94 414 PHE A C 1
ATOM 3012 O O . PHE A 1 414 ? -18.305 -20.407 2.722 1.00 92.94 414 PHE A O 1
ATOM 3019 N N . GLY A 1 415 ? -16.670 -18.890 2.892 1.00 90.50 415 GLY A N 1
ATOM 3020 C CA . GLY A 1 415 ? -16.812 -18.763 4.331 1.00 90.50 415 GLY A CA 1
ATOM 3021 C C . GLY A 1 415 ? -15.678 -17.988 4.966 1.00 90.50 415 GLY A C 1
ATOM 3022 O O . GLY A 1 415 ? -14.652 -17.737 4.339 1.00 90.50 415 GLY A O 1
ATOM 3023 N N . GLY A 1 416 ? -15.898 -17.600 6.213 1.00 91.38 416 GLY A N 1
ATOM 3024 C CA . GLY A 1 416 ? -14.944 -16.831 6.995 1.00 91.38 416 GLY A CA 1
ATOM 3025 C C . GLY A 1 416 ? -15.627 -16.052 8.106 1.00 91.38 416 GLY A C 1
ATOM 3026 O O . GLY A 1 416 ? -16.855 -16.072 8.251 1.00 91.38 416 GLY A O 1
ATOM 3027 N N . TYR A 1 417 ? -14.815 -15.349 8.890 1.00 91.38 417 TYR A N 1
ATOM 3028 C CA . TYR A 1 417 ? -15.312 -14.428 9.902 1.00 91.38 417 TYR A CA 1
ATOM 3029 C C . TYR A 1 417 ? -16.008 -13.240 9.253 1.00 91.38 417 TYR A C 1
ATOM 3031 O O . TYR A 1 417 ? -15.527 -12.674 8.271 1.00 91.38 417 TYR A O 1
ATOM 3039 N N . LEU A 1 418 ? -17.152 -12.866 9.818 1.00 90.19 418 LEU A N 1
ATOM 3040 C CA . LEU A 1 418 ? -17.800 -11.600 9.526 1.00 90.19 418 LEU A CA 1
ATOM 3041 C C . LEU A 1 418 ? -17.108 -10.494 10.331 1.00 90.19 418 LEU A C 1
ATOM 3043 O O . LEU A 1 418 ? -16.697 -10.740 11.471 1.00 90.19 418 LEU A O 1
ATOM 3047 N N . PRO A 1 419 ? -16.987 -9.280 9.770 1.00 85.50 419 PRO A N 1
ATOM 3048 C CA . PRO A 1 419 ? -16.589 -8.124 10.557 1.00 85.50 419 PRO A CA 1
ATOM 3049 C C . PRO A 1 419 ? -17.631 -7.857 11.651 1.00 85.50 419 PRO A C 1
ATOM 3051 O O . PRO A 1 419 ? -18.744 -8.385 11.624 1.00 85.50 419 PRO A O 1
ATOM 3054 N N . ASP A 1 420 ? -17.272 -7.024 12.622 1.00 86.12 420 ASP A N 1
ATOM 3055 C CA . ASP A 1 420 ? -18.241 -6.531 13.598 1.00 86.12 420 ASP A CA 1
ATOM 3056 C C . ASP A 1 420 ? -19.219 -5.573 12.893 1.00 86.12 420 ASP A C 1
ATOM 3058 O O . ASP A 1 420 ? -18.829 -4.494 12.452 1.00 86.12 420 ASP A O 1
ATOM 3062 N N . LEU A 1 421 ? -20.472 -6.003 12.729 1.00 88.38 421 LEU A N 1
ATOM 3063 C CA . LEU A 1 421 ? -21.523 -5.315 11.980 1.00 88.38 421 LEU A CA 1
ATOM 3064 C C . LEU A 1 421 ? -22.626 -4.859 12.940 1.00 88.38 421 LEU A C 1
ATOM 3066 O O . LEU A 1 421 ? -23.628 -5.556 13.131 1.00 88.38 421 LEU A O 1
ATOM 3070 N N . SER A 1 422 ? -22.449 -3.684 13.550 1.00 85.56 422 SER A N 1
ATOM 3071 C CA . SER A 1 422 ? -23.444 -3.085 14.455 1.00 85.56 422 SER A CA 1
ATOM 3072 C C . SER A 1 422 ? -24.767 -2.756 13.758 1.00 85.56 422 SER A C 1
ATOM 3074 O O . SER A 1 422 ? -25.829 -2.833 14.379 1.00 85.56 422 SER A O 1
ATOM 3076 N N . ASP A 1 423 ? -24.701 -2.444 12.464 1.00 88.19 423 ASP A N 1
ATOM 3077 C CA . ASP A 1 423 ? -25.826 -2.042 11.629 1.00 88.19 423 ASP A CA 1
ATOM 3078 C C . ASP A 1 423 ? -26.026 -2.987 10.441 1.00 88.19 423 ASP A C 1
ATOM 3080 O O . ASP A 1 423 ? -25.109 -3.680 9.988 1.00 88.19 423 ASP A O 1
ATOM 3084 N N . TRP A 1 424 ? -27.254 -2.996 9.916 1.00 92.94 424 TRP A N 1
ATOM 3085 C CA . TRP A 1 424 ? -27.607 -3.769 8.731 1.00 92.94 424 TRP A CA 1
ATOM 3086 C C . TRP A 1 424 ? -26.766 -3.339 7.533 1.00 92.94 424 TRP A C 1
ATOM 3088 O O . TRP A 1 424 ? -26.895 -2.222 7.034 1.00 92.94 424 TRP A O 1
ATOM 3098 N N . THR A 1 425 ? -25.954 -4.269 7.048 1.00 93.31 425 THR A N 1
ATOM 3099 C CA . THR A 1 425 ? -25.016 -4.070 5.947 1.00 93.31 425 THR A CA 1
ATOM 3100 C C . THR A 1 425 ? -25.336 -5.040 4.818 1.00 93.31 425 THR A C 1
ATOM 3102 O O . THR A 1 425 ? -25.769 -6.169 5.054 1.00 93.31 425 THR A O 1
ATOM 3105 N N . GLN A 1 426 ? -25.160 -4.604 3.573 1.00 95.12 426 GLN A N 1
ATOM 3106 C CA . GLN A 1 426 ? -25.390 -5.465 2.417 1.00 95.12 426 GLN A CA 1
ATOM 3107 C C . GLN A 1 426 ? -24.269 -6.496 2.276 1.00 95.12 426 GLN A C 1
ATOM 3109 O O . GLN A 1 426 ? -23.095 -6.134 2.236 1.00 95.12 426 GLN A O 1
ATOM 3114 N N . MET A 1 427 ? -24.650 -7.762 2.127 1.00 95.62 427 MET A N 1
ATOM 3115 C CA . MET A 1 427 ? -23.809 -8.834 1.604 1.00 95.62 427 MET A CA 1
ATOM 3116 C C . MET A 1 427 ? -24.196 -9.062 0.140 1.00 95.62 427 MET A C 1
ATOM 3118 O O . MET A 1 427 ? -25.280 -9.568 -0.149 1.00 95.62 427 MET A O 1
ATOM 3122 N N . GLN A 1 428 ? -23.337 -8.626 -0.776 1.00 95.00 428 GLN A N 1
ATOM 3123 C CA . GLN A 1 428 ? -23.552 -8.620 -2.221 1.00 95.00 428 GLN A CA 1
ATOM 3124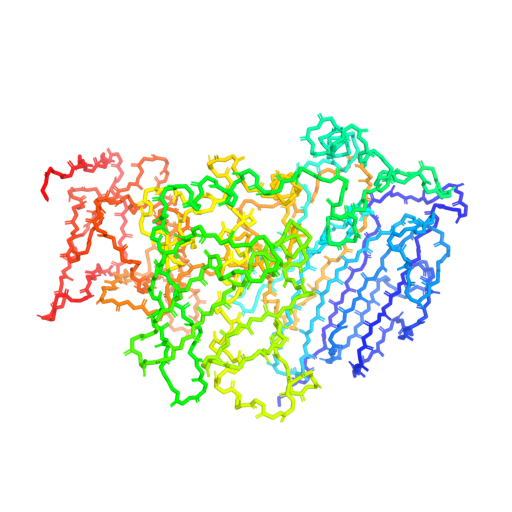 C C . GLN A 1 428 ? -22.973 -9.879 -2.876 1.00 95.00 428 GLN A C 1
ATOM 3126 O O . GLN A 1 428 ? -21.854 -10.284 -2.562 1.00 95.00 428 GLN A O 1
ATOM 3131 N N . PHE A 1 429 ? -23.704 -10.450 -3.834 1.00 93.88 429 PHE A N 1
ATOM 3132 C CA . PHE A 1 429 ? -23.306 -11.616 -4.626 1.00 93.88 429 PHE A CA 1
ATOM 3133 C C . PHE A 1 429 ? -22.949 -11.161 -6.042 1.00 93.88 429 PHE A C 1
ATOM 3135 O O . PHE A 1 429 ? -23.816 -11.027 -6.906 1.00 93.88 429 PHE A O 1
ATOM 3142 N N . THR A 1 430 ? -21.673 -10.864 -6.281 1.00 89.75 430 THR A N 1
ATOM 3143 C CA . THR A 1 430 ? -21.255 -10.147 -7.500 1.00 89.75 430 THR A CA 1
ATOM 3144 C C . THR A 1 430 ? -21.487 -10.930 -8.796 1.00 89.75 430 THR A C 1
ATOM 3146 O O . THR A 1 430 ? -21.762 -10.325 -9.831 1.00 89.75 430 THR A O 1
ATOM 3149 N N . GLY A 1 431 ? -21.451 -12.264 -8.750 1.00 86.94 431 GLY A N 1
ATOM 3150 C CA . GLY A 1 431 ? -21.728 -13.137 -9.896 1.00 86.94 431 GLY A CA 1
ATOM 3151 C C . GLY A 1 431 ? -23.210 -13.218 -10.273 1.00 86.94 431 GLY A C 1
ATOM 3152 O O . GLY A 1 431 ? -23.534 -13.541 -11.413 1.00 86.94 431 GLY A O 1
ATOM 3153 N N . ALA A 1 432 ? -24.113 -12.858 -9.356 1.00 89.94 432 ALA A N 1
ATOM 3154 C CA . ALA A 1 432 ? -25.552 -12.808 -9.613 1.00 89.94 432 ALA A CA 1
ATOM 3155 C C . ALA A 1 432 ? -26.013 -11.491 -10.273 1.00 89.94 432 ALA A C 1
ATOM 3157 O O . ALA A 1 432 ? -27.164 -11.386 -10.701 1.00 89.94 432 ALA A O 1
ATOM 3158 N N . GLY A 1 433 ? -25.117 -10.506 -10.400 1.00 85.56 433 GLY A N 1
ATOM 3159 C CA . GLY A 1 433 ? -25.380 -9.225 -11.051 1.00 85.56 433 GLY A CA 1
ATOM 3160 C C . GLY A 1 433 ? -25.723 -8.078 -10.088 1.00 85.56 433 GLY A C 1
ATOM 3161 O O . GLY A 1 433 ? -25.786 -8.252 -8.868 1.00 85.56 433 GLY A O 1
ATOM 3162 N N . PRO A 1 434 ? -25.913 -6.859 -10.624 1.00 87.44 434 PRO A N 1
ATOM 3163 C CA . PRO A 1 434 ? -26.165 -5.674 -9.812 1.00 87.44 434 PRO A CA 1
ATOM 3164 C C . PRO A 1 434 ? -27.486 -5.797 -9.043 1.00 87.44 434 PRO A C 1
ATOM 3166 O O . PRO A 1 434 ? -28.503 -6.215 -9.590 1.00 87.44 434 PRO A O 1
ATOM 3169 N N . GLY A 1 435 ? -27.474 -5.398 -7.769 1.00 89.88 435 GLY A N 1
ATOM 3170 C CA . GLY A 1 435 ? -28.652 -5.467 -6.898 1.00 89.88 435 GLY A CA 1
ATOM 3171 C C . GLY A 1 435 ? -28.913 -6.844 -6.279 1.00 89.88 435 GLY A C 1
ATOM 3172 O O . GLY A 1 435 ? -29.878 -6.979 -5.533 1.00 89.88 435 GLY A O 1
ATOM 3173 N N . ALA A 1 436 ? -28.060 -7.842 -6.529 1.00 96.00 436 ALA A N 1
ATOM 3174 C CA . ALA A 1 436 ? -28.118 -9.126 -5.842 1.00 96.00 436 ALA A CA 1
ATOM 3175 C C . ALA A 1 436 ? -27.427 -9.039 -4.472 1.00 96.00 436 ALA A C 1
ATOM 3177 O O . ALA A 1 436 ? -26.206 -9.162 -4.364 1.00 96.00 436 ALA A O 1
ATOM 3178 N N . TYR A 1 437 ? -28.200 -8.797 -3.414 1.00 97.12 437 TYR A N 1
ATOM 3179 C CA . TYR A 1 437 ? -27.690 -8.742 -2.045 1.00 97.12 437 TYR A CA 1
ATOM 3180 C C . TYR A 1 437 ? -28.692 -9.271 -1.022 1.00 97.12 437 TYR A C 1
ATOM 3182 O O . TYR A 1 437 ? -29.893 -9.334 -1.277 1.00 97.12 437 TYR A O 1
ATOM 3190 N N . ILE A 1 438 ? -28.183 -9.605 0.159 1.00 97.44 438 ILE A N 1
ATOM 3191 C CA . ILE A 1 438 ? -28.959 -9.819 1.386 1.00 97.44 438 ILE A CA 1
ATOM 3192 C C . ILE A 1 438 ? -28.480 -8.847 2.466 1.00 97.44 438 ILE A C 1
ATOM 3194 O O . ILE A 1 438 ? -27.439 -8.209 2.307 1.00 97.44 438 ILE A O 1
ATOM 3198 N N . TRP A 1 439 ? -29.218 -8.730 3.567 1.00 97.06 439 TRP A N 1
ATOM 3199 C CA . TRP A 1 439 ? -28.791 -7.924 4.711 1.00 97.06 439 TRP A CA 1
ATOM 3200 C C . TRP A 1 439 ? -28.209 -8.803 5.808 1.00 97.06 439 TRP A C 1
ATOM 3202 O O . TRP A 1 439 ? -28.788 -9.830 6.164 1.00 97.06 439 TRP A O 1
ATOM 3212 N N . VAL A 1 440 ? -27.084 -8.370 6.363 1.00 95.06 440 VAL A N 1
ATOM 3213 C CA . VAL A 1 440 ? -26.396 -9.018 7.479 1.00 95.06 440 VAL A CA 1
ATOM 3214 C C . VAL A 1 440 ? -26.087 -7.999 8.573 1.00 95.06 440 VAL A C 1
ATOM 3216 O O . VAL A 1 440 ? -25.825 -6.830 8.294 1.00 95.06 440 VAL A O 1
ATOM 3219 N N . LYS A 1 441 ? -26.159 -8.447 9.821 1.00 93.25 441 LYS A N 1
ATOM 3220 C CA . LYS A 1 441 ? -25.832 -7.713 11.050 1.00 93.25 441 LYS A CA 1
ATOM 3221 C C . LYS A 1 441 ? -25.323 -8.738 12.066 1.00 93.25 441 LYS A C 1
ATOM 3223 O O . LYS A 1 441 ? -25.542 -9.936 11.891 1.00 93.25 441 LYS A O 1
ATOM 3228 N N . ASN A 1 442 ? -24.640 -8.306 13.120 1.00 90.94 442 ASN A N 1
ATOM 3229 C CA . ASN A 1 442 ? -24.182 -9.191 14.193 1.00 90.94 442 ASN A CA 1
ATOM 3230 C C . ASN A 1 442 ? -25.276 -10.166 14.670 1.00 90.94 442 ASN A C 1
ATOM 3232 O O . ASN A 1 442 ? -26.282 -9.748 15.240 1.00 90.94 442 ASN A O 1
ATOM 3236 N N . GLY A 1 443 ? -25.069 -11.465 14.424 1.00 90.25 443 GLY A N 1
ATOM 3237 C CA . GLY A 1 443 ? -26.001 -12.534 14.800 1.00 90.25 443 GLY A CA 1
ATOM 3238 C C . GLY A 1 443 ? -27.321 -12.561 14.020 1.00 90.25 443 GLY A C 1
ATOM 3239 O O . GLY A 1 443 ? -28.249 -13.266 14.414 1.00 90.25 443 GLY A O 1
ATOM 3240 N N . GLN A 1 444 ? -27.453 -11.800 12.928 1.00 93.56 444 GLN A N 1
ATOM 3241 C CA . GLN A 1 444 ? -28.716 -11.635 12.208 1.00 93.56 444 GLN A CA 1
ATOM 3242 C C . GLN A 1 444 ? -28.532 -11.597 10.688 1.00 93.56 444 GLN A C 1
ATOM 3244 O O . GLN A 1 444 ? -27.596 -10.998 10.161 1.00 93.56 444 GLN A O 1
ATOM 3249 N N . ILE A 1 445 ? -29.472 -12.218 9.969 1.00 94.50 445 ILE A N 1
ATOM 3250 C CA . ILE A 1 445 ? -29.487 -12.269 8.504 1.00 94.50 445 ILE A CA 1
ATOM 3251 C C . ILE A 1 445 ? -30.918 -12.091 8.004 1.00 94.50 445 ILE A C 1
ATOM 3253 O O . ILE A 1 445 ? -31.847 -12.710 8.522 1.00 94.50 445 ILE A O 1
ATOM 3257 N N . SER A 1 446 ? -31.085 -11.276 6.965 1.00 94.88 446 SER A N 1
ATOM 3258 C CA . SER A 1 446 ? -32.329 -11.131 6.215 1.00 94.88 446 SER A CA 1
ATOM 3259 C C . SER A 1 446 ? -32.058 -11.385 4.738 1.00 94.88 446 SER A C 1
ATOM 3261 O O . SER A 1 446 ? -31.548 -10.521 4.022 1.00 94.88 446 SER A O 1
ATOM 3263 N N . ALA A 1 447 ? -32.384 -12.602 4.299 1.00 91.31 447 ALA A N 1
ATOM 3264 C CA . ALA A 1 447 ? -32.198 -13.050 2.922 1.00 91.31 447 ALA A CA 1
ATOM 3265 C C . ALA A 1 447 ? -33.482 -13.010 2.076 1.00 91.31 447 ALA A C 1
ATOM 3267 O O . ALA A 1 447 ? -33.414 -13.059 0.854 1.00 91.31 447 ALA A O 1
ATOM 3268 N N . GLY A 1 448 ? -34.665 -12.907 2.691 1.00 87.81 448 GLY A N 1
ATOM 3269 C CA . GLY A 1 448 ? -35.931 -13.029 1.962 1.00 87.81 448 GLY A CA 1
ATOM 3270 C C . GLY A 1 448 ? -36.004 -14.331 1.149 1.00 87.81 448 GLY A C 1
ATOM 3271 O O . GLY A 1 448 ? -35.550 -15.375 1.608 1.00 87.81 448 GLY A O 1
ATOM 3272 N N . ASN A 1 449 ? -36.546 -14.250 -0.071 1.00 91.56 449 ASN A N 1
ATOM 3273 C CA . ASN A 1 449 ? -36.696 -15.386 -0.994 1.00 91.56 449 ASN A CA 1
ATOM 3274 C C . ASN A 1 449 ? -35.780 -15.269 -2.229 1.00 91.56 449 ASN A C 1
ATOM 3276 O O . ASN A 1 449 ? -36.116 -15.776 -3.298 1.00 91.56 449 ASN A O 1
ATOM 3280 N N . CYS A 1 450 ? -34.658 -14.547 -2.123 1.00 96.06 450 CYS A N 1
ATOM 3281 C CA . CYS A 1 450 ? -33.766 -14.313 -3.263 1.00 96.06 450 CYS A CA 1
ATOM 3282 C C . CYS A 1 450 ? -32.697 -15.397 -3.460 1.00 96.06 450 CYS A C 1
ATOM 3284 O O . CYS A 1 450 ? -32.017 -15.404 -4.482 1.00 96.06 450 CYS A O 1
ATOM 3286 N N . LEU A 1 451 ? -32.578 -16.333 -2.517 1.00 96.69 451 LEU A N 1
ATOM 3287 C CA . LEU A 1 451 ? -31.699 -17.499 -2.594 1.00 96.69 451 LEU A CA 1
ATOM 3288 C C . LEU A 1 451 ? -32.534 -18.781 -2.695 1.00 96.69 451 LEU A C 1
ATOM 3290 O O . LEU A 1 451 ? -33.607 -18.878 -2.100 1.00 96.69 451 LEU A O 1
ATOM 3294 N N . ASN A 1 452 ? -32.043 -19.772 -3.442 1.00 96.44 452 ASN A N 1
ATOM 3295 C CA . ASN A 1 452 ? -32.749 -21.040 -3.687 1.00 96.44 452 ASN A CA 1
ATOM 3296 C C . ASN A 1 452 ? -32.815 -21.976 -2.463 1.00 96.44 452 ASN A C 1
ATOM 3298 O O . ASN A 1 452 ? -33.495 -23.001 -2.513 1.00 96.44 452 ASN A O 1
ATOM 3302 N N . ALA A 1 453 ? -32.119 -21.638 -1.378 1.00 95.94 453 ALA A N 1
ATOM 3303 C CA . ALA A 1 453 ? -32.143 -22.366 -0.122 1.00 95.94 453 ALA A CA 1
ATOM 3304 C C . ALA A 1 453 ? -32.003 -21.411 1.068 1.00 95.94 453 ALA A C 1
ATOM 3306 O O . ALA A 1 453 ? -31.322 -20.386 1.001 1.00 95.94 453 ALA A O 1
ATOM 3307 N N . THR A 1 454 ? -32.623 -21.781 2.186 1.00 93.38 454 THR A N 1
ATOM 3308 C CA . THR A 1 454 ? -32.455 -21.095 3.468 1.00 93.38 454 THR A CA 1
ATOM 3309 C C . THR A 1 454 ? -31.205 -21.601 4.176 1.00 93.38 454 THR A C 1
ATOM 3311 O O . THR A 1 454 ? -30.928 -22.801 4.151 1.00 93.38 454 THR A O 1
ATOM 3314 N N . GLY A 1 455 ? -30.476 -20.707 4.840 1.00 93.75 455 GLY A N 1
ATOM 3315 C CA . GLY A 1 455 ? -29.407 -21.105 5.749 1.00 93.75 455 GLY A CA 1
ATOM 3316 C C . GLY A 1 455 ? -29.909 -21.327 7.175 1.00 93.75 455 GLY A C 1
ATOM 3317 O O . GLY A 1 455 ? -31.083 -21.109 7.491 1.00 93.75 455 GLY A O 1
ATOM 3318 N N . SER A 1 456 ? -29.004 -21.746 8.050 1.00 95.25 456 SER A N 1
ATOM 3319 C CA . SER A 1 456 ? -29.284 -21.986 9.466 1.00 95.25 456 SER A CA 1
ATOM 3320 C C . SER A 1 456 ? -28.099 -21.608 10.345 1.00 95.25 456 SER A C 1
ATOM 3322 O O . SER A 1 456 ? -26.944 -21.803 9.960 1.00 95.25 456 SER A O 1
ATOM 3324 N N . TRP A 1 457 ? -28.395 -21.129 11.552 1.00 95.12 457 TRP A N 1
ATOM 3325 C CA . TRP A 1 457 ? -27.400 -20.962 12.607 1.00 95.12 457 TRP A CA 1
ATOM 3326 C C . TRP A 1 457 ? -26.986 -22.315 13.189 1.00 95.12 457 TRP A C 1
ATOM 3328 O O . TRP A 1 457 ? -27.814 -23.215 13.335 1.00 95.12 457 TRP A O 1
ATOM 3338 N N . ASN A 1 458 ? -25.716 -22.437 13.567 1.00 94.88 458 ASN A N 1
ATOM 3339 C CA . ASN A 1 458 ? -25.274 -23.489 14.476 1.00 94.88 458 ASN A CA 1
ATOM 3340 C C . ASN A 1 458 ? -25.900 -23.308 15.875 1.00 94.88 458 ASN A C 1
ATOM 3342 O O . ASN A 1 458 ? -26.449 -22.255 16.198 1.00 94.88 458 ASN A O 1
ATOM 3346 N N . GLU A 1 459 ? -25.770 -24.321 16.737 1.00 92.56 459 GLU A N 1
ATOM 3347 C CA . GLU A 1 459 ? -26.318 -24.286 18.105 1.00 92.56 459 GLU A CA 1
ATOM 3348 C C . GLU A 1 459 ? -25.818 -23.084 18.923 1.00 92.56 459 GLU A C 1
ATOM 3350 O O . GLU A 1 459 ? -26.571 -22.511 19.706 1.00 92.56 459 GLU A O 1
ATOM 3355 N N . GLY A 1 460 ? -24.567 -22.664 18.705 1.00 90.25 460 GLY A N 1
ATOM 3356 C CA . GLY A 1 460 ? -23.968 -21.506 19.372 1.00 90.25 460 GLY A CA 1
ATOM 3357 C C . GLY A 1 460 ? -24.383 -20.141 18.814 1.00 90.25 460 GLY A C 1
ATOM 3358 O O . GLY A 1 460 ? -23.956 -19.135 19.367 1.00 90.25 460 GLY A O 1
ATOM 3359 N N . GLN A 1 461 ? -25.170 -20.086 17.732 1.00 91.69 461 GLN A N 1
ATOM 3360 C CA . GLN A 1 461 ? -25.546 -18.855 17.014 1.00 91.69 461 GLN A CA 1
ATOM 3361 C C . GLN A 1 461 ? -24.358 -17.969 16.601 1.00 91.69 461 GLN A C 1
ATOM 3363 O O . GLN A 1 461 ? -24.458 -16.748 16.523 1.00 91.69 461 GLN A O 1
ATOM 3368 N N . THR A 1 462 ? -23.222 -18.594 16.307 1.00 92.50 462 THR A N 1
ATOM 3369 C CA . THR A 1 462 ? -21.987 -17.925 15.878 1.00 92.50 462 THR A CA 1
ATOM 3370 C C . THR A 1 462 ? -21.652 -18.191 14.419 1.00 92.50 462 THR A C 1
ATOM 3372 O O . THR A 1 462 ? -20.911 -17.425 13.817 1.00 92.50 462 THR A O 1
ATOM 3375 N N . VAL A 1 463 ? -22.212 -19.237 13.810 1.00 95.44 463 VAL A N 1
ATOM 3376 C CA . VAL A 1 463 ? -21.969 -19.581 12.404 1.00 95.44 463 VAL A CA 1
ATOM 3377 C C . VAL A 1 463 ? -23.297 -19.738 11.683 1.00 95.44 463 VAL A C 1
ATOM 3379 O O . VAL A 1 463 ? -24.082 -20.616 12.042 1.00 95.44 463 VAL A O 1
ATOM 3382 N N . TYR A 1 464 ? -23.539 -18.929 10.651 1.00 96.25 464 TYR A N 1
ATOM 3383 C CA . TYR A 1 464 ? -24.687 -19.105 9.762 1.00 96.25 464 TYR A CA 1
ATOM 3384 C C . TYR A 1 464 ? -24.261 -19.773 8.459 1.00 96.25 464 TYR A C 1
ATOM 3386 O O . TYR A 1 464 ? -23.407 -19.258 7.742 1.00 96.25 464 TYR A O 1
ATOM 3394 N N . SER A 1 465 ? -24.847 -20.924 8.143 1.00 96.44 465 SER A N 1
ATOM 3395 C CA . SER A 1 465 ? -24.434 -21.722 6.985 1.00 96.44 465 SER A CA 1
ATOM 3396 C C . SER A 1 465 ? -25.571 -21.950 6.001 1.00 96.44 465 SER A C 1
ATOM 3398 O O . SER A 1 465 ? -26.681 -22.297 6.400 1.00 96.44 465 SER A O 1
ATOM 3400 N N . TRP A 1 466 ? -25.269 -21.815 4.713 1.00 97.12 466 TRP A N 1
ATOM 3401 C CA . TRP A 1 466 ? -26.105 -22.255 3.600 1.00 97.12 466 TRP A CA 1
ATOM 3402 C C . TRP A 1 466 ? -25.600 -23.582 3.020 1.00 97.12 466 TRP A C 1
ATOM 3404 O O . TRP A 1 466 ? -24.398 -23.867 3.078 1.00 97.12 466 TRP A O 1
ATOM 3414 N N . PRO A 1 467 ? -26.494 -24.396 2.429 1.00 96.38 467 PRO A N 1
ATOM 3415 C CA . PRO A 1 467 ? -26.107 -25.657 1.805 1.00 96.38 467 PRO A CA 1
ATOM 3416 C C . PRO A 1 467 ? -25.262 -25.454 0.535 1.00 96.38 467 PRO A C 1
ATOM 3418 O O . PRO A 1 467 ? -25.048 -24.339 0.062 1.00 96.38 467 PRO A O 1
ATOM 3421 N N . ALA A 1 468 ? -24.781 -26.570 -0.018 1.00 95.31 468 ALA A N 1
ATOM 3422 C CA . ALA A 1 468 ? -24.127 -26.622 -1.323 1.00 95.31 468 ALA A CA 1
ATOM 3423 C C . ALA A 1 468 ? -25.073 -26.220 -2.467 1.00 95.31 468 ALA A C 1
ATOM 3425 O O . ALA A 1 468 ? -26.289 -26.390 -2.365 1.00 95.31 468 ALA A O 1
ATOM 3426 N N . ASN A 1 469 ? -24.495 -25.766 -3.583 1.00 95.38 469 ASN A N 1
ATOM 3427 C CA . ASN A 1 469 ? -25.210 -25.300 -4.778 1.00 95.38 469 ASN A CA 1
ATOM 3428 C C . ASN A 1 469 ? -26.195 -24.151 -4.488 1.00 95.38 469 ASN A C 1
ATOM 3430 O O . ASN A 1 469 ? -27.281 -24.079 -5.077 1.00 95.38 469 ASN A O 1
ATOM 3434 N N . LEU A 1 470 ? -25.821 -23.259 -3.568 1.00 96.75 470 LEU A N 1
ATOM 3435 C CA . LEU A 1 470 ? -26.570 -22.040 -3.309 1.00 96.75 470 LEU A CA 1
ATOM 3436 C C . LEU A 1 470 ? -26.513 -21.149 -4.552 1.00 96.75 470 LEU A C 1
ATOM 3438 O O . LEU A 1 470 ? -25.452 -20.929 -5.137 1.00 96.75 470 LEU A O 1
ATOM 3442 N N . GLN A 1 471 ? -27.667 -20.635 -4.958 1.00 96.25 471 GLN A N 1
ATOM 3443 C CA . GLN A 1 471 ? -27.808 -19.793 -6.137 1.00 96.25 471 GLN A CA 1
ATOM 3444 C C . GLN A 1 471 ? -28.756 -18.637 -5.854 1.00 96.25 471 GLN A C 1
ATOM 3446 O O . GLN A 1 471 ? -29.732 -18.776 -5.109 1.00 96.25 471 GLN A O 1
ATOM 3451 N N . TRP A 1 472 ? -28.490 -17.509 -6.511 1.00 96.75 472 TRP A N 1
ATOM 3452 C CA . TRP A 1 472 ? -29.465 -16.437 -6.624 1.00 96.75 472 TRP A CA 1
ATOM 3453 C C . TRP A 1 472 ? -30.635 -16.905 -7.488 1.00 96.75 472 TRP A C 1
ATOM 3455 O O . TRP A 1 472 ? -30.436 -17.437 -8.582 1.00 96.75 472 TRP A O 1
ATOM 3465 N N . VAL A 1 473 ? -31.859 -16.711 -7.004 1.00 96.44 473 VAL A N 1
ATOM 3466 C CA . VAL A 1 473 ? -33.071 -17.076 -7.739 1.00 96.44 473 VAL A CA 1
ATOM 3467 C C . VAL A 1 473 ? -33.237 -16.108 -8.917 1.00 96.44 473 VAL A C 1
ATOM 3469 O O . VAL A 1 473 ? -33.320 -14.895 -8.698 1.00 96.44 473 VAL A O 1
ATOM 3472 N N . PRO A 1 474 ? -33.305 -16.591 -10.172 1.00 92.50 474 PRO A N 1
ATOM 3473 C CA . PRO A 1 474 ? -33.448 -15.717 -11.333 1.00 92.50 474 PRO A CA 1
ATOM 3474 C C . PRO A 1 474 ? -34.660 -14.785 -11.218 1.00 92.50 474 PRO A C 1
ATOM 3476 O O . PRO A 1 474 ? -35.777 -15.226 -10.958 1.00 92.50 474 PRO A O 1
ATOM 3479 N N . GLY A 1 475 ? -34.432 -13.484 -11.416 1.00 90.12 475 GLY A N 1
ATOM 3480 C CA . GLY A 1 475 ? -35.473 -12.456 -11.326 1.00 90.12 475 GLY A CA 1
ATOM 3481 C C . GLY A 1 475 ? -35.923 -12.103 -9.904 1.00 90.12 475 GLY A C 1
ATOM 3482 O O . GLY A 1 475 ? -36.788 -11.242 -9.754 1.00 90.12 475 GLY A O 1
ATOM 3483 N N . ALA A 1 476 ? -35.355 -12.720 -8.862 1.00 93.75 476 ALA A N 1
ATOM 3484 C CA . ALA A 1 476 ? -35.670 -12.342 -7.494 1.00 93.75 476 ALA A CA 1
ATOM 3485 C C . ALA A 1 476 ? -35.106 -10.962 -7.146 1.00 93.75 476 ALA A C 1
ATOM 3487 O O . ALA A 1 476 ? -33.986 -10.605 -7.517 1.00 93.75 476 ALA A O 1
ATOM 3488 N N . THR A 1 477 ? -35.893 -10.199 -6.392 1.00 93.31 477 THR A N 1
ATOM 3489 C CA . THR A 1 477 ? -35.494 -8.913 -5.822 1.00 93.31 477 THR A CA 1
ATOM 3490 C C . THR A 1 477 ? -34.831 -9.117 -4.469 1.00 93.31 477 THR A C 1
ATOM 3492 O O . THR A 1 477 ? -35.303 -9.926 -3.665 1.00 93.31 477 THR A O 1
ATOM 3495 N N . ALA A 1 478 ? -33.785 -8.342 -4.189 1.00 95.62 478 ALA A N 1
ATOM 3496 C CA . ALA A 1 478 ? -33.185 -8.299 -2.863 1.00 95.62 478 ALA A CA 1
ATOM 3497 C C . ALA A 1 478 ? -34.215 -7.893 -1.787 1.00 95.62 478 ALA A C 1
ATOM 3499 O O . ALA A 1 478 ? -35.128 -7.104 -2.067 1.00 95.62 478 ALA A O 1
ATOM 3500 N N . PRO A 1 479 ? -34.091 -8.414 -0.554 1.00 95.56 479 PRO A N 1
ATOM 3501 C CA . PRO A 1 479 ? -34.964 -8.036 0.546 1.00 95.56 479 PRO A CA 1
ATOM 3502 C C . PRO A 1 479 ? -34.817 -6.549 0.903 1.00 95.56 479 PRO A C 1
ATOM 3504 O O . PRO A 1 479 ? -33.739 -5.952 0.805 1.00 95.56 479 PRO A O 1
ATOM 3507 N N . ALA A 1 480 ? -35.914 -5.953 1.373 1.00 94.75 480 ALA A N 1
ATOM 3508 C CA . ALA A 1 480 ? -35.882 -4.625 1.978 1.00 94.75 480 ALA A CA 1
ATOM 3509 C C . ALA A 1 480 ? -35.001 -4.627 3.238 1.00 94.75 480 ALA A C 1
ATOM 3511 O O . ALA A 1 480 ? -34.905 -5.644 3.932 1.00 94.75 480 ALA A O 1
ATOM 3512 N N . GLN A 1 481 ? -34.368 -3.488 3.533 1.00 95.38 481 GLN A N 1
ATOM 3513 C CA . GLN A 1 481 ? -33.568 -3.337 4.747 1.00 95.38 481 GLN A CA 1
ATOM 3514 C C . GLN A 1 481 ? -34.460 -3.532 5.980 1.00 95.38 481 GLN A C 1
ATOM 3516 O O . GLN A 1 481 ? -35.495 -2.865 6.079 1.00 95.38 481 GLN A O 1
ATOM 3521 N N . PRO A 1 482 ? -34.102 -4.429 6.915 1.00 94.56 482 PRO A N 1
ATOM 3522 C CA . PRO A 1 482 ? -34.872 -4.590 8.138 1.00 94.56 482 PRO A CA 1
ATOM 3523 C C . PRO A 1 482 ? -34.816 -3.327 9.005 1.00 94.56 482 PRO A C 1
ATOM 3525 O O . PRO A 1 482 ? -33.806 -2.627 9.049 1.00 94.56 482 PRO A O 1
ATOM 3528 N N . THR A 1 483 ? -35.907 -3.045 9.716 1.00 86.88 483 THR A N 1
ATOM 3529 C CA . THR A 1 483 ? -36.037 -1.859 10.582 1.00 86.88 483 THR A CA 1
ATOM 3530 C C . THR A 1 483 ? -35.568 -2.088 12.022 1.00 86.88 483 THR A C 1
ATOM 3532 O O . THR A 1 483 ? -35.565 -1.145 12.810 1.00 86.88 483 THR A O 1
ATOM 3535 N N . SER A 1 484 ? -35.216 -3.324 12.386 1.00 69.12 484 SER A N 1
ATOM 3536 C CA . SER A 1 484 ? -34.777 -3.731 13.731 1.00 69.12 484 SER A CA 1
ATOM 3537 C C . SER A 1 484 ? -33.682 -4.781 13.646 1.00 69.12 484 SER A C 1
ATOM 3539 O O . SER A 1 484 ? -33.946 -5.777 12.934 1.00 69.12 484 SER A O 1
#

Sequence (484 aa):
MSTSSITMNLVNLRGAPTAADEDIYILLTGKDVTGLSGITLGTVTPLSQITNAAISFTTINSGRLYAGLGQFPNPPTPTGGIYYGWIEFSCLTAVDNLWINMSNVDLLGLPLSISGTEAGGSSFSLGYKSPMTPTLLNTMKNSVLTKSGQGAVVTTFSGQQLVIGPTIMPSAYPDMTPYVMSLVQAKAPVTIVSDTPPGGSPETFTGNFQTADPKTGVILSLKGDQGDTFELTAINLSSSIIYRCDGGTVIFNGRVVPQNRTSTNDPSGQPASQIISNSVFRNLMIGFNEGYFTAAGPNNSSQFPGQTPFAGGNGNLYAQAIHNGTNSYGFPYADSNLKVLIQADPAQPVTVSILADSMAYGYTDNPGGGSNQPSTGTYQFGIGAGSGALGPIRIGNWVYEASPNTDGSPGGAFGGYLPDLSDWTQMQFTGAGPGAYIWVKNGQISAGNCLNATGSWNEGQTVYSWPANLQWVPGATAPAQPTS

Radius of gyration: 23.86 Å; chains: 1; bounding box: 62×60×62 Å

Organism: NCBI:txid121719